Protein AF-0000000082829616 (afdb_homodimer)

Secondary structure (DSSP, 8-state):
--TTPPP---GGGHHHHHHHHHHTTTT-SEEEEE--TTS-HHHHHHHHHHHHH-SS-BTTB--S-SHHHHHHHTT--TTEEEE---GGG--TT--B-HHHHHTHHHHHH---SS-EEEEE--GGGB-HHHHHHHHHHHHSPPTTEEEEEEES-GGGS-HHHHTTSEEEE-----HHHHHHHHHHH-GGGTTS-HHHHHHHTTT-HHHHHHHHTSTTGGGHHHHHHHHHHHHHHT--HHHHHHHHHHHS-HHHHHHHHHHHHHHHHHHHTT---S-TTS--HHHHTT--HHHHHHHHHHHHHHHHHHHTT--HHHHHHHHHHHHH--/--TTPPP---GGGHHHHHHHHHHTTTT-SEEEEE--TTS-HHHHHHHHHHHHH-SS-BTTB--S-SHHHHHHHTT--TTEEEE---GGG--TT--B-HHHHHTHHHHHH---SS-EEEEE--GGGB-HHHHHHHHHHHHSPPTTEEEEEEES-GGGS-HHHHTTSEEEE-----HHHHHHHHHHH-GGGTTS-HHHHHHHTTT-HHHHHHHHTSTTGGGHHHHHHHHHHHHHHT--HHHHHHHHHHHS-HHHHHHHHHHHHHHHHHHHTT---S-TTS--HHHHTT--HHHHHHHHHHHHHHHHHHHTT--HHHHHHHHHHHHH--

InterPro domains:
  IPR027417 P-loop containing nucleoside triphosphate hydrolase [G3DSA:3.40.50.300] (7-171)
  IPR027417 P-loop containing nucleoside triphosphate hydrolase [SSF52540] (10-211)
  IPR050238 DNA Replication and Repair Clamp Loader Complex [PTHR11669] (26-249)

Structure (mmCIF, N/CA/C/O backbone):
data_AF-0000000082829616-model_v1
#
loop_
_entity.id
_entity.type
_entity.pdbx_description
1 polymer 'Uncharacterized protein'
#
loop_
_atom_site.group_PDB
_atom_site.id
_atom_site.type_symbol
_atom_site.label_atom_id
_atom_site.label_alt_id
_atom_site.label_comp_id
_atom_site.label_asym_id
_atom_site.label_entity_id
_atom_site.label_seq_id
_atom_site.pdbx_PDB_ins_code
_atom_site.Cartn_x
_atom_site.Cartn_y
_atom_site.Cartn_z
_atom_site.occupancy
_atom_site.B_iso_or_equiv
_atom_site.auth_seq_id
_atom_site.auth_comp_id
_atom_site.auth_asym_id
_atom_site.auth_atom_id
_atom_site.pdbx_PDB_model_num
ATOM 1 N N . 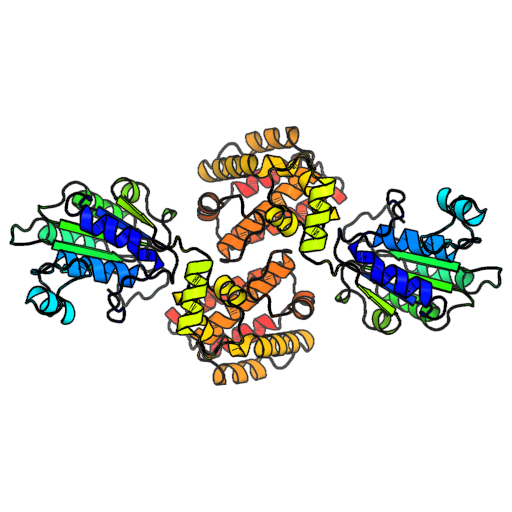MET A 1 1 ? 5.949 31.391 12.953 1 54.78 1 MET A N 1
ATOM 2 C CA . MET A 1 1 ? 5.855 30.5 11.789 1 54.78 1 MET A CA 1
ATOM 3 C C . MET A 1 1 ? 7.238 30.156 11.258 1 54.78 1 MET A C 1
ATOM 5 O O . MET A 1 1 ? 8.18 30.938 11.406 1 54.78 1 MET A O 1
ATOM 9 N N . ASN A 1 2 ? 7.5 28.953 10.867 1 56.75 2 ASN A N 1
ATOM 10 C CA . ASN A 1 2 ? 8.828 28.641 10.344 1 56.75 2 ASN A CA 1
ATOM 11 C C . ASN A 1 2 ? 9.375 29.766 9.484 1 56.75 2 ASN A C 1
ATOM 13 O O . ASN A 1 2 ? 8.789 30.125 8.469 1 56.75 2 ASN A O 1
ATOM 17 N N . GLN A 1 3 ? 10.25 30.484 10.055 1 56 3 GLN A N 1
ATOM 18 C CA . GLN A 1 3 ? 10.852 31.656 9.43 1 56 3 GLN A CA 1
ATOM 19 C C . GLN A 1 3 ? 11.359 31.344 8.031 1 56 3 GLN A C 1
ATOM 21 O O . GLN A 1 3 ? 11.461 32.219 7.184 1 56 3 GLN A O 1
ATOM 26 N N . ASN A 1 4 ? 11.492 30.031 7.816 1 64.12 4 ASN A N 1
ATOM 27 C CA . ASN A 1 4 ? 12.117 29.641 6.555 1 64.12 4 ASN A CA 1
ATOM 28 C C . ASN A 1 4 ? 11.086 29.438 5.453 1 64.12 4 ASN A C 1
ATOM 30 O O . ASN A 1 4 ? 11.438 29.188 4.301 1 64.12 4 ASN A O 1
ATOM 34 N N . VAL A 1 5 ? 9.898 29.781 5.91 1 74.62 5 VAL A N 1
ATOM 35 C CA . VAL A 1 5 ? 8.859 29.562 4.906 1 74.62 5 VAL A CA 1
ATOM 36 C C . VAL A 1 5 ? 8.547 30.859 4.18 1 74.62 5 VAL A C 1
ATOM 38 O O . VAL A 1 5 ? 8.312 31.891 4.816 1 74.62 5 VAL A O 1
ATOM 41 N N . THR A 1 6 ? 8.703 30.781 2.867 1 80.12 6 THR A N 1
ATOM 42 C CA . THR A 1 6 ? 8.438 31.953 2.043 1 80.12 6 THR A CA 1
ATOM 43 C C . THR A 1 6 ? 6.945 32.125 1.782 1 80.12 6 THR A C 1
ATOM 45 O O . THR A 1 6 ? 6.258 31.141 1.469 1 80.12 6 THR A O 1
ATOM 48 N N . SER A 1 7 ? 6.527 33.312 2.012 1 88.19 7 SER A N 1
ATOM 49 C CA . SER A 1 7 ? 5.148 33.688 1.714 1 88.19 7 SER A CA 1
ATOM 50 C C . SER A 1 7 ? 4.844 33.531 0.228 1 88.19 7 SER A C 1
ATOM 52 O O . SER A 1 7 ? 5.5 34.125 -0.615 1 88.19 7 SER A O 1
ATOM 54 N N . LYS A 1 8 ? 3.834 32.656 -0.038 1 93.75 8 LYS A N 1
ATOM 55 C CA . LYS A 1 8 ? 3.555 32.344 -1.439 1 93.75 8 LYS A CA 1
ATOM 56 C C . LYS A 1 8 ? 2.195 31.672 -1.598 1 93.75 8 LYS A C 1
ATOM 58 O O . LYS A 1 8 ? 1.746 30.953 -0.705 1 93.75 8 LYS A O 1
ATOM 63 N N . VAL A 1 9 ? 1.521 32.094 -2.654 1 97.25 9 VAL A N 1
ATOM 64 C CA . VAL A 1 9 ? 0.332 31.375 -3.078 1 97.25 9 VAL A CA 1
ATOM 65 C C . VAL A 1 9 ? 0.67 30.484 -4.273 1 97.25 9 VAL A C 1
ATOM 67 O O . VAL A 1 9 ? 1.022 30.969 -5.344 1 97.25 9 VAL A O 1
ATOM 70 N N . TYR A 1 10 ? 0.575 29.25 -4.062 1 97.12 10 TYR A N 1
ATOM 71 C CA . TYR A 1 10 ? 0.894 28.312 -5.141 1 97.12 10 TYR A CA 1
ATOM 72 C C . TYR A 1 10 ? -0.253 28.234 -6.141 1 97.12 10 TYR A C 1
ATOM 74 O O . TYR A 1 10 ? -1.387 28.594 -5.828 1 97.12 10 TYR A O 1
ATOM 82 N N . PRO A 1 11 ? -0.017 27.703 -7.344 1 95.81 11 PRO A N 1
ATOM 83 C CA . PRO A 1 11 ? -1.021 27.688 -8.414 1 95.81 11 PRO A CA 1
ATOM 84 C C . PRO A 1 11 ? -2.316 27 -7.996 1 95.81 11 PRO A C 1
ATOM 86 O O . PRO A 1 11 ? -3.408 27.484 -8.297 1 95.81 11 PRO A O 1
ATOM 89 N N . TRP A 1 12 ? -2.227 25.922 -7.254 1 97.38 12 TRP A N 1
ATOM 90 C CA . TRP A 1 12 ? -3.404 25.141 -6.887 1 97.38 12 TRP A CA 1
ATOM 91 C C . TRP A 1 12 ? -4.152 25.797 -5.73 1 97.38 12 TRP A C 1
ATOM 93 O O . TRP A 1 12 ? -5.199 25.297 -5.301 1 97.38 12 TRP A O 1
ATOM 103 N N . GLN A 1 13 ? -3.674 26.938 -5.266 1 97.81 13 GLN A N 1
ATOM 104 C CA . GLN A 1 13 ? -4.289 27.625 -4.137 1 97.81 13 GLN A CA 1
ATOM 105 C C . GLN A 1 13 ? -4.949 28.938 -4.582 1 97.81 13 GLN A C 1
ATOM 107 O O . GLN A 1 13 ? -5.516 29.656 -3.766 1 97.81 13 GLN A O 1
ATOM 112 N N . GLN A 1 14 ? -4.945 29.25 -5.875 1 96.69 14 GLN A N 1
ATOM 113 C CA . GLN A 1 14 ? -5.383 30.547 -6.398 1 96.69 14 GLN A CA 1
ATOM 114 C C . GLN A 1 14 ? -6.875 30.766 -6.16 1 96.69 14 GLN A C 1
ATOM 116 O O . GLN A 1 14 ? -7.297 31.859 -5.773 1 96.69 14 GLN A O 1
ATOM 121 N N . THR A 1 15 ? -7.633 29.719 -6.414 1 95.75 15 THR A N 1
ATOM 122 C CA . THR A 1 15 ? -9.078 29.828 -6.215 1 95.75 15 THR A CA 1
ATOM 123 C C . THR A 1 15 ? -9.398 30.109 -4.75 1 95.75 15 THR A C 1
ATOM 125 O O . THR A 1 15 ? -10.258 30.938 -4.441 1 95.75 15 THR A O 1
ATOM 128 N N . MET A 1 16 ? -8.688 29.422 -3.914 1 96.56 16 MET A N 1
ATOM 129 C CA . MET A 1 16 ? -8.883 29.625 -2.48 1 96.56 16 MET A CA 1
ATOM 130 C C . MET A 1 16 ? -8.477 31.031 -2.064 1 96.56 16 MET A C 1
ATOM 132 O O . MET A 1 16 ? -9.172 31.672 -1.274 1 96.56 16 MET A O 1
ATOM 136 N N . TRP A 1 17 ? -7.41 31.5 -2.574 1 97.5 17 TRP A N 1
ATOM 137 C CA . TRP A 1 17 ? -6.934 32.844 -2.295 1 97.5 17 TRP A CA 1
ATOM 138 C C . TRP A 1 17 ? -7.98 33.875 -2.678 1 97.5 17 TRP A C 1
ATOM 140 O O . TRP A 1 17 ? -8.32 34.75 -1.875 1 97.5 17 TRP A O 1
ATOM 150 N N . GLU A 1 18 ? -8.516 33.75 -3.85 1 96.25 18 GLU A N 1
ATOM 151 C CA . GLU A 1 18 ? -9.516 34.688 -4.348 1 96.25 18 GLU A CA 1
ATOM 152 C C . GLU A 1 18 ? -10.773 34.656 -3.49 1 96.25 18 GLU A C 1
ATOM 154 O O . GLU A 1 18 ? -11.328 35.719 -3.158 1 96.25 18 GLU A O 1
ATOM 159 N N . THR A 1 19 ? -11.109 33.5 -3.15 1 94.25 19 THR A N 1
ATOM 160 C CA . THR A 1 19 ? -12.305 33.344 -2.328 1 94.25 19 THR A CA 1
ATOM 161 C C . THR A 1 19 ? -12.117 34 -0.967 1 94.25 19 THR A C 1
ATOM 163 O O . THR A 1 19 ? -12.969 34.781 -0.521 1 94.25 19 THR A O 1
ATOM 166 N N . LEU A 1 20 ? -11.031 33.75 -0.368 1 96.31 20 LEU A N 1
ATOM 167 C CA . LEU A 1 20 ? -10.766 34.281 0.972 1 96.31 20 LEU A CA 1
ATOM 168 C C . LEU A 1 20 ? -10.641 35.781 0.959 1 96.31 20 LEU A C 1
ATOM 170 O O . LEU A 1 20 ? -11.219 36.469 1.804 1 96.31 20 LEU A O 1
ATOM 174 N N . THR A 1 21 ? -9.961 36.344 -0.009 1 96.25 21 THR A N 1
ATOM 175 C CA . THR A 1 21 ? -9.672 37.781 -0.021 1 96.25 21 THR A CA 1
ATOM 176 C C . THR A 1 21 ? -10.891 38.562 -0.456 1 96.25 21 THR A C 1
ATOM 178 O O . THR A 1 21 ? -11.078 39.719 -0.028 1 96.25 21 THR A O 1
ATOM 181 N N . THR A 1 22 ? -11.711 37.938 -1.25 1 95.06 22 THR A N 1
ATOM 182 C CA . THR A 1 22 ? -12.922 38.625 -1.683 1 95.06 22 THR A CA 1
ATOM 183 C C . THR A 1 22 ? -13.961 38.656 -0.563 1 95.06 22 THR A C 1
ATOM 185 O O . THR A 1 22 ? -14.664 39.656 -0.382 1 95.06 22 THR A O 1
ATOM 188 N N . ARG A 1 23 ? -13.977 37.656 0.198 1 95.25 23 ARG A N 1
ATOM 189 C CA . ARG A 1 23 ? -14.992 37.5 1.234 1 95.25 23 ARG A CA 1
ATOM 190 C C . ARG A 1 23 ? -14.562 38.188 2.525 1 95.25 23 ARG A C 1
ATOM 192 O O . ARG A 1 23 ? -15.383 38.469 3.395 1 95.25 23 ARG A O 1
ATOM 199 N N . PHE A 1 24 ? -13.344 38.438 2.658 1 94.62 24 PHE A N 1
ATOM 200 C CA . PHE A 1 24 ? -12.836 39.094 3.859 1 94.62 24 PHE A CA 1
ATOM 201 C C . PHE A 1 24 ? -13.398 40.5 3.982 1 94.62 24 PHE A C 1
ATOM 203 O O . PHE A 1 24 ? -13.469 41.25 2.996 1 94.62 24 PHE A O 1
ATOM 210 N N . PRO A 1 25 ? -13.875 40.844 5.156 1 92.88 25 PRO A N 1
ATOM 211 C CA . PRO A 1 25 ? -13.664 40.25 6.477 1 92.88 25 PRO A CA 1
ATOM 212 C C . PRO A 1 25 ? -14.844 39.375 6.918 1 92.88 25 PRO A C 1
ATOM 214 O O . PRO A 1 25 ? -14.977 39.094 8.109 1 92.88 25 PRO A O 1
ATOM 217 N N . ASN A 1 26 ? -15.742 39.031 5.922 1 92.06 26 ASN A N 1
ATOM 218 C CA . ASN A 1 26 ? -16.922 38.219 6.25 1 92.06 26 ASN A CA 1
ATOM 219 C C . ASN A 1 26 ? -16.641 36.75 6.137 1 92.06 26 ASN A C 1
ATOM 221 O O . ASN A 1 26 ? -17.406 36 5.52 1 92.06 26 ASN A O 1
ATOM 225 N N . ILE A 1 27 ? -15.547 36.219 6.621 1 90.44 27 ILE A N 1
ATOM 226 C CA . ILE A 1 27 ? -15.164 34.812 6.512 1 90.44 27 ILE A CA 1
ATOM 227 C C . ILE A 1 27 ? -15.133 34.188 7.902 1 90.44 27 ILE A C 1
ATOM 229 O O . ILE A 1 27 ? -14.828 33 8.039 1 90.44 27 ILE A O 1
ATOM 233 N N . GLY A 1 28 ? -15.539 34.906 8.867 1 88.44 28 GLY A N 1
ATOM 234 C CA . GLY A 1 28 ? -15.453 34.406 10.234 1 88.44 28 GLY A CA 1
ATOM 235 C C . GLY A 1 28 ? -14.125 34.719 10.891 1 88.44 28 GLY A C 1
ATOM 236 O O . GLY A 1 28 ? -13.172 35.125 10.227 1 88.44 28 GLY A O 1
ATOM 237 N N . HIS A 1 29 ? -14.047 34.469 12.172 1 93.38 29 HIS A N 1
ATOM 238 C CA . HIS A 1 29 ? -12.852 34.844 12.93 1 93.38 29 HIS A CA 1
ATOM 239 C C . HIS A 1 29 ? -11.898 33.656 13.07 1 93.38 29 HIS A C 1
ATOM 241 O O . HIS A 1 29 ? -10.703 33.844 13.305 1 93.38 29 HIS A O 1
ATOM 247 N N . GLY A 1 30 ? -12.422 32.406 13.023 1 95.88 30 GLY A N 1
ATOM 248 C CA . GLY A 1 30 ? -11.617 31.203 13.125 1 95.88 30 GLY A CA 1
ATOM 249 C C . GLY A 1 30 ? -11.484 30.469 11.805 1 95.88 30 GLY A C 1
ATOM 250 O O . GLY A 1 30 ? -12.477 30.016 11.234 1 95.88 30 GLY A O 1
ATOM 251 N N . LEU A 1 31 ? -10.266 30.359 11.352 1 97.44 31 LEU A N 1
ATOM 252 C CA . LEU A 1 31 ? -9.977 29.703 10.086 1 97.44 31 LEU A CA 1
ATOM 253 C C . LEU A 1 31 ? -9.086 28.484 10.305 1 97.44 31 LEU A C 1
ATOM 255 O O . LEU A 1 31 ? -8.102 28.547 11.039 1 97.44 31 LEU A O 1
ATOM 259 N N . LEU A 1 32 ? -9.406 27.406 9.727 1 97.94 32 LEU A N 1
ATOM 260 C CA . LEU A 1 32 ? -8.562 26.219 9.727 1 97.94 32 LEU A CA 1
ATOM 261 C C . LEU A 1 32 ? -8.008 25.953 8.328 1 97.94 32 LEU A C 1
ATOM 263 O O . LEU A 1 32 ? -8.758 25.625 7.406 1 97.94 32 LEU A O 1
ATOM 267 N N . PHE A 1 33 ? -6.75 26.188 8.148 1 98.19 33 PHE A N 1
ATOM 268 C CA . PHE A 1 33 ? -6.027 25.766 6.957 1 98.19 33 PHE A CA 1
ATOM 269 C C . PHE A 1 33 ? -5.395 24.391 7.16 1 98.19 33 PHE A C 1
ATOM 271 O O . PHE A 1 33 ? -4.473 24.25 7.965 1 98.19 33 PHE A O 1
ATOM 278 N N . TYR A 1 34 ? -5.875 23.391 6.406 1 97.06 34 TYR A N 1
ATOM 279 C CA . TYR A 1 34 ? -5.352 22.047 6.641 1 97.06 34 TYR A CA 1
ATOM 280 C C . TYR A 1 34 ? -5.016 21.359 5.324 1 97.06 34 TYR A C 1
ATOM 282 O O . TYR A 1 34 ? -5.469 21.781 4.258 1 97.06 34 TYR A O 1
ATOM 290 N N . GLY A 1 35 ? -4.125 20.375 5.43 1 96.56 35 GLY A N 1
ATOM 291 C CA . GLY A 1 35 ? -3.68 19.594 4.293 1 96.56 35 GLY A CA 1
ATOM 292 C C . GLY A 1 35 ? -2.4 18.812 4.566 1 96.56 35 GLY A C 1
ATOM 293 O O . GLY A 1 35 ? -1.649 19.156 5.48 1 96.56 35 GLY A O 1
ATOM 294 N N . LYS A 1 36 ? -2.158 17.906 3.703 1 94.38 36 LYS A N 1
ATOM 295 C CA . LYS A 1 36 ? -0.98 17.047 3.832 1 94.38 36 LYS A CA 1
ATOM 296 C C . LYS A 1 36 ? 0.304 17.875 3.744 1 94.38 36 LYS A C 1
ATOM 298 O O . LYS A 1 36 ? 0.305 18.984 3.197 1 94.38 36 LYS A O 1
ATOM 303 N N . GLN A 1 37 ? 1.335 17.281 4.324 1 93.31 37 GLN A N 1
ATOM 304 C CA . GLN A 1 37 ? 2.646 17.906 4.191 1 93.31 37 GLN A CA 1
ATOM 305 C C . GLN A 1 37 ? 3.043 18.047 2.727 1 93.31 37 GLN A C 1
ATOM 307 O O . GLN A 1 37 ? 2.852 17.125 1.932 1 93.31 37 GLN A O 1
ATOM 312 N N . GLY A 1 38 ? 3.439 19.25 2.371 1 95.25 38 GLY A N 1
ATOM 313 C CA . GLY A 1 38 ? 3.902 19.484 1.011 1 95.25 38 GLY A CA 1
ATOM 314 C C . GLY A 1 38 ? 2.871 20.156 0.131 1 95.25 38 GLY A C 1
ATOM 315 O O . GLY A 1 38 ? 3.092 20.344 -1.068 1 95.25 38 GLY A O 1
ATOM 316 N N . CYS A 1 39 ? 1.78 20.578 0.714 1 96.75 39 CYS A N 1
ATOM 317 C CA . CYS A 1 39 ? 0.746 21.234 -0.082 1 96.75 39 CYS A CA 1
ATOM 318 C C . CYS A 1 39 ? 0.95 22.734 -0.112 1 96.75 39 CYS A C 1
ATOM 320 O O . CYS A 1 39 ? 0.314 23.438 -0.901 1 96.75 39 CYS A O 1
ATOM 322 N N . GLY A 1 40 ? 1.751 23.312 0.758 1 97 40 GLY A N 1
ATOM 323 C CA . GLY A 1 40 ? 2.021 24.734 0.769 1 97 40 GLY A CA 1
ATOM 324 C C . GLY A 1 40 ? 1.179 25.5 1.773 1 97 40 GLY A C 1
ATOM 325 O O . GLY A 1 40 ? 1.042 26.719 1.68 1 97 40 GLY A O 1
ATOM 326 N N . LYS A 1 41 ? 0.66 24.781 2.746 1 97.25 41 LYS A N 1
ATOM 327 C CA . LYS A 1 41 ? -0.285 25.406 3.664 1 97.25 41 LYS A CA 1
ATOM 328 C C . LYS A 1 41 ? 0.407 26.453 4.531 1 97.25 41 LYS A C 1
ATOM 330 O O . LYS A 1 41 ? -0.181 27.484 4.852 1 97.25 41 LYS A O 1
ATOM 335 N N . HIS A 1 42 ? 1.66 26.25 4.891 1 96.62 42 HIS A N 1
ATOM 336 C CA . HIS A 1 42 ? 2.375 27.219 5.719 1 96.62 42 HIS A CA 1
ATOM 337 C C . HIS A 1 42 ? 2.662 28.5 4.949 1 96.62 42 HIS A C 1
ATOM 339 O O . HIS A 1 42 ? 2.443 29.609 5.461 1 96.62 42 HIS A O 1
ATOM 345 N N . ALA A 1 43 ? 3.113 28.344 3.764 1 96.94 43 ALA A N 1
ATOM 346 C CA . ALA A 1 43 ? 3.369 29.5 2.91 1 96.94 43 ALA A CA 1
ATOM 347 C C . ALA A 1 43 ? 2.088 30.297 2.664 1 96.94 43 ALA A C 1
ATOM 349 O O . ALA A 1 43 ? 2.104 31.531 2.674 1 96.94 43 ALA A O 1
ATOM 350 N N . PHE A 1 44 ? 1.046 29.562 2.441 1 97.88 44 PHE A N 1
ATOM 351 C CA . PHE A 1 44 ? -0.246 30.188 2.193 1 97.88 44 PHE A CA 1
ATOM 352 C C . PHE A 1 44 ? -0.694 31 3.406 1 97.88 44 PHE A C 1
ATOM 354 O O . PHE A 1 44 ? -1.128 32.156 3.268 1 97.88 44 PHE A O 1
ATOM 361 N N . ALA A 1 45 ? -0.623 30.391 4.551 1 97.5 45 ALA A N 1
ATOM 362 C CA . ALA A 1 45 ? -1.027 31.047 5.789 1 97.5 45 ALA A CA 1
ATOM 363 C C . ALA A 1 45 ? -0.216 32.312 6.02 1 97.5 45 ALA A C 1
ATOM 365 O O . ALA A 1 45 ? -0.766 33.344 6.41 1 97.5 45 ALA A O 1
ATOM 366 N N . LYS A 1 46 ? 1.072 32.219 5.797 1 96.62 46 LYS A N 1
ATOM 367 C CA . LYS A 1 46 ? 1.943 33.375 5.949 1 96.62 46 LYS A CA 1
ATOM 368 C C . LYS A 1 46 ? 1.551 34.5 4.984 1 96.62 46 LYS A C 1
ATOM 370 O O . LYS A 1 46 ? 1.541 35.688 5.352 1 96.62 46 LYS A O 1
ATOM 375 N N . HIS A 1 47 ? 1.214 34.094 3.791 1 97.44 47 HIS A N 1
ATOM 376 C CA . HIS A 1 47 ? 0.792 35.062 2.773 1 97.44 47 HIS A CA 1
ATOM 377 C C . HIS A 1 47 ? -0.512 35.75 3.17 1 97.44 47 HIS A C 1
ATOM 379 O O . HIS A 1 47 ? -0.639 36.969 3.047 1 97.44 47 HIS A O 1
ATOM 385 N N . PHE A 1 48 ? -1.399 35.031 3.643 1 97.62 48 PHE A N 1
ATOM 386 C CA . PHE A 1 48 ? -2.713 35.531 4.016 1 97.62 48 PHE A CA 1
ATOM 387 C C . PHE A 1 48 ? -2.611 36.469 5.23 1 97.62 48 PHE A C 1
ATOM 389 O O . PHE A 1 48 ? -3.199 37.531 5.246 1 97.62 48 PHE A O 1
ATOM 396 N N . LEU A 1 49 ? -1.862 35.969 6.207 1 96.81 49 LEU A N 1
ATOM 397 C CA . LEU A 1 49 ? -1.709 36.781 7.414 1 96.81 49 LEU A CA 1
ATOM 398 C C . LEU A 1 49 ? -1.049 38.125 7.098 1 96.81 49 LEU A C 1
ATOM 400 O O . LEU A 1 49 ? -1.464 39.156 7.613 1 96.81 49 LEU A O 1
ATOM 404 N N . ALA A 1 50 ? -0.039 38.094 6.23 1 96.81 50 ALA A N 1
ATOM 405 C CA . ALA A 1 50 ? 0.618 39.344 5.824 1 96.81 50 ALA A CA 1
ATOM 406 C C . ALA A 1 50 ? -0.363 40.281 5.133 1 96.81 50 ALA A C 1
ATOM 408 O O . ALA A 1 50 ? -0.329 41.5 5.348 1 96.81 50 ALA A O 1
ATOM 409 N N . TRP A 1 51 ? -1.181 39.688 4.348 1 97.44 51 TRP A N 1
ATOM 410 C CA . TRP A 1 51 ? -2.176 40.469 3.617 1 97.44 51 TRP A CA 1
ATOM 411 C C . TRP A 1 51 ? -3.189 41.094 4.57 1 97.44 51 TRP A C 1
ATOM 413 O O . TRP A 1 51 ? -3.512 42.281 4.461 1 97.44 51 TRP A O 1
ATOM 423 N N . VAL A 1 52 ? -3.666 40.344 5.531 1 97 52 VAL A N 1
ATOM 424 C CA . VAL A 1 52 ? -4.664 40.812 6.488 1 97 52 VAL A CA 1
ATOM 425 C C . VAL A 1 52 ? -4.117 42 7.277 1 97 52 VAL A C 1
ATOM 427 O O . VAL A 1 52 ? -4.836 42.969 7.539 1 97 52 VAL A O 1
ATOM 430 N N . LEU A 1 53 ? -2.834 41.938 7.605 1 96.62 53 LEU A N 1
ATOM 431 C CA . LEU A 1 53 ? -2.23 42.969 8.469 1 96.62 53 LEU A CA 1
ATOM 432 C C . LEU A 1 53 ? -1.737 44.156 7.648 1 96.62 53 LEU A C 1
ATOM 434 O O . LEU A 1 53 ? -1.472 45.219 8.203 1 96.62 53 LEU A O 1
ATOM 438 N N . CYS A 1 54 ? -1.627 44 6.398 1 97 54 CYS A N 1
ATOM 439 C CA . CYS A 1 54 ? -1.057 45.031 5.527 1 97 54 CYS A CA 1
ATOM 440 C C . CYS A 1 54 ? -1.934 46.281 5.496 1 97 54 CYS A C 1
ATOM 442 O O . CYS A 1 54 ? -3.16 46.156 5.453 1 97 54 CYS A O 1
ATOM 444 N N . LEU A 1 55 ? -1.321 47.438 5.414 1 95.94 55 LEU A N 1
ATOM 445 C CA . LEU A 1 55 ? -2.039 48.688 5.367 1 95.94 55 LEU A CA 1
ATOM 446 C C . LEU A 1 55 ? -2.426 49.062 3.936 1 95.94 55 LEU A C 1
ATOM 448 O O . LEU A 1 55 ? -3.301 49.906 3.715 1 95.94 55 LEU A O 1
ATOM 452 N N . ASN A 1 56 ? -1.74 48.562 2.998 1 95.69 56 ASN A N 1
ATOM 453 C CA . ASN A 1 56 ? -1.98 48.781 1.576 1 95.69 56 ASN A CA 1
ATOM 454 C C . ASN A 1 56 ? -2.197 47.469 0.832 1 95.69 56 ASN A C 1
ATOM 456 O O . ASN A 1 56 ? -1.416 47.094 -0.054 1 95.69 56 ASN A O 1
ATOM 460 N N . LYS A 1 57 ? -3.342 46.844 1.116 1 94.94 57 LYS A N 1
ATOM 461 C CA . LYS A 1 57 ? -3.639 45.5 0.564 1 94.94 57 LYS A CA 1
ATOM 462 C C . LYS A 1 57 ? -3.738 45.562 -0.958 1 94.94 57 LYS A C 1
ATOM 464 O O . LYS A 1 57 ? -4.398 46.438 -1.513 1 94.94 57 LYS A O 1
ATOM 469 N N . GLN A 1 58 ? -3.039 44.656 -1.535 1 94.44 58 GLN A N 1
ATOM 470 C CA . GLN A 1 58 ? -3.154 44.469 -2.977 1 94.44 58 GLN A CA 1
ATOM 471 C C . GLN A 1 58 ? -3.879 43.188 -3.301 1 94.44 58 GLN A C 1
ATOM 473 O O . GLN A 1 58 ? -3.939 42.281 -2.469 1 94.44 58 GLN A O 1
ATOM 478 N N . PRO A 1 59 ? -4.371 43.094 -4.457 1 92.94 59 PRO A N 1
ATOM 479 C CA . PRO A 1 59 ? -5.117 41.875 -4.816 1 92.94 59 PRO A CA 1
ATOM 480 C C . PRO A 1 59 ? -4.262 40.625 -4.738 1 92.94 59 PRO A C 1
ATOM 482 O O . PRO A 1 59 ? -4.758 39.531 -4.363 1 92.94 59 PRO A O 1
ATOM 485 N N . GLN A 1 60 ? -3.004 40.781 -4.957 1 93.38 60 GLN A N 1
ATOM 486 C CA . GLN A 1 60 ? -2.158 39.594 -5.047 1 93.38 60 GLN A CA 1
ATOM 487 C C . GLN A 1 60 ? -1.422 39.344 -3.732 1 93.38 60 GLN A C 1
ATOM 489 O O . GLN A 1 60 ? -0.75 38.312 -3.576 1 93.38 60 GLN A O 1
ATOM 494 N N . GLY A 1 61 ? -1.485 40.281 -2.863 1 96.12 61 GLY A N 1
ATOM 495 C CA . GLY A 1 61 ? -0.775 40.094 -1.61 1 96.12 61 GLY A CA 1
ATOM 496 C C . GLY A 1 61 ? -0.509 41.375 -0.868 1 96.12 61 GLY A C 1
ATOM 497 O O . GLY A 1 61 ? -1.031 42.438 -1.238 1 96.12 61 GLY A O 1
ATOM 498 N N . ALA A 1 62 ? 0.219 41.281 0.222 1 96.62 62 ALA A N 1
ATOM 499 C CA . ALA A 1 62 ? 0.644 42.438 0.991 1 96.62 62 ALA A CA 1
ATOM 500 C C . ALA A 1 62 ? 1.611 43.312 0.187 1 96.62 62 ALA A C 1
ATOM 502 O O . ALA A 1 62 ? 2.299 42.812 -0.708 1 96.62 62 ALA A O 1
ATOM 503 N N . CYS A 1 63 ? 1.692 44.562 0.485 1 96.38 63 CYS A N 1
ATOM 504 C CA . CYS A 1 63 ? 2.49 45.5 -0.305 1 96.38 63 CYS A CA 1
ATOM 505 C C . CYS A 1 63 ? 3.98 45.281 -0.073 1 96.38 63 CYS A C 1
ATOM 507 O O . CYS A 1 63 ? 4.805 45.594 -0.93 1 96.38 63 CYS A O 1
ATOM 509 N N . GLY A 1 64 ? 4.402 44.812 1.059 1 94.19 64 GLY A N 1
ATOM 510 C CA . GLY A 1 64 ? 5.785 44.5 1.369 1 94.19 64 GLY A CA 1
ATOM 511 C C . GLY A 1 64 ? 6.59 45.719 1.823 1 94.19 64 GLY A C 1
ATOM 512 O O . GLY A 1 64 ? 7.738 45.562 2.248 1 94.19 64 GLY A O 1
ATOM 513 N N . GLU A 1 65 ? 5.918 46.906 1.873 1 94.69 65 GLU A N 1
ATOM 514 C CA . GLU A 1 65 ? 6.715 48.094 2.125 1 94.69 65 GLU A CA 1
ATOM 515 C C . GLU A 1 65 ? 6.129 48.906 3.273 1 94.69 65 GLU A C 1
ATOM 517 O O . GLU A 1 65 ? 6.805 49.781 3.828 1 94.69 65 GLU A O 1
ATOM 522 N N . CYS A 1 66 ? 4.922 48.719 3.623 1 96 66 CYS A N 1
ATOM 523 C CA . CYS A 1 66 ? 4.324 49.5 4.699 1 96 66 CYS A CA 1
ATOM 524 C C . CYS A 1 66 ? 4.93 49.125 6.047 1 96 66 CYS A C 1
ATOM 526 O O . CYS A 1 66 ? 5.691 48.156 6.145 1 96 66 CYS A O 1
ATOM 528 N N . SER A 1 67 ? 4.637 49.906 7.023 1 95.19 67 SER A N 1
ATOM 529 C CA . SER A 1 67 ? 5.195 49.688 8.352 1 95.19 67 SER A CA 1
ATOM 530 C C . SER A 1 67 ? 4.812 48.312 8.891 1 95.19 67 SER A C 1
ATOM 532 O O . SER A 1 67 ? 5.645 47.594 9.477 1 95.19 67 SER A O 1
ATOM 534 N N . SER A 1 68 ? 3.623 47.906 8.617 1 95.56 68 SER A N 1
ATOM 535 C CA . SER A 1 68 ? 3.139 46.594 9.055 1 95.56 68 SER A CA 1
ATOM 536 C C . SER A 1 68 ? 3.932 45.469 8.406 1 95.56 68 SER A C 1
ATOM 538 O O . SER A 1 68 ? 4.359 44.531 9.086 1 95.56 68 SER A O 1
ATOM 540 N N . CYS A 1 69 ? 4.078 45.562 7.148 1 96.06 69 CYS A N 1
ATOM 541 C CA . CYS A 1 69 ? 4.844 44.562 6.418 1 96.06 69 CYS A CA 1
ATOM 542 C C . CYS A 1 69 ? 6.277 44.5 6.926 1 96.06 69 CYS A C 1
ATOM 544 O O . CYS A 1 69 ? 6.848 43.406 7.035 1 96.06 69 CYS A O 1
ATOM 546 N N . GLN A 1 70 ? 6.82 45.562 7.23 1 95.06 70 GLN A N 1
ATOM 547 C CA . GLN A 1 70 ? 8.188 45.594 7.734 1 95.06 70 GLN A CA 1
ATOM 548 C C . GLN A 1 70 ? 8.289 44.969 9.117 1 95.06 70 GLN A C 1
ATOM 550 O O . GLN A 1 70 ? 9.258 44.25 9.406 1 95.06 70 GLN A O 1
ATOM 555 N N . TRP A 1 71 ? 7.34 45.219 9.93 1 94.38 71 TRP A N 1
ATOM 556 C CA . TRP A 1 71 ? 7.305 44.625 11.25 1 94.38 71 TRP A CA 1
ATOM 557 C C . TRP A 1 71 ? 7.23 43.094 11.148 1 94.38 71 TRP A C 1
ATOM 559 O O . TRP A 1 71 ? 7.863 42.375 11.922 1 94.38 71 TRP A O 1
ATOM 569 N N . LEU A 1 72 ? 6.488 42.625 10.219 1 94 72 LEU A N 1
ATOM 570 C CA . LEU A 1 72 ? 6.348 41.188 10.016 1 94 72 LEU A CA 1
ATOM 571 C C . LEU A 1 72 ? 7.672 40.562 9.57 1 94 72 LEU A C 1
ATOM 573 O O . LEU A 1 72 ? 8.047 39.5 10.047 1 94 72 LEU A O 1
ATOM 577 N N . LYS A 1 73 ? 8.312 41.156 8.672 1 91.06 73 LYS A N 1
ATOM 578 C CA . LYS A 1 73 ? 9.602 40.688 8.172 1 91.06 73 LYS A CA 1
ATOM 579 C C . LYS A 1 73 ? 10.625 40.594 9.297 1 91.06 73 LYS A C 1
ATOM 581 O O . LYS A 1 73 ? 11.484 39.688 9.281 1 91.06 73 LYS A O 1
ATOM 586 N N . SER A 1 74 ? 10.484 41.438 10.281 1 91.44 74 SER A N 1
ATOM 587 C CA . SER A 1 74 ? 11.422 41.469 11.391 1 91.44 74 SER A CA 1
ATOM 588 C C . SER A 1 74 ? 10.922 40.625 12.562 1 91.44 74 SER A C 1
ATOM 590 O O . SER A 1 74 ? 11.555 40.594 13.617 1 91.44 74 SER A O 1
ATOM 592 N N . ASP A 1 75 ? 9.742 40.062 12.414 1 90.75 75 ASP A N 1
ATOM 593 C CA . ASP A 1 75 ? 9.125 39.219 13.422 1 90.75 75 ASP A CA 1
ATOM 594 C C . ASP A 1 75 ? 8.852 39.969 14.711 1 90.75 75 ASP A C 1
ATOM 596 O O . ASP A 1 75 ? 9.086 39.469 15.805 1 90.75 75 ASP A O 1
ATOM 600 N N . THR A 1 76 ? 8.375 41.25 14.594 1 92.06 76 THR A N 1
ATOM 601 C CA . THR A 1 76 ? 8.117 42.094 15.75 1 92.06 76 THR A CA 1
ATOM 602 C C . THR A 1 76 ? 6.727 42.719 15.664 1 92.06 76 THR A C 1
ATOM 604 O O . THR A 1 76 ? 6.445 43.719 16.328 1 92.06 76 THR A O 1
ATOM 607 N N . HIS A 1 77 ? 5.945 42.219 14.852 1 94.19 77 HIS A N 1
ATOM 608 C CA . HIS A 1 77 ? 4.645 42.844 14.641 1 94.19 77 HIS A CA 1
ATOM 609 C C . HIS A 1 77 ? 3.801 42.781 15.914 1 94.19 77 HIS A C 1
ATOM 611 O O . HIS A 1 77 ? 3.527 41.719 16.453 1 94.19 77 HIS A O 1
ATOM 617 N N . PRO A 1 78 ? 3.297 43.844 16.375 1 94.06 78 PRO A N 1
ATOM 618 C CA . PRO A 1 78 ? 2.574 43.906 17.641 1 94.06 78 PRO A CA 1
ATOM 619 C C . PRO A 1 78 ? 1.198 43.25 17.562 1 94.06 78 PRO A C 1
ATOM 621 O O . PRO A 1 78 ? 0.646 42.844 18.594 1 94.06 78 PRO A O 1
ATOM 624 N N . ASN A 1 79 ? 0.648 43.219 16.297 1 95.69 79 ASN A N 1
ATOM 625 C CA . ASN A 1 79 ? -0.69 42.656 16.125 1 95.69 79 ASN A CA 1
ATOM 626 C C . ASN A 1 79 ? -0.641 41.219 15.648 1 95.69 79 ASN A C 1
ATOM 628 O O . ASN A 1 79 ? -1.62 40.719 15.102 1 95.69 79 ASN A O 1
ATOM 632 N N . TYR A 1 80 ? 0.495 40.594 15.797 1 95.81 80 TYR A N 1
ATOM 633 C CA . TYR A 1 80 ? 0.653 39.188 15.359 1 95.81 80 TYR A CA 1
ATOM 634 C C . TYR A 1 80 ? 1.269 38.344 16.453 1 95.81 80 TYR A C 1
ATOM 636 O O . TYR A 1 80 ? 2.26 38.75 17.078 1 95.81 80 TYR A O 1
ATOM 644 N N . VAL A 1 81 ? 0.627 37.156 16.688 1 95.06 81 VAL A N 1
ATOM 645 C CA . VAL A 1 81 ? 1.177 36.188 17.625 1 95.06 81 VAL A CA 1
ATOM 646 C C . VAL A 1 81 ? 1.221 34.812 16.969 1 95.06 81 VAL A C 1
ATOM 648 O O . VAL A 1 81 ? 0.266 34.406 16.297 1 95.06 81 VAL A O 1
ATOM 651 N N . HIS A 1 82 ? 2.314 34.156 17.094 1 94.69 82 HIS A N 1
ATOM 652 C CA . HIS A 1 82 ? 2.506 32.812 16.625 1 94.69 82 HIS A CA 1
ATOM 653 C C . HIS A 1 82 ? 2.666 31.828 17.781 1 94.69 82 HIS A C 1
ATOM 655 O O . HIS A 1 82 ? 3.551 32 18.625 1 94.69 82 HIS A O 1
ATOM 661 N N . ILE A 1 83 ? 1.798 30.859 17.797 1 93.88 83 ILE A N 1
ATOM 662 C CA . ILE A 1 83 ? 1.848 29.844 18.859 1 93.88 83 ILE A CA 1
ATOM 663 C C . ILE A 1 83 ? 2.227 28.5 18.25 1 93.88 83 ILE A C 1
ATOM 665 O O . ILE A 1 83 ? 1.6 28.047 17.297 1 93.88 83 ILE A O 1
ATOM 669 N N . THR A 1 84 ? 3.223 27.891 18.75 1 92.69 84 THR A N 1
ATOM 670 C CA . THR A 1 84 ? 3.67 26.578 18.328 1 92.69 84 THR A CA 1
ATOM 671 C C . THR A 1 84 ? 4.23 25.797 19.516 1 92.69 84 THR A C 1
ATOM 673 O O . THR A 1 84 ? 4.199 26.266 20.641 1 92.69 84 THR A O 1
ATOM 676 N N . THR A 1 85 ? 4.598 24.484 19.25 1 88.94 85 THR A N 1
ATOM 677 C CA . THR A 1 85 ? 5.188 23.641 20.297 1 88.94 85 THR A CA 1
ATOM 678 C C . THR A 1 85 ? 6.547 24.188 20.719 1 88.94 85 THR A C 1
ATOM 680 O O . THR A 1 85 ? 7.156 24.984 20 1 88.94 85 THR A O 1
ATOM 683 N N . ASP A 1 86 ? 6.883 23.938 21.938 1 76.88 86 ASP A N 1
ATOM 684 C CA . ASP A 1 86 ? 8.156 24.438 22.438 1 76.88 86 ASP A CA 1
ATOM 685 C C . ASP A 1 86 ? 9.328 23.766 21.734 1 76.88 86 ASP A C 1
ATOM 687 O O . ASP A 1 86 ? 9.258 22.578 21.375 1 76.88 86 ASP A O 1
ATOM 691 N N . GLU A 1 87 ? 10.109 24.594 21.094 1 62.12 87 GLU A N 1
ATOM 692 C CA . GLU A 1 87 ? 11.297 24.156 20.375 1 62.12 87 GLU A CA 1
ATOM 693 C C . GLU A 1 87 ? 12.031 23.062 21.156 1 62.12 87 GLU A C 1
ATOM 695 O O . GLU A 1 87 ? 12.602 22.141 20.547 1 62.12 87 GLU A O 1
ATOM 700 N N . GLU A 1 88 ? 12.109 23.328 22.469 1 51 88 GLU A N 1
ATOM 701 C CA . GLU A 1 88 ? 12.898 22.406 23.297 1 51 88 GLU A CA 1
ATOM 702 C C . GLU A 1 88 ? 12.305 21 23.266 1 51 88 GLU A C 1
ATOM 704 O O . GLU A 1 88 ? 13.016 20.016 23.469 1 51 88 GLU A O 1
ATOM 709 N N . ASN A 1 89 ? 11.055 20.984 22.922 1 50.06 89 ASN A N 1
ATOM 710 C CA . ASN A 1 89 ? 10.391 19.672 22.953 1 50.06 89 ASN A CA 1
ATOM 711 C C . ASN A 1 89 ? 10.078 19.172 21.547 1 50.06 89 ASN A C 1
ATOM 713 O O . ASN A 1 89 ? 8.922 19.203 21.125 1 50.06 89 ASN A O 1
ATOM 717 N N . LYS A 1 90 ? 11.094 19.281 20.734 1 51.16 90 LYS A N 1
ATOM 718 C CA . LYS A 1 90 ? 11.039 18.859 19.344 1 51.16 90 LYS A CA 1
ATOM 719 C C . LYS A 1 90 ? 10.578 17.406 19.219 1 51.16 90 LYS A C 1
ATOM 721 O O . LYS A 1 90 ? 10.805 16.766 18.188 1 51.16 90 LYS A O 1
ATOM 726 N N . LYS A 1 91 ? 9.984 16.938 20.328 1 56.47 91 LYS A N 1
ATOM 727 C CA . LYS A 1 91 ? 9.562 15.539 20.328 1 56.47 91 LYS A CA 1
ATOM 728 C C . LYS A 1 91 ? 8.344 15.328 19.438 1 56.47 91 LYS A C 1
ATOM 730 O O . LYS A 1 91 ? 7.531 16.234 19.266 1 56.47 91 LYS A O 1
ATOM 735 N N . GLN A 1 92 ? 8.305 14.43 18.594 1 56.84 92 GLN A N 1
ATOM 736 C CA . GLN A 1 92 ? 7.207 14 17.734 1 56.84 92 GLN A CA 1
ATOM 737 C C . GLN A 1 92 ? 5.859 14.203 18.422 1 56.84 92 GLN A C 1
ATOM 739 O O . GLN A 1 92 ? 4.855 14.477 17.75 1 56.84 92 GLN A O 1
ATOM 744 N N . ASN A 1 93 ? 5.816 14.266 19.703 1 64.81 93 ASN A N 1
ATOM 745 C CA . ASN A 1 93 ? 4.551 14.367 20.406 1 64.81 93 ASN A CA 1
ATOM 746 C C . ASN A 1 93 ? 4.5 15.609 21.297 1 64.81 93 ASN A C 1
ATOM 748 O O . ASN A 1 93 ? 3.807 15.625 22.312 1 64.81 93 ASN A O 1
ATOM 752 N N . ALA A 1 94 ? 5.16 16.562 20.75 1 74.25 94 ALA A N 1
ATOM 753 C CA . ALA A 1 94 ? 5.152 17.797 21.516 1 74.25 94 ALA A CA 1
ATOM 754 C C . ALA A 1 94 ? 3.777 18.453 21.5 1 74.25 94 ALA A C 1
ATOM 756 O O . ALA A 1 94 ? 3.088 18.422 20.469 1 74.25 94 ALA A O 1
ATOM 757 N N . LYS A 1 95 ? 3.43 18.953 22.641 1 84.88 95 LYS A N 1
ATOM 758 C CA . LYS A 1 95 ? 2.109 19.547 22.797 1 84.88 95 LYS A CA 1
ATOM 759 C C . LYS A 1 95 ? 2.217 21.047 23.047 1 84.88 95 LYS A C 1
ATOM 761 O O . LYS A 1 95 ? 3.232 21.531 23.547 1 84.88 95 LYS A O 1
ATOM 766 N N . ILE A 1 96 ? 1.272 21.781 22.609 1 90.12 96 ILE A N 1
ATOM 767 C CA . ILE A 1 96 ? 1.16 23.203 22.891 1 90.12 96 ILE A CA 1
ATOM 768 C C . ILE A 1 96 ? 0.666 23.422 24.312 1 90.12 96 ILE A C 1
ATOM 770 O O . ILE A 1 96 ? -0.406 22.938 24.688 1 90.12 96 ILE A O 1
ATOM 774 N N . LYS A 1 97 ? 1.382 24.125 25.047 1 88.88 97 LYS A N 1
ATOM 775 C CA . LYS A 1 97 ? 1.076 24.344 26.453 1 88.88 97 LYS A CA 1
ATOM 776 C C . LYS A 1 97 ? -0.128 25.266 26.625 1 88.88 97 LYS A C 1
ATOM 778 O O . LYS A 1 97 ? -0.28 26.234 25.859 1 88.88 97 LYS A O 1
ATOM 783 N N . ILE A 1 98 ? -0.833 25 27.656 1 91.31 98 ILE A N 1
ATOM 784 C CA . ILE A 1 98 ? -2.074 25.734 27.906 1 91.31 98 ILE A CA 1
ATOM 785 C C . ILE A 1 98 ? -1.762 27.188 28.219 1 91.31 98 ILE A C 1
ATOM 787 O O . ILE A 1 98 ? -2.545 28.078 27.891 1 91.31 98 ILE A O 1
ATOM 791 N N . GLU A 1 99 ? -0.661 27.453 28.844 1 91.44 99 GLU A N 1
ATOM 792 C CA . GLU A 1 99 ? -0.278 28.812 29.234 1 91.44 99 GLU A CA 1
ATOM 793 C C . GLU A 1 99 ? -0.173 29.719 28.016 1 91.44 99 GLU A C 1
ATOM 795 O O . GLU A 1 99 ? -0.534 30.891 28.078 1 91.44 99 GLU A O 1
ATOM 800 N N . LYS A 1 100 ? 0.301 29.109 26.938 1 91.44 100 LYS A N 1
ATOM 801 C CA . LYS A 1 100 ? 0.428 29.891 25.703 1 91.44 100 LYS A CA 1
ATOM 802 C C . LYS A 1 100 ? -0.94 30.328 25.188 1 91.44 100 LYS A C 1
ATOM 804 O O . LYS A 1 100 ? -1.082 31.422 24.656 1 91.44 100 LYS A O 1
ATOM 809 N N . ILE A 1 101 ? -1.897 29.516 25.422 1 92.5 101 ILE A N 1
ATOM 810 C CA . ILE A 1 101 ? -3.25 29.797 24.953 1 92.5 101 ILE A CA 1
ATOM 811 C C . ILE A 1 101 ? -3.916 30.812 25.875 1 92.5 101 ILE A C 1
ATOM 813 O O . ILE A 1 101 ? -4.602 31.719 25.406 1 92.5 101 ILE A O 1
ATOM 817 N N . ARG A 1 102 ? -3.695 30.703 27.047 1 90 102 ARG A N 1
ATOM 818 C CA . ARG A 1 102 ? -4.281 31.625 28.031 1 90 102 ARG A CA 1
ATOM 819 C C . ARG A 1 102 ? -3.73 33.031 27.844 1 90 102 ARG A C 1
ATOM 821 O O . ARG A 1 102 ? -4.453 34.031 28.031 1 90 102 ARG A O 1
ATOM 828 N N . ASP A 1 103 ? -2.494 33.031 27.484 1 89.12 103 ASP A N 1
ATOM 829 C CA . ASP A 1 103 ? -1.835 34.344 27.297 1 89.12 103 ASP A CA 1
ATOM 830 C C . ASP A 1 103 ? -2.373 35.062 26.047 1 89.12 103 ASP A C 1
ATOM 832 O O . ASP A 1 103 ? -2.111 36.25 25.859 1 89.12 103 ASP A O 1
ATOM 836 N N . LEU A 1 104 ? -3.146 34.375 25.328 1 89.88 104 LEU A N 1
ATOM 837 C CA . LEU A 1 104 ? -3.709 34.938 24.094 1 89.88 104 LEU A CA 1
ATOM 838 C C . LEU A 1 104 ? -4.902 35.844 24.406 1 89.88 104 LEU A C 1
ATOM 840 O O . LEU A 1 104 ? -5.23 36.75 23.625 1 89.88 104 LEU A O 1
ATOM 844 N N . LEU A 1 105 ? -5.594 35.625 25.469 1 86.88 105 LEU A N 1
ATOM 845 C CA . LEU A 1 105 ? -6.859 36.281 25.766 1 86.88 105 LEU A CA 1
ATOM 846 C C . LEU A 1 105 ? -6.676 37.781 25.844 1 86.88 105 LEU A C 1
ATOM 848 O O . LEU A 1 105 ? -7.41 38.531 25.188 1 86.88 105 LEU A O 1
ATOM 852 N N . PRO A 1 106 ? -5.656 38.219 26.578 1 88 106 PRO A N 1
ATOM 853 C CA . PRO A 1 106 ? -5.457 39.656 26.609 1 88 106 PRO A CA 1
ATOM 854 C C . PRO A 1 106 ? -5.152 40.25 25.234 1 88 106 PRO A C 1
ATOM 856 O O . PRO A 1 106 ? -5.562 41.375 24.938 1 88 106 PRO A O 1
ATOM 859 N N . PHE A 1 107 ? -4.488 39.531 24.484 1 91.88 107 PHE A N 1
ATOM 860 C CA . PHE A 1 107 ? -4.109 39.969 23.141 1 91.88 107 PHE A CA 1
ATOM 861 C C . PHE A 1 107 ? -5.336 40.125 22.25 1 91.88 107 PHE A C 1
ATOM 863 O O . PHE A 1 107 ? -5.488 41.156 21.578 1 91.88 107 PHE A O 1
ATOM 870 N N . VAL A 1 108 ? -6.25 39.219 22.281 1 91 108 VAL A N 1
ATOM 871 C CA . VAL A 1 108 ? -7.383 39.219 21.359 1 91 108 VAL A CA 1
ATOM 872 C C . VAL A 1 108 ? -8.453 40.188 21.859 1 91 108 VAL A C 1
ATOM 874 O O . VAL A 1 108 ? -9.32 40.594 21.078 1 91 108 VAL A O 1
ATOM 877 N N . GLN A 1 109 ? -8.383 40.531 23.078 1 88.38 109 GLN A N 1
ATOM 878 C CA . GLN A 1 109 ? -9.406 41.438 23.641 1 88.38 109 GLN A CA 1
ATOM 879 C C . GLN A 1 109 ? -8.953 42.875 23.594 1 88.38 109 GLN A C 1
ATOM 881 O O . GLN A 1 109 ? -9.742 43.781 23.891 1 88.38 109 GLN A O 1
ATOM 886 N N . GLN A 1 110 ? -7.77 43.031 23.266 1 86.5 110 GLN A N 1
ATOM 887 C CA . GLN A 1 110 ? -7.25 44.406 23.188 1 86.5 110 GLN A CA 1
ATOM 888 C C . GLN A 1 110 ? -8.031 45.219 22.172 1 86.5 110 GLN A C 1
ATOM 890 O O . GLN A 1 110 ? -8.453 44.688 21.141 1 86.5 110 GLN A O 1
ATOM 895 N N . THR A 1 111 ? -8.25 46.531 22.594 1 82.12 111 THR A N 1
ATOM 896 C CA . THR A 1 111 ? -8.945 47.469 21.703 1 82.12 111 THR A CA 1
ATOM 897 C C . THR A 1 111 ? -7.945 48.344 20.969 1 82.12 111 THR A C 1
ATOM 899 O O . THR A 1 111 ? -7.09 49 21.578 1 82.12 111 THR A O 1
ATOM 902 N N . GLY A 1 112 ? -7.414 47.969 19.953 1 77.19 112 GLY A N 1
ATOM 903 C CA . GLY A 1 112 ? -6.477 48.781 19.156 1 77.19 112 GLY A CA 1
ATOM 904 C C . GLY A 1 112 ? -6.875 48.875 17.703 1 77.19 112 GLY A C 1
ATOM 905 O O . GLY A 1 112 ? -7.977 48.469 17.312 1 77.19 112 GLY A O 1
ATOM 906 N N . GLU A 1 113 ? -5.949 49.594 17.062 1 85.56 113 GLU A N 1
ATOM 907 C CA . GLU A 1 113 ? -6.215 49.844 15.641 1 85.56 113 GLU A CA 1
ATOM 908 C C . GLU A 1 113 ? -5.762 48.656 14.797 1 85.56 113 GLU A C 1
ATOM 910 O O . GLU A 1 113 ? -4.75 48.031 15.102 1 85.56 113 GLU A O 1
ATOM 915 N N . GLY A 1 114 ? -6.629 48.281 13.898 1 90.06 114 GLY A N 1
ATOM 916 C CA . GLY A 1 114 ? -6.242 47.281 12.891 1 90.06 114 GLY A CA 1
ATOM 917 C C . GLY A 1 114 ? -6.637 45.875 13.258 1 90.06 114 GLY A C 1
ATOM 918 O O . GLY A 1 114 ? -7.223 45.625 14.312 1 90.06 114 GLY A O 1
ATOM 919 N N . TRP A 1 115 ? -6.301 45.031 12.383 1 94.56 115 TRP A N 1
ATOM 920 C CA . TRP A 1 115 ? -6.578 43.625 12.578 1 94.56 115 TRP A CA 1
ATOM 921 C C . TRP A 1 115 ? -5.504 42.969 13.438 1 94.56 115 TRP A C 1
ATOM 923 O O . TRP A 1 115 ? -4.344 43.375 13.414 1 94.56 115 TRP A O 1
ATOM 933 N N . ARG A 1 116 ? -5.91 42 14.219 1 95.31 116 ARG A N 1
ATOM 934 C CA . ARG A 1 116 ? -4.996 41.125 14.953 1 95.31 116 ARG A CA 1
ATOM 935 C C . ARG A 1 116 ? -5.094 39.688 14.445 1 95.31 116 ARG A C 1
ATOM 937 O O . ARG A 1 116 ? -6.191 39.188 14.195 1 95.31 116 ARG A O 1
ATOM 944 N N . VAL A 1 117 ? -3.938 39.094 14.281 1 96.19 117 VAL A N 1
ATOM 945 C CA . VAL A 1 117 ? -3.914 37.75 13.734 1 96.19 117 VAL A CA 1
ATOM 946 C C . VAL A 1 117 ? -3.137 36.844 14.672 1 96.19 117 VAL A C 1
ATOM 948 O O . VAL A 1 117 ? -2.059 37.188 15.148 1 96.19 117 VAL A O 1
ATOM 951 N N . VAL A 1 118 ? -3.703 35.688 14.977 1 96.25 118 VAL A N 1
ATOM 952 C CA . VAL A 1 118 ? -3.043 34.625 15.734 1 96.25 118 VAL A CA 1
ATOM 953 C C . VAL A 1 118 ? -2.916 33.375 14.875 1 96.25 118 VAL A C 1
ATOM 955 O O . VAL A 1 118 ? -3.887 32.938 14.25 1 96.25 118 VAL A O 1
ATOM 958 N N . VAL A 1 119 ? -1.729 32.844 14.82 1 96.81 119 VAL A N 1
ATOM 959 C CA . VAL A 1 119 ? -1.516 31.578 14.125 1 96.81 119 VAL A CA 1
ATOM 960 C C . VAL A 1 119 ? -1.111 30.5 15.125 1 96.81 119 VAL A C 1
ATOM 962 O O . VAL A 1 119 ? -0.192 30.688 15.922 1 96.81 119 VAL A O 1
ATOM 965 N N . ILE A 1 120 ? -1.816 29.391 15.055 1 96 120 ILE A N 1
ATOM 966 C CA . ILE A 1 120 ? -1.524 28.266 15.93 1 96 120 ILE A CA 1
ATOM 967 C C . ILE A 1 120 ? -1.181 27.031 15.086 1 96 120 ILE A C 1
ATOM 969 O O . ILE A 1 120 ? -2.002 26.578 14.289 1 96 120 ILE A O 1
ATOM 973 N N . GLU A 1 121 ? -0.023 26.484 15.312 1 94.56 121 GLU A N 1
ATOM 974 C CA . GLU A 1 121 ? 0.403 25.328 14.531 1 94.56 121 GLU A CA 1
ATOM 975 C C . GLU A 1 121 ? 1.441 24.516 15.289 1 94.56 121 GLU A C 1
ATOM 977 O O . GLU A 1 121 ? 2.217 25.047 16.078 1 94.56 121 GLU A O 1
ATOM 982 N N . PRO A 1 122 ? 1.471 23.188 15.102 1 94.5 122 PRO A N 1
ATOM 983 C CA . PRO A 1 122 ? 0.39 22.406 14.492 1 94.5 122 PRO A CA 1
ATOM 984 C C . PRO A 1 122 ? -0.833 22.297 15.398 1 94.5 122 PRO A C 1
ATOM 986 O O . PRO A 1 122 ? -0.695 22.047 16.609 1 94.5 122 PRO A O 1
ATOM 989 N N . ALA A 1 123 ? -1.968 22.422 14.781 1 94.88 123 ALA A N 1
ATOM 990 C CA . ALA A 1 123 ? -3.197 22.438 15.57 1 94.88 123 ALA A CA 1
ATOM 991 C C . ALA A 1 123 ? -3.42 21.094 16.266 1 94.88 123 ALA A C 1
ATOM 993 O O . ALA A 1 123 ? -4.055 21.031 17.328 1 94.88 123 ALA A O 1
ATOM 994 N N . GLU A 1 124 ? -2.855 20.078 15.688 1 91.5 124 GLU A N 1
ATOM 995 C CA . GLU A 1 124 ? -2.977 18.734 16.266 1 91.5 124 GLU A CA 1
ATOM 996 C C . GLU A 1 124 ? -2.242 18.641 17.594 1 91.5 124 GLU A C 1
ATOM 998 O O . GLU A 1 124 ? -2.471 17.719 18.359 1 91.5 124 GLU A O 1
ATOM 1003 N N . ALA A 1 125 ? -1.397 19.531 17.844 1 91.69 125 ALA A N 1
ATOM 1004 C CA . ALA A 1 125 ? -0.59 19.516 19.062 1 91.69 125 ALA A CA 1
ATOM 1005 C C . ALA A 1 125 ? -1.35 20.141 20.234 1 91.69 125 ALA A C 1
ATOM 1007 O O . ALA A 1 125 ? -0.858 20.141 21.359 1 91.69 125 ALA A O 1
ATOM 1008 N N . LEU A 1 126 ? -2.529 20.625 20 1 91.5 126 LEU A N 1
ATOM 1009 C CA . LEU A 1 126 ? -3.377 21.094 21.078 1 91.5 126 LEU A CA 1
ATOM 1010 C C . LEU A 1 126 ? -3.92 19.938 21.906 1 91.5 126 LEU A C 1
ATOM 1012 O O . LEU A 1 126 ? -4.621 19.062 21.375 1 91.5 126 LEU A O 1
ATOM 1016 N N . ASN A 1 127 ? -3.586 19.891 23.125 1 88.19 127 ASN A N 1
ATOM 1017 C CA . ASN A 1 127 ? -4.188 18.891 23.984 1 88.19 127 ASN A CA 1
ATOM 1018 C C . ASN A 1 127 ? -5.578 19.312 24.453 1 88.19 127 ASN A C 1
ATOM 1020 O O . ASN A 1 127 ? -6.055 20.391 24.094 1 88.19 127 ASN A O 1
ATOM 1024 N N . LEU A 1 128 ? -6.129 18.5 25.266 1 88.25 128 LEU A N 1
ATOM 1025 C CA . LEU A 1 128 ? -7.504 18.734 25.703 1 88.25 128 LEU A CA 1
ATOM 1026 C C . LEU A 1 128 ? -7.605 20.047 26.469 1 88.25 128 LEU A C 1
ATOM 1028 O O . LEU A 1 128 ? -8.523 20.828 26.25 1 88.25 128 LEU A O 1
ATOM 1032 N N . ALA A 1 129 ? -6.719 20.281 27.328 1 91 129 ALA A N 1
ATOM 1033 C CA . ALA A 1 129 ? -6.727 21.484 28.156 1 91 129 ALA A CA 1
ATOM 1034 C C . ALA A 1 129 ? -6.562 22.734 27.297 1 91 129 ALA A C 1
ATOM 1036 O O . ALA A 1 129 ? -7.312 23.703 27.438 1 91 129 ALA A O 1
ATOM 1037 N N . SER A 1 130 ? -5.594 22.688 26.422 1 91.94 130 SER A N 1
ATOM 1038 C CA . SER A 1 130 ? -5.336 23.828 25.547 1 91.94 130 SER A CA 1
ATOM 1039 C C . SER A 1 130 ? -6.508 24.062 24.594 1 91.94 130 SER A C 1
ATOM 1041 O O . SER A 1 130 ? -6.859 25.203 24.312 1 91.94 130 SER A O 1
ATOM 1043 N N . SER A 1 131 ? -7.102 22.984 24.141 1 93 131 SER A N 1
ATOM 1044 C CA . SER A 1 131 ? -8.266 23.078 23.281 1 93 131 SER A CA 1
ATOM 1045 C C . SER A 1 131 ? -9.438 23.766 23.984 1 93 131 SER A C 1
ATOM 1047 O O . SER A 1 131 ? -10.078 24.641 23.422 1 93 131 SER A O 1
ATOM 1049 N N . ASN A 1 132 ? -9.625 23.391 25.156 1 91.12 132 ASN A N 1
ATOM 1050 C CA . ASN A 1 132 ? -10.711 23.984 25.938 1 91.12 132 ASN A CA 1
ATOM 1051 C C . ASN A 1 132 ? -10.469 25.469 26.203 1 91.12 132 ASN A C 1
ATOM 1053 O O . ASN A 1 132 ? -11.406 26.266 26.188 1 91.12 132 ASN A O 1
ATOM 1057 N N . ALA A 1 133 ? -9.281 25.75 26.484 1 91.69 133 ALA A N 1
ATOM 1058 C CA . ALA A 1 133 ? -8.93 27.156 26.719 1 91.69 133 ALA A CA 1
ATOM 1059 C C . ALA A 1 133 ? -9.156 28 25.469 1 91.69 133 ALA A C 1
ATOM 1061 O O . ALA A 1 133 ? -9.484 29.188 25.562 1 91.69 133 ALA A O 1
ATOM 1062 N N . LEU A 1 134 ? -8.977 27.406 24.359 1 93.5 134 LEU A N 1
ATOM 1063 C CA . LEU A 1 134 ? -9.102 28.109 23.078 1 93.5 134 LEU A CA 1
ATOM 1064 C C . LEU A 1 134 ? -10.562 28.375 22.75 1 93.5 134 LEU A C 1
ATOM 1066 O O . LEU A 1 134 ? -10.875 29.328 22.016 1 93.5 134 LEU A O 1
ATOM 1070 N N . LEU A 1 135 ? -11.453 27.547 23.297 1 91.81 135 LEU A N 1
ATOM 1071 C CA . LEU A 1 135 ? -12.875 27.672 22.984 1 91.81 135 LEU A CA 1
ATOM 1072 C C . LEU A 1 135 ? -13.406 29.047 23.375 1 91.81 135 LEU A C 1
ATOM 1074 O O . LEU A 1 135 ? -14.203 29.641 22.641 1 91.81 135 LEU A O 1
ATOM 1078 N N . LYS A 1 136 ? -12.961 29.516 24.422 1 86.12 136 LYS A N 1
ATOM 1079 C CA . LYS A 1 136 ? -13.406 30.828 24.859 1 86.12 136 LYS A CA 1
ATOM 1080 C C . LYS A 1 136 ? -13.07 31.906 23.828 1 86.12 136 LYS A C 1
ATOM 1082 O O . LYS A 1 136 ? -13.898 32.75 23.531 1 86.12 136 LYS A O 1
ATOM 1087 N N . THR A 1 137 ? -11.906 31.828 23.406 1 87.56 137 THR A N 1
ATOM 1088 C CA . THR A 1 137 ? -11.438 32.781 22.406 1 87.56 137 THR A CA 1
ATOM 1089 C C . THR A 1 137 ? -12.188 32.594 21.094 1 87.56 137 THR A C 1
ATOM 1091 O O . THR A 1 137 ? -12.508 33.594 20.406 1 87.56 137 THR A O 1
ATOM 1094 N N . LEU A 1 138 ? -12.508 31.391 20.734 1 90.62 138 LEU A N 1
ATOM 1095 C CA . LEU A 1 138 ? -13.195 31.094 19.484 1 90.62 138 LEU A CA 1
ATOM 1096 C C . LEU A 1 138 ? -14.648 31.531 19.531 1 90.62 138 LEU A C 1
ATOM 1098 O O . LEU A 1 138 ? -15.227 31.938 18.516 1 90.62 138 LEU A O 1
ATOM 1102 N N . GLU A 1 139 ? -15.203 31.547 20.641 1 87.5 139 GLU A N 1
ATOM 1103 C CA . GLU A 1 139 ? -16.609 31.922 20.797 1 87.5 139 GLU A CA 1
ATOM 1104 C C . GLU A 1 139 ? -16.766 33.438 20.922 1 87.5 139 GLU A C 1
ATOM 1106 O O . GLU A 1 139 ? -17.734 34 20.438 1 87.5 139 GLU A O 1
ATOM 1111 N N . GLU A 1 140 ? -15.859 34.031 21.562 1 84.38 140 GLU A N 1
ATOM 1112 C CA . GLU A 1 140 ? -15.914 35.469 21.781 1 84.38 140 GLU A CA 1
ATOM 1113 C C . GLU A 1 140 ? -14.594 36.125 21.406 1 84.38 140 GLU A C 1
ATOM 1115 O O . GLU A 1 140 ? -13.898 36.688 22.281 1 84.38 140 GLU A O 1
ATOM 1120 N N . PRO A 1 141 ? -14.531 36.156 20.109 1 80.19 141 PRO A N 1
ATOM 1121 C CA . PRO A 1 141 ? -13.281 36.844 19.75 1 80.19 141 PRO A CA 1
ATOM 1122 C C . PRO A 1 141 ? -13.383 38.344 19.859 1 80.19 141 PRO A C 1
ATOM 1124 O O . PRO A 1 141 ? -14.492 38.906 19.875 1 80.19 141 PRO A O 1
ATOM 1127 N N . GLY A 1 142 ? -12.375 39.094 20.281 1 84.25 142 GLY A N 1
ATOM 1128 C CA . GLY A 1 142 ? -12.383 40.531 20.203 1 84.25 142 GLY A CA 1
ATOM 1129 C C . GLY A 1 142 ? -12.68 41.062 18.812 1 84.25 142 GLY A C 1
ATOM 1130 O O . GLY A 1 142 ? -12.906 40.281 17.891 1 84.25 142 GLY A O 1
ATOM 1131 N N . GLU A 1 143 ? -12.852 42.312 18.672 1 88.56 143 GLU A N 1
ATOM 1132 C CA . GLU A 1 143 ? -13.094 42.938 17.391 1 88.56 143 GLU A CA 1
ATOM 1133 C C . GLU A 1 143 ? -11.867 42.875 16.484 1 88.56 143 GLU A C 1
ATOM 1135 O O . GLU A 1 143 ? -10.734 43 16.953 1 88.56 143 GLU A O 1
ATOM 1140 N N . ARG A 1 144 ? -12.055 42.5 15.203 1 93.56 144 ARG A N 1
ATOM 1141 C CA . ARG A 1 144 ? -11.023 42.5 14.18 1 93.56 144 ARG A CA 1
ATOM 1142 C C . ARG A 1 144 ? -9.914 41.5 14.531 1 93.56 144 ARG A C 1
ATOM 1144 O O . ARG A 1 144 ? -8.734 41.844 14.516 1 93.56 144 ARG A O 1
ATOM 1151 N N . VAL A 1 145 ? -10.281 40.312 14.953 1 94.69 145 VAL A N 1
ATOM 1152 C CA . VAL A 1 145 ? -9.336 39.219 15.258 1 94.69 145 VAL A CA 1
ATOM 1153 C C . VAL A 1 145 ? -9.555 38.062 14.297 1 94.69 145 VAL A C 1
ATOM 1155 O O . VAL A 1 145 ? -10.688 37.688 14 1 94.69 145 VAL A O 1
ATOM 1158 N N . VAL A 1 146 ? -8.484 37.562 13.789 1 96.06 146 VAL A N 1
ATOM 1159 C CA . VAL A 1 146 ? -8.516 36.375 12.984 1 96.06 146 VAL A CA 1
ATOM 1160 C C . VAL A 1 146 ? -7.625 35.281 13.625 1 96.06 146 VAL A C 1
ATOM 1162 O O . VAL A 1 146 ? -6.441 35.531 13.883 1 96.06 146 VAL A O 1
ATOM 1165 N N . LEU A 1 147 ? -8.203 34.156 13.922 1 96.62 147 LEU A N 1
ATOM 1166 C CA . LEU A 1 147 ? -7.465 33 14.414 1 96.62 147 LEU A CA 1
ATOM 1167 C C . LEU A 1 147 ? -7.25 31.984 13.297 1 96.62 147 LEU A C 1
ATOM 1169 O O . LEU A 1 147 ? -8.211 31.5 12.703 1 96.62 147 LEU A O 1
ATOM 1173 N N . ILE A 1 148 ? -5.988 31.688 13.031 1 97.62 148 ILE A N 1
ATOM 1174 C CA . ILE A 1 148 ? -5.66 30.734 11.977 1 97.62 148 ILE A CA 1
ATOM 1175 C C . ILE A 1 148 ? -5.012 29.484 12.586 1 97.62 148 ILE A C 1
ATOM 1177 O O . ILE A 1 148 ? -3.959 29.578 13.219 1 97.62 148 ILE A O 1
ATOM 1181 N N . LEU A 1 149 ? -5.609 28.391 12.406 1 97.88 149 LEU A N 1
ATOM 1182 C CA . LEU A 1 149 ? -5.031 27.125 12.805 1 97.88 149 LEU A CA 1
ATOM 1183 C C . LEU A 1 149 ? -4.527 26.344 11.594 1 97.88 149 LEU A C 1
ATOM 1185 O O . LEU A 1 149 ? -5.191 26.312 10.555 1 97.88 149 LEU A O 1
ATOM 1189 N N . LEU A 1 150 ? -3.379 25.812 11.703 1 97.31 150 LEU A N 1
ATOM 1190 C CA . LEU A 1 150 ? -2.811 24.953 10.664 1 97.31 150 LEU A CA 1
ATOM 1191 C C . LEU A 1 150 ? -2.752 23.5 11.117 1 97.31 150 LEU A C 1
ATOM 1193 O O . LEU A 1 150 ? -2.338 23.219 12.25 1 97.31 150 LEU A O 1
ATOM 1197 N N . ALA A 1 151 ? -3.164 22.578 10.234 1 96.25 151 ALA A N 1
ATOM 1198 C CA . ALA A 1 151 ? -3.141 21.156 10.578 1 96.25 151 ALA A CA 1
ATOM 1199 C C . ALA A 1 151 ? -2.824 20.312 9.359 1 96.25 151 ALA A C 1
ATOM 1201 O O . ALA A 1 151 ? -3.154 20.672 8.227 1 96.25 151 ALA A O 1
ATOM 1202 N N . ASP A 1 152 ? -2.184 19.156 9.602 1 93.25 152 ASP A N 1
ATOM 1203 C CA . ASP A 1 152 ? -1.981 18.156 8.547 1 93.25 152 ASP A CA 1
ATOM 1204 C C . ASP A 1 152 ? -3.219 17.281 8.367 1 93.25 152 ASP A C 1
ATOM 1206 O O . ASP A 1 152 ? -3.549 16.891 7.25 1 93.25 152 ASP A O 1
ATOM 1210 N N . HIS A 1 153 ? -3.814 17.062 9.523 1 89.56 153 HIS A N 1
ATOM 1211 C CA . HIS A 1 153 ? -4.93 16.125 9.523 1 89.56 153 HIS A CA 1
ATOM 1212 C C . HIS A 1 153 ? -6.152 16.719 10.203 1 89.56 153 HIS A C 1
ATOM 1214 O O . HIS A 1 153 ? -6.195 16.828 11.43 1 89.56 153 HIS A O 1
ATOM 1220 N N . TYR A 1 154 ? -7.18 16.875 9.43 1 89.56 154 TYR A N 1
ATOM 1221 C CA . TYR A 1 154 ? -8.414 17.516 9.859 1 89.56 154 TYR A CA 1
ATOM 1222 C C . TYR A 1 154 ? -9.062 16.75 11 1 89.56 154 TYR A C 1
ATOM 1224 O O . TYR A 1 154 ? -9.453 17.328 12.016 1 89.56 154 TYR A O 1
ATOM 1232 N N . LEU A 1 155 ? -9.008 15.438 10.922 1 86.25 155 LEU A N 1
ATOM 1233 C CA . LEU A 1 155 ? -9.789 14.602 11.82 1 86.25 155 LEU A CA 1
ATOM 1234 C C . LEU A 1 155 ? -9.039 14.367 13.133 1 86.25 155 LEU A C 1
ATOM 1236 O O . LEU A 1 155 ? -9.609 13.867 14.102 1 86.25 155 LEU A O 1
ATOM 1240 N N . LYS A 1 156 ? -7.844 14.789 13.188 1 86.81 156 LYS A N 1
ATOM 1241 C CA . LYS A 1 156 ? -7.078 14.633 14.422 1 86.81 156 LYS A CA 1
ATOM 1242 C C . LYS A 1 156 ? -7.371 15.781 15.391 1 86.81 156 LYS A C 1
ATOM 1244 O O . LYS A 1 156 ? -7.012 15.703 16.562 1 86.81 156 LYS A O 1
ATOM 1249 N N . LEU A 1 157 ? -8.031 16.75 14.93 1 91.56 157 LEU A N 1
ATOM 1250 C CA . LEU A 1 157 ? -8.453 17.844 15.789 1 91.56 157 LEU A CA 1
ATOM 1251 C C . LEU A 1 157 ? -9.719 17.484 16.547 1 91.56 157 LEU A C 1
ATOM 1253 O O . LEU A 1 157 ? -10.609 16.828 16 1 91.56 157 LEU A O 1
ATOM 1257 N N . PRO A 1 158 ? -9.812 17.953 17.734 1 89.5 158 PRO A N 1
ATOM 1258 C CA . PRO A 1 158 ? -11.062 17.719 18.469 1 89.5 158 PRO A CA 1
ATOM 1259 C C . PRO A 1 158 ? -12.273 18.312 17.766 1 89.5 158 PRO A C 1
ATOM 1261 O O . PRO A 1 158 ? -12.188 19.406 17.172 1 89.5 158 PRO A O 1
ATOM 1264 N N . ALA A 1 159 ? -13.375 17.609 17.859 1 88.88 159 ALA A N 1
ATOM 1265 C CA . ALA A 1 159 ? -14.609 18.047 17.219 1 88.88 159 ALA A CA 1
ATOM 1266 C C . ALA A 1 159 ? -15.047 19.422 17.734 1 88.88 159 ALA A C 1
ATOM 1268 O O . ALA A 1 159 ? -15.594 20.219 16.969 1 88.88 159 ALA A O 1
ATOM 1269 N N . THR A 1 160 ? -14.828 19.688 18.953 1 91.19 160 THR A N 1
ATOM 1270 C CA . THR A 1 160 ? -15.25 20.922 19.594 1 91.19 160 THR A CA 1
ATOM 1271 C C . THR A 1 160 ? -14.523 22.125 18.969 1 91.19 160 THR A C 1
ATOM 1273 O O . THR A 1 160 ? -15.055 23.234 18.953 1 91.19 160 THR A O 1
ATOM 1276 N N . ILE A 1 161 ? -13.359 21.875 18.438 1 93.62 161 ILE A N 1
ATOM 1277 C CA . ILE A 1 161 ? -12.586 22.922 17.781 1 93.62 161 ILE A CA 1
ATOM 1278 C C . ILE A 1 161 ? -13 23.031 16.328 1 93.62 161 ILE A C 1
ATOM 1280 O O . ILE A 1 161 ? -13.297 24.125 15.836 1 93.62 161 ILE A O 1
ATOM 1284 N N . ARG A 1 162 ? -13.109 21.922 15.719 1 93.44 162 ARG A N 1
ATOM 1285 C CA . ARG A 1 162 ? -13.43 21.875 14.297 1 93.44 162 ARG A CA 1
ATOM 1286 C C . ARG A 1 162 ? -14.781 22.531 14.031 1 93.44 162 ARG A C 1
ATOM 1288 O O . ARG A 1 162 ? -14.945 23.234 13.031 1 93.44 162 ARG A O 1
ATOM 1295 N N . SER A 1 163 ? -15.719 22.328 14.914 1 92.06 163 SER A N 1
ATOM 1296 C CA . SER A 1 163 ? -17.078 22.797 14.703 1 92.06 163 SER A CA 1
ATOM 1297 C C . SER A 1 163 ? -17.156 24.328 14.773 1 92.06 163 SER A C 1
ATOM 1299 O O . SER A 1 163 ? -18.141 24.922 14.328 1 92.06 163 SER A O 1
ATOM 1301 N N . ARG A 1 164 ? -16.188 24.969 15.234 1 91.94 164 ARG A N 1
ATOM 1302 C CA . ARG A 1 164 ? -16.234 26.422 15.453 1 91.94 164 ARG A CA 1
ATOM 1303 C C . ARG A 1 164 ? -15.336 27.156 14.461 1 91.94 164 ARG A C 1
ATOM 1305 O O . ARG A 1 164 ? -15.172 28.375 14.555 1 91.94 164 ARG A O 1
ATOM 1312 N N . LEU A 1 165 ? -14.781 26.391 13.586 1 95.94 165 LEU A N 1
ATOM 1313 C CA . LEU A 1 165 ? -13.859 26.969 12.617 1 95.94 165 LEU A CA 1
ATOM 1314 C C . LEU A 1 165 ? -14.43 26.859 11.203 1 95.94 165 LEU A C 1
ATOM 1316 O O . LEU A 1 165 ? -15.227 25.969 10.914 1 95.94 165 LEU A O 1
ATOM 1320 N N . GLN A 1 166 ? -14.047 27.844 10.391 1 95.44 166 GLN A N 1
ATOM 1321 C CA . GLN A 1 166 ? -14.227 27.672 8.953 1 95.44 166 GLN A CA 1
ATOM 1322 C C . GLN A 1 166 ? -13.102 26.828 8.352 1 95.44 166 GLN A C 1
ATOM 1324 O O . GLN A 1 166 ? -11.922 27.062 8.633 1 95.44 166 GLN A O 1
ATOM 1329 N N . HIS A 1 167 ? -13.461 25.891 7.508 1 95.75 167 HIS A N 1
ATOM 1330 C CA . HIS A 1 167 ? -12.492 24.906 7.051 1 95.75 167 HIS A CA 1
ATOM 1331 C C . HIS A 1 167 ? -12.039 25.188 5.625 1 95.75 167 HIS A C 1
ATOM 1333 O O . HIS A 1 167 ? -12.867 25.375 4.73 1 95.75 167 HIS A O 1
ATOM 1339 N N . PHE A 1 168 ? -10.75 25.172 5.422 1 96.81 168 PHE A N 1
ATOM 1340 C CA . PHE A 1 168 ? -10.172 25.359 4.098 1 96.81 168 PHE A CA 1
ATOM 1341 C C . PHE A 1 168 ? -9.109 24.297 3.818 1 96.81 168 PHE A C 1
ATOM 1343 O O . PHE A 1 168 ? -8.023 24.328 4.402 1 96.81 168 PHE A O 1
ATOM 1350 N N . ALA A 1 169 ? -9.414 23.391 2.898 1 96.5 169 ALA A N 1
ATOM 1351 C CA . ALA A 1 169 ? -8.477 22.344 2.496 1 96.5 169 ALA A CA 1
ATOM 1352 C C . ALA A 1 169 ? -7.484 22.875 1.463 1 96.5 169 ALA A C 1
ATOM 1354 O O . ALA A 1 169 ? -7.883 23.422 0.432 1 96.5 169 ALA A O 1
ATOM 1355 N N . LEU A 1 170 ? -6.254 22.641 1.753 1 97.31 170 LEU A N 1
ATOM 1356 C CA . LEU A 1 170 ? -5.254 23.188 0.845 1 97.31 170 LEU A CA 1
ATOM 1357 C C . LEU A 1 170 ? -4.516 22.078 0.107 1 97.31 170 LEU A C 1
ATOM 1359 O O . LEU A 1 170 ? -3.562 22.344 -0.631 1 97.31 170 LEU A O 1
ATOM 1363 N N . ASP A 1 171 ? -4.938 20.766 0.229 1 96.19 171 ASP A N 1
ATOM 1364 C CA . ASP A 1 171 ? -4.242 19.641 -0.384 1 96.19 171 ASP A CA 1
ATOM 1365 C C . ASP A 1 171 ? -5.074 19.031 -1.507 1 96.19 171 ASP A C 1
ATOM 1367 O O . ASP A 1 171 ? -4.863 17.875 -1.879 1 96.19 171 ASP A O 1
ATOM 1371 N N . ARG A 1 172 ? -6.078 19.75 -1.954 1 94.5 172 ARG A N 1
ATOM 1372 C CA . ARG A 1 172 ? -6.84 19.297 -3.117 1 94.5 172 ARG A CA 1
ATOM 1373 C C . ARG A 1 172 ? -6.145 19.703 -4.414 1 94.5 172 ARG A C 1
ATOM 1375 O O . ARG A 1 172 ? -6.555 20.672 -5.066 1 94.5 172 ARG A O 1
ATOM 1382 N N . ILE A 1 173 ? -5.176 18.984 -4.781 1 97 173 ILE A N 1
ATOM 1383 C CA . ILE A 1 173 ? -4.328 19.281 -5.93 1 97 173 ILE A CA 1
ATOM 1384 C C . ILE A 1 173 ? -4.539 18.234 -7.02 1 97 173 ILE A C 1
ATOM 1386 O O . ILE A 1 173 ? -4.406 17.031 -6.766 1 97 173 ILE A O 1
ATOM 1390 N N . SER A 1 174 ? -4.871 18.672 -8.211 1 95.38 174 SER A N 1
ATOM 1391 C CA . SER A 1 174 ? -5.066 17.734 -9.305 1 95.38 174 SER A CA 1
ATOM 1392 C C . SER A 1 174 ? -3.734 17.156 -9.789 1 95.38 174 SER A C 1
ATOM 1394 O O . SER A 1 174 ? -2.682 17.766 -9.578 1 95.38 174 SER A O 1
ATOM 1396 N N . TYR A 1 175 ? -3.814 16.016 -10.445 1 93.5 175 TYR A N 1
ATOM 1397 C CA . TYR A 1 175 ? -2.621 15.398 -11.008 1 93.5 175 TYR A CA 1
ATOM 1398 C C . TYR A 1 175 ? -1.943 16.328 -12.008 1 93.5 175 TYR A C 1
ATOM 1400 O O . TYR A 1 175 ? -0.715 16.438 -12.023 1 93.5 175 TYR A O 1
ATOM 1408 N N . THR A 1 176 ? -2.709 16.984 -12.75 1 95 176 THR A N 1
ATOM 1409 C CA . THR A 1 176 ? -2.193 17.875 -13.773 1 95 176 THR A CA 1
ATOM 1410 C C . THR A 1 176 ? -1.473 19.062 -13.141 1 95 176 THR A C 1
ATOM 1412 O O . THR A 1 176 ? -0.397 19.453 -13.594 1 95 176 THR A O 1
ATOM 1415 N N . GLU A 1 177 ? -2.021 19.609 -12.102 1 96.19 177 GLU A N 1
ATOM 1416 C CA . GLU A 1 177 ? -1.382 20.719 -11.391 1 96.19 177 GLU A CA 1
ATOM 1417 C C . GLU A 1 177 ? -0.053 20.281 -10.781 1 96.19 177 GLU A C 1
ATOM 1419 O O . GLU A 1 177 ? 0.953 20.984 -10.906 1 96.19 177 GLU A O 1
ATOM 1424 N N . ALA A 1 178 ? -0.083 19.172 -10.188 1 96.75 178 ALA A N 1
ATOM 1425 C CA . ALA A 1 178 ? 1.109 18.656 -9.516 1 96.75 178 ALA A CA 1
ATOM 1426 C C . ALA A 1 178 ? 2.223 18.375 -10.516 1 96.75 178 ALA A C 1
ATOM 1428 O O . ALA A 1 178 ? 3.373 18.766 -10.312 1 96.75 178 ALA A O 1
ATOM 1429 N N . THR A 1 179 ? 1.885 17.75 -11.625 1 94.81 179 THR A N 1
ATOM 1430 C CA . THR A 1 179 ? 2.881 17.375 -12.625 1 94.81 179 THR A CA 1
ATOM 1431 C C . THR A 1 179 ? 3.443 18.625 -13.305 1 94.81 179 THR A C 1
ATOM 1433 O O . THR A 1 179 ? 4.637 18.688 -13.609 1 94.81 179 THR A O 1
ATOM 1436 N N . SER A 1 180 ? 2.57 19.547 -13.594 1 94.44 180 SER A N 1
ATOM 1437 C CA . SER A 1 180 ? 3.029 20.812 -14.172 1 94.44 180 SER A CA 1
ATOM 1438 C C . SER A 1 180 ? 4.047 21.484 -13.266 1 94.44 180 SER A C 1
ATOM 1440 O O . SER A 1 180 ? 5.07 21.984 -13.734 1 94.44 180 SER A O 1
ATOM 1442 N N . TYR A 1 181 ? 3.805 21.5 -12.023 1 95.5 181 TYR A N 1
ATOM 1443 C CA . TYR A 1 181 ? 4.723 22.109 -11.062 1 95.5 181 TYR A CA 1
ATOM 1444 C C . TYR A 1 181 ? 6.051 21.359 -11.039 1 95.5 181 TYR A C 1
ATOM 1446 O O . TYR A 1 181 ? 7.117 21.984 -11.016 1 95.5 181 TYR A O 1
ATOM 1454 N N . LEU A 1 182 ? 5.98 20.078 -11.016 1 95.12 182 LEU A N 1
ATOM 1455 C CA . LEU A 1 182 ? 7.195 19.266 -11.016 1 95.12 182 LEU A CA 1
ATOM 1456 C C . LEU A 1 182 ? 8.031 19.531 -12.258 1 95.12 182 LEU A C 1
ATOM 1458 O O . LEU A 1 182 ? 9.25 19.688 -12.172 1 95.12 182 LEU A O 1
ATOM 1462 N N . ASN A 1 183 ? 7.375 19.562 -13.367 1 92.12 183 ASN A N 1
ATOM 1463 C CA . ASN A 1 183 ? 8.07 19.812 -14.625 1 92.12 183 ASN A CA 1
ATOM 1464 C C . ASN A 1 183 ? 8.781 21.156 -14.625 1 92.12 183 ASN A C 1
ATOM 1466 O O . ASN A 1 183 ? 9.867 21.297 -15.188 1 92.12 183 ASN A O 1
ATOM 1470 N N . GLU A 1 184 ? 8.227 22.078 -14.055 1 91.38 184 GLU A N 1
ATOM 1471 C CA . GLU A 1 184 ? 8.789 23.422 -13.992 1 91.38 184 GLU A CA 1
ATOM 1472 C C . GLU A 1 184 ? 9.977 23.469 -13.031 1 91.38 184 GLU A C 1
ATOM 1474 O O . GLU A 1 184 ? 10.914 24.25 -13.242 1 91.38 184 GLU A O 1
ATOM 1479 N N . HIS A 1 185 ? 9.977 22.672 -12.047 1 91.94 185 HIS A N 1
ATOM 1480 C CA . HIS A 1 185 ? 10.945 22.859 -10.969 1 91.94 185 HIS A CA 1
ATOM 1481 C C . HIS A 1 185 ? 12 21.766 -10.984 1 91.94 185 HIS A C 1
ATOM 1483 O O . HIS A 1 185 ? 13.016 21.859 -10.289 1 91.94 185 HIS A O 1
ATOM 1489 N N . LEU A 1 186 ? 11.68 20.703 -11.672 1 88.56 186 LEU A N 1
ATOM 1490 C CA . LEU A 1 186 ? 12.648 19.609 -11.75 1 88.56 186 LEU A CA 1
ATOM 1491 C C . LEU A 1 186 ? 13.156 19.453 -13.18 1 88.56 186 LEU A C 1
ATOM 1493 O O . LEU A 1 186 ? 13.398 18.328 -13.633 1 88.56 186 LEU A O 1
ATOM 1497 N N . ALA A 1 187 ? 13.359 20.406 -13.953 1 70.38 187 ALA A N 1
ATOM 1498 C CA . ALA A 1 187 ? 13.797 20.375 -15.344 1 70.38 187 ALA A CA 1
ATOM 1499 C C . ALA A 1 187 ? 14.922 19.359 -15.547 1 70.38 187 ALA A C 1
ATOM 1501 O O . ALA A 1 187 ? 14.922 18.625 -16.531 1 70.38 187 ALA A O 1
ATOM 1502 N N . GLU A 1 188 ? 15.961 19.328 -14.789 1 62.88 188 GLU A N 1
ATOM 1503 C CA . GLU A 1 188 ? 17.156 18.547 -15.023 1 62.88 188 GLU A CA 1
ATOM 1504 C C . GLU A 1 188 ? 16.953 17.078 -14.617 1 62.88 188 GLU A C 1
ATOM 1506 O O . GLU A 1 188 ? 17.688 16.203 -15.047 1 62.88 188 GLU A O 1
ATOM 1511 N N . THR A 1 189 ? 16.016 16.891 -13.727 1 60.81 189 THR A N 1
ATOM 1512 C CA . THR A 1 189 ? 15.82 15.547 -13.203 1 60.81 189 THR A CA 1
ATOM 1513 C C . THR A 1 189 ? 14.812 14.781 -14.055 1 60.81 189 THR A C 1
ATOM 1515 O O . THR A 1 189 ? 14.102 13.906 -13.555 1 60.81 189 THR A O 1
ATOM 1518 N N . ALA A 1 190 ? 14.82 15.312 -15.383 1 57.28 190 ALA A N 1
ATOM 1519 C CA . ALA A 1 190 ? 13.898 14.961 -16.453 1 57.28 190 ALA A CA 1
ATOM 1520 C C . ALA A 1 190 ? 13.688 13.453 -16.531 1 57.28 190 ALA A C 1
ATOM 1522 O O . ALA A 1 190 ? 12.695 12.984 -17.109 1 57.28 190 ALA A O 1
ATOM 1523 N N . SER A 1 191 ? 14.453 12.719 -15.766 1 76 191 SER A N 1
ATOM 1524 C CA . SER A 1 191 ? 14.359 11.297 -16.078 1 76 191 SER A CA 1
ATOM 1525 C C . SER A 1 191 ? 13.469 10.57 -15.078 1 76 191 SER A C 1
ATOM 1527 O O . SER A 1 191 ? 13.062 9.43 -15.312 1 76 191 SER A O 1
ATOM 1529 N N . VAL A 1 192 ? 12.992 11.328 -14.023 1 87.38 192 VAL A N 1
ATOM 1530 C CA . VAL A 1 192 ? 12.18 10.602 -13.047 1 87.38 192 VAL A CA 1
ATOM 1531 C C . VAL A 1 192 ? 10.695 10.805 -13.367 1 87.38 192 VAL A C 1
ATOM 1533 O O . VAL A 1 192 ? 10.227 11.938 -13.484 1 87.38 192 VAL A O 1
ATOM 1536 N N . PRO A 1 193 ? 10.016 9.727 -13.547 1 90.25 193 PRO A N 1
ATOM 1537 C CA . PRO A 1 193 ? 8.586 9.867 -13.844 1 90.25 193 PRO A CA 1
ATOM 1538 C C . PRO A 1 193 ? 7.816 10.578 -12.727 1 90.25 193 PRO A C 1
ATOM 1540 O O . PRO A 1 193 ? 8.016 10.273 -11.547 1 90.25 193 PRO A O 1
ATOM 1543 N N . PRO A 1 194 ? 6.977 11.539 -13.078 1 92.88 194 PRO A N 1
ATOM 1544 C CA . PRO A 1 194 ? 6.191 12.258 -12.07 1 92.88 194 PRO A CA 1
ATOM 1545 C C . PRO A 1 194 ? 5.355 11.32 -11.203 1 92.88 194 PRO A C 1
ATOM 1547 O O . PRO A 1 194 ? 5.129 11.602 -10.023 1 92.88 194 PRO A O 1
ATOM 1550 N N . GLU A 1 195 ? 4.961 10.25 -11.773 1 92.69 195 GLU A N 1
ATOM 1551 C CA . GLU A 1 195 ? 4.141 9.297 -11.047 1 92.69 195 GLU A CA 1
ATOM 1552 C C . GLU A 1 195 ? 4.891 8.727 -9.844 1 92.69 195 GLU A C 1
ATOM 1554 O O . GLU A 1 195 ? 4.305 8.523 -8.773 1 92.69 195 GLU A O 1
ATOM 1559 N N . LEU A 1 196 ? 6.16 8.477 -10.062 1 95.75 196 LEU A N 1
ATOM 1560 C CA . LEU A 1 196 ? 6.988 7.961 -8.977 1 95.75 196 LEU A CA 1
ATOM 1561 C C . LEU A 1 196 ? 7.113 8.984 -7.855 1 95.75 196 LEU A C 1
ATOM 1563 O O . LEU A 1 196 ? 6.859 8.672 -6.691 1 95.75 196 LEU A O 1
ATOM 1567 N N . LEU A 1 197 ? 7.398 10.203 -8.172 1 96.25 197 LEU A N 1
ATOM 1568 C CA . LEU A 1 197 ? 7.621 11.25 -7.184 1 96.25 197 LEU A CA 1
ATOM 1569 C C . LEU A 1 197 ? 6.328 11.586 -6.445 1 96.25 197 LEU A C 1
ATOM 1571 O O . LEU A 1 197 ? 6.34 11.781 -5.23 1 96.25 197 LEU A O 1
ATOM 1575 N N . LEU A 1 198 ? 5.242 11.656 -7.152 1 95.81 198 LEU A N 1
ATOM 1576 C CA . LEU A 1 198 ? 3.959 11.961 -6.535 1 95.81 198 LEU A CA 1
ATOM 1577 C C . LEU A 1 198 ? 3.494 10.805 -5.648 1 95.81 198 LEU A C 1
ATOM 1579 O O . LEU A 1 198 ? 2.908 11.031 -4.59 1 95.81 198 LEU A O 1
ATOM 1583 N N . GLY A 1 199 ? 3.795 9.633 -6.059 1 94.94 199 GLY A N 1
ATOM 1584 C CA . GLY A 1 199 ? 3.516 8.5 -5.199 1 94.94 199 GLY A CA 1
ATOM 1585 C C . GLY A 1 199 ? 4.27 8.547 -3.881 1 94.94 199 GLY A C 1
ATOM 1586 O O . GLY A 1 199 ? 3.689 8.297 -2.822 1 94.94 199 GLY A O 1
ATOM 1587 N N . LEU A 1 200 ? 5.48 8.93 -3.982 1 96.81 200 LEU A N 1
ATOM 1588 C CA . LEU A 1 200 ? 6.355 8.969 -2.814 1 96.81 200 LEU A CA 1
ATOM 1589 C C . LEU A 1 200 ? 5.977 10.133 -1.899 1 96.81 200 LEU A C 1
ATOM 1591 O O . LEU A 1 200 ? 6.328 10.133 -0.717 1 96.81 200 LEU A O 1
ATOM 1595 N N . SER A 1 201 ? 5.246 11.055 -2.414 1 96.69 201 SER A N 1
ATOM 1596 C CA . SER A 1 201 ? 4.98 12.281 -1.674 1 96.69 201 SER A CA 1
ATOM 1597 C C . SER A 1 201 ? 3.494 12.422 -1.356 1 96.69 201 SER A C 1
ATOM 1599 O O . SER A 1 201 ? 3.018 13.523 -1.072 1 96.69 201 SER A O 1
ATOM 1601 N N . ASN A 1 202 ? 2.738 11.336 -1.551 1 93.62 202 ASN A N 1
ATOM 1602 C CA . ASN A 1 202 ? 1.293 11.367 -1.348 1 93.62 202 ASN A CA 1
ATOM 1603 C C . ASN A 1 202 ? 0.628 12.445 -2.191 1 93.62 202 ASN A C 1
ATOM 1605 O O . ASN A 1 202 ? -0.226 13.188 -1.7 1 93.62 202 ASN A O 1
ATOM 1609 N N . ASP A 1 203 ? 1.17 12.727 -3.389 1 94.38 203 ASP A N 1
ATOM 1610 C CA . ASP A 1 203 ? 0.62 13.578 -4.441 1 94.38 203 ASP A CA 1
ATOM 1611 C C . ASP A 1 203 ? 0.811 15.055 -4.113 1 94.38 203 ASP A C 1
ATOM 1613 O O . ASP A 1 203 ? 0.092 15.906 -4.637 1 94.38 203 ASP A O 1
ATOM 1617 N N . MET A 1 204 ? 1.698 15.32 -3.156 1 97.06 204 MET A N 1
ATOM 1618 C CA . MET A 1 204 ? 1.989 16.703 -2.803 1 97.06 204 MET A CA 1
ATOM 1619 C C . MET A 1 204 ? 3.221 17.203 -3.547 1 97.06 204 MET A C 1
ATOM 1621 O O . MET A 1 204 ? 4.328 16.719 -3.33 1 97.06 204 MET A O 1
ATOM 1625 N N . PRO A 1 205 ? 3.096 18.188 -4.355 1 96.38 205 PRO A N 1
ATOM 1626 C CA . PRO A 1 205 ? 4.16 18.594 -5.281 1 96.38 205 PRO A CA 1
ATOM 1627 C C . PRO A 1 205 ? 5.398 19.109 -4.559 1 96.38 205 PRO A C 1
ATOM 1629 O O . PRO A 1 205 ? 6.527 18.828 -4.969 1 96.38 205 PRO A O 1
ATOM 1632 N N . LEU A 1 206 ? 5.219 19.938 -3.508 1 96.62 206 LEU A N 1
ATOM 1633 C CA . LEU A 1 206 ? 6.383 20.484 -2.828 1 96.62 206 LEU A CA 1
ATOM 1634 C C . LEU A 1 206 ? 7.203 19.391 -2.164 1 96.62 206 LEU A C 1
ATOM 1636 O O . LEU A 1 206 ? 8.438 19.422 -2.184 1 96.62 206 LEU A O 1
ATOM 1640 N N . GLN A 1 207 ? 6.508 18.469 -1.603 1 96.25 207 GLN A N 1
ATOM 1641 C CA . GLN A 1 207 ? 7.199 17.328 -1.026 1 96.25 207 GLN A CA 1
ATOM 1642 C C . GLN A 1 207 ? 7.895 16.5 -2.107 1 96.25 207 GLN A C 1
ATOM 1644 O O . GLN A 1 207 ? 8.977 15.961 -1.883 1 96.25 207 GLN A O 1
ATOM 1649 N N . ALA A 1 208 ? 7.273 16.375 -3.244 1 96.62 208 ALA A N 1
ATOM 1650 C CA . ALA A 1 208 ? 7.852 15.633 -4.363 1 96.62 208 ALA A CA 1
ATOM 1651 C C . ALA A 1 208 ? 9.172 16.25 -4.805 1 96.62 208 ALA A C 1
ATOM 1653 O O . ALA A 1 208 ? 10.148 15.539 -5.055 1 96.62 208 ALA A O 1
ATOM 1654 N N . VAL A 1 209 ? 9.188 17.531 -4.855 1 94.94 209 VAL A N 1
ATOM 1655 C CA . VAL A 1 209 ? 10.406 18.234 -5.23 1 94.94 209 VAL A CA 1
ATOM 1656 C C . VAL A 1 209 ? 11.484 18 -4.176 1 94.94 209 VAL A C 1
ATOM 1658 O O . VAL A 1 209 ? 12.648 17.766 -4.508 1 94.94 209 VAL A O 1
ATOM 1661 N N . GLU A 1 210 ? 11.055 18.062 -2.922 1 94.88 210 GLU A N 1
ATOM 1662 C CA . GLU A 1 210 ? 11.992 17.828 -1.827 1 94.88 210 GLU A CA 1
ATOM 1663 C C . GLU A 1 210 ? 12.586 16.422 -1.906 1 94.88 210 GLU A C 1
ATOM 1665 O O . GLU A 1 210 ? 13.789 16.234 -1.722 1 94.88 210 GLU A O 1
ATOM 1670 N N . ILE A 1 211 ? 11.789 15.453 -2.201 1 95.94 211 ILE A N 1
ATOM 1671 C CA . ILE A 1 211 ? 12.227 14.07 -2.297 1 95.94 211 ILE A CA 1
ATOM 1672 C C . ILE A 1 211 ? 13.188 13.914 -3.469 1 95.94 211 ILE A C 1
ATOM 1674 O O . ILE A 1 211 ? 14.266 13.336 -3.318 1 95.94 211 ILE A O 1
ATOM 1678 N N . ALA A 1 212 ? 12.844 14.461 -4.586 1 94.88 212 ALA A N 1
ATOM 1679 C CA . ALA A 1 212 ? 13.641 14.336 -5.801 1 94.88 212 ALA A CA 1
ATOM 1680 C C . ALA A 1 212 ? 15.039 14.922 -5.605 1 94.88 212 ALA A C 1
ATOM 1682 O O . ALA A 1 212 ? 16 14.461 -6.223 1 94.88 212 ALA A O 1
ATOM 1683 N N . THR A 1 213 ? 15.133 15.883 -4.738 1 93.06 213 THR A N 1
ATOM 1684 C CA . THR A 1 213 ? 16.391 16.594 -4.566 1 93.06 213 THR A CA 1
ATOM 1685 C C . THR A 1 213 ? 17.141 16.078 -3.334 1 93.06 213 THR A C 1
ATOM 1687 O O . THR A 1 213 ? 18.219 16.578 -3.002 1 93.06 213 THR A O 1
ATOM 1690 N N . SER A 1 214 ? 16.578 15.18 -2.654 1 94.81 214 SER A N 1
ATOM 1691 C CA . SER A 1 214 ? 17.219 14.633 -1.461 1 94.81 214 SER A CA 1
ATOM 1692 C C . SER A 1 214 ? 18.344 13.68 -1.826 1 94.81 214 SER A C 1
ATOM 1694 O O . SER A 1 214 ? 18.344 13.086 -2.904 1 94.81 214 SER A O 1
ATOM 1696 N N . ASP A 1 215 ? 19.266 13.492 -0.961 1 95.62 215 ASP A N 1
ATOM 1697 C CA . ASP A 1 215 ? 20.422 12.633 -1.203 1 95.62 215 ASP A CA 1
ATOM 1698 C C . ASP A 1 215 ? 20.016 11.156 -1.192 1 95.62 215 ASP A C 1
ATOM 1700 O O . ASP A 1 215 ? 20.594 10.344 -1.916 1 95.62 215 ASP A O 1
ATOM 1704 N N . TRP A 1 216 ? 19.062 10.906 -0.386 1 96.81 216 TRP A N 1
ATOM 1705 C CA . TRP A 1 216 ? 18.719 9.508 -0.189 1 96.81 216 TRP A CA 1
ATOM 1706 C C . TRP A 1 216 ? 17.953 8.953 -1.393 1 96.81 216 TRP A C 1
ATOM 1708 O O . TRP A 1 216 ? 17.953 7.746 -1.627 1 96.81 216 TRP A O 1
ATOM 1718 N N . PHE A 1 217 ? 17.312 9.789 -2.176 1 97.06 217 PHE A N 1
ATOM 1719 C CA . PHE A 1 217 ? 16.438 9.344 -3.252 1 97.06 217 PHE A CA 1
ATOM 1720 C C . PHE A 1 217 ? 17.219 8.578 -4.312 1 97.06 217 PHE A C 1
ATOM 1722 O O . PHE A 1 217 ? 16.797 7.496 -4.738 1 97.06 217 PHE A O 1
ATOM 1729 N N . ALA A 1 218 ? 18.312 9.062 -4.668 1 95 218 ALA A N 1
ATOM 1730 C CA . ALA A 1 218 ? 19.109 8.469 -5.734 1 95 218 ALA A CA 1
ATOM 1731 C C . ALA A 1 218 ? 19.812 7.199 -5.254 1 95 218 ALA A C 1
ATOM 1733 O O . ALA A 1 218 ? 20.312 6.414 -6.062 1 95 218 ALA A O 1
ATOM 1734 N N . LYS A 1 219 ? 19.781 6.949 -3.971 1 97.69 219 LYS A N 1
ATOM 1735 C CA . LYS A 1 219 ? 20.562 5.855 -3.406 1 97.69 219 LYS A CA 1
ATOM 1736 C C . LYS A 1 219 ? 19.672 4.66 -3.068 1 97.69 219 LYS A C 1
ATOM 1738 O O . LYS A 1 219 ? 20.141 3.658 -2.533 1 97.69 219 LYS A O 1
ATOM 1743 N N . ARG A 1 220 ? 18.406 4.711 -3.414 1 98.12 220 ARG A N 1
ATOM 1744 C CA . ARG A 1 220 ? 17.438 3.697 -3.023 1 98.12 220 ARG A CA 1
ATOM 1745 C C . ARG A 1 220 ? 17.812 2.332 -3.586 1 98.12 220 ARG A C 1
ATOM 1747 O O . ARG A 1 220 ? 17.859 1.341 -2.854 1 98.12 220 ARG A O 1
ATOM 1754 N N . GLN A 1 221 ? 18.188 2.293 -4.832 1 97.75 221 GLN A N 1
ATOM 1755 C CA . GLN A 1 221 ? 18.531 1.033 -5.484 1 97.75 221 GLN A CA 1
ATOM 1756 C C . GLN A 1 221 ? 19.781 0.414 -4.867 1 97.75 221 GLN A C 1
ATOM 1758 O O . GLN A 1 221 ? 19.812 -0.789 -4.598 1 97.75 221 GLN A O 1
ATOM 1763 N N . SER A 1 222 ? 20.797 1.232 -4.68 1 97.88 222 SER A N 1
ATOM 1764 C CA . SER A 1 222 ? 22.047 0.763 -4.09 1 97.88 222 SER A CA 1
ATOM 1765 C C . SER A 1 222 ? 21.812 0.217 -2.684 1 97.88 222 SER A C 1
ATOM 1767 O O . SER A 1 222 ? 22.391 -0.814 -2.316 1 97.88 222 SER A O 1
ATOM 1769 N N . PHE A 1 223 ? 21.047 0.884 -1.916 1 98.31 223 PHE A N 1
ATOM 1770 C CA . PHE A 1 223 ? 20.781 0.422 -0.56 1 98.31 223 PHE A CA 1
ATOM 1771 C C . PHE A 1 223 ? 20.031 -0.901 -0.578 1 98.31 223 PHE A C 1
ATOM 1773 O O . PHE A 1 223 ? 20.328 -1.808 0.199 1 98.31 223 PHE A O 1
ATOM 1780 N N . LEU A 1 224 ? 19 -0.99 -1.411 1 98 224 LEU A N 1
ATOM 1781 C CA . LEU A 1 224 ? 18.219 -2.219 -1.522 1 98 224 LEU A CA 1
ATOM 1782 C C . LEU A 1 224 ? 19.125 -3.402 -1.865 1 98 224 LEU A C 1
ATOM 1784 O O . LEU A 1 224 ? 18.938 -4.5 -1.334 1 98 224 LEU A O 1
ATOM 1788 N N . GLU A 1 225 ? 20.062 -3.191 -2.715 1 96.94 225 GLU A N 1
ATOM 1789 C CA . GLU A 1 225 ? 21.016 -4.23 -3.078 1 96.94 225 GLU A CA 1
ATOM 1790 C C . GLU A 1 225 ? 21.859 -4.645 -1.878 1 96.94 225 GLU A C 1
ATOM 1792 O O . GLU A 1 225 ? 22.047 -5.836 -1.626 1 96.94 225 GLU A O 1
ATOM 1797 N N . ASP A 1 226 ? 22.359 -3.625 -1.157 1 96.88 226 ASP A N 1
ATOM 1798 C CA . ASP A 1 226 ? 23.156 -3.918 0.032 1 96.88 226 ASP A CA 1
ATOM 1799 C C . ASP A 1 226 ? 22.312 -4.637 1.089 1 96.88 226 ASP A C 1
ATOM 1801 O O . ASP A 1 226 ? 22.797 -5.566 1.739 1 96.88 226 ASP A O 1
ATOM 1805 N N . TRP A 1 227 ? 21.078 -4.168 1.292 1 96.88 227 TRP A N 1
ATOM 1806 C CA . TRP A 1 227 ? 20.156 -4.809 2.223 1 96.88 227 TRP A CA 1
ATOM 1807 C C . TRP A 1 227 ? 19.953 -6.277 1.867 1 96.88 227 TRP A C 1
ATOM 1809 O O . TRP A 1 227 ? 20.016 -7.148 2.74 1 96.88 227 TRP A O 1
ATOM 1819 N N . THR A 1 228 ? 19.797 -6.574 0.619 1 95.38 228 THR A N 1
ATOM 1820 C CA . THR A 1 228 ? 19.609 -7.938 0.143 1 95.38 228 THR A CA 1
ATOM 1821 C C . THR A 1 228 ? 20.844 -8.781 0.427 1 95.38 228 THR A C 1
ATOM 1823 O O . THR A 1 228 ? 20.734 -9.938 0.854 1 95.38 228 THR A O 1
ATOM 1826 N N . LYS A 1 229 ? 22.016 -8.188 0.234 1 94.19 229 LYS A N 1
ATOM 1827 C CA . LYS A 1 229 ? 23.266 -8.891 0.511 1 94.19 229 LYS A CA 1
ATOM 1828 C C . LYS A 1 229 ? 23.406 -9.211 1.996 1 94.19 229 LYS A C 1
ATOM 1830 O O . LYS A 1 229 ? 23.812 -10.32 2.363 1 94.19 229 LYS A O 1
ATOM 1835 N N . VAL A 1 230 ? 23.094 -8.258 2.838 1 94.25 230 VAL A N 1
ATOM 1836 C CA . VAL A 1 230 ? 23.203 -8.422 4.285 1 94.25 230 VAL A CA 1
ATOM 1837 C C . VAL A 1 230 ? 22.328 -9.594 4.738 1 94.25 230 VAL A C 1
ATOM 1839 O O . VAL A 1 230 ? 22.75 -10.414 5.551 1 94.25 230 VAL A O 1
ATOM 1842 N N . VAL A 1 231 ? 21.141 -9.695 4.156 1 93.38 231 VAL A N 1
ATOM 1843 C CA . VAL A 1 231 ? 20.172 -10.703 4.594 1 93.38 231 VAL A CA 1
ATOM 1844 C C . VAL A 1 231 ? 20.547 -12.062 4.004 1 93.38 231 VAL A C 1
ATOM 1846 O O . VAL A 1 231 ? 20.422 -13.094 4.672 1 93.38 231 VAL A O 1
ATOM 1849 N N . ASN A 1 232 ? 20.969 -12.055 2.814 1 88.94 232 ASN A N 1
ATOM 1850 C CA . ASN A 1 232 ? 21.312 -13.305 2.145 1 88.94 232 ASN A CA 1
ATOM 1851 C C . ASN A 1 232 ? 22.562 -13.938 2.746 1 88.94 232 ASN A C 1
ATOM 1853 O O . ASN A 1 232 ? 22.609 -15.148 2.953 1 88.94 232 ASN A O 1
ATOM 1857 N N . GLN A 1 233 ? 23.5 -13.133 2.992 1 87.12 233 GLN A N 1
ATOM 1858 C CA . GLN A 1 233 ? 24.781 -13.633 3.457 1 87.12 233 GLN A CA 1
ATOM 1859 C C . GLN A 1 233 ? 24.812 -13.75 4.977 1 87.12 233 GLN A C 1
ATOM 1861 O O . GLN A 1 233 ? 25.656 -14.461 5.535 1 87.12 233 GLN A O 1
ATOM 1866 N N . LYS A 1 234 ? 23.906 -13.055 5.613 1 85.56 234 LYS A N 1
ATOM 1867 C CA . LYS A 1 234 ? 23.797 -13.023 7.07 1 85.56 234 LYS A CA 1
ATOM 1868 C C . LYS A 1 234 ? 25.141 -12.727 7.715 1 85.56 234 LYS A C 1
ATOM 1870 O O . LYS A 1 234 ? 25.547 -13.398 8.672 1 85.56 234 LYS A O 1
ATOM 1875 N N . ASN A 1 235 ? 25.875 -11.836 7.023 1 80.81 235 ASN A N 1
ATOM 1876 C CA . ASN A 1 235 ? 27.188 -11.508 7.562 1 80.81 235 ASN A CA 1
ATOM 1877 C C . ASN A 1 235 ? 27.547 -10.047 7.332 1 80.81 235 ASN A C 1
ATOM 1879 O O . ASN A 1 235 ? 26.922 -9.375 6.504 1 80.81 235 ASN A O 1
ATOM 1883 N N . MET A 1 236 ? 28.375 -9.445 8.148 1 87.56 236 MET A N 1
ATOM 1884 C CA . MET A 1 236 ? 29.047 -8.156 8.07 1 87.56 236 MET A CA 1
ATOM 1885 C C . MET A 1 236 ? 28.047 -7.008 8.133 1 87.56 236 MET A C 1
ATOM 1887 O O . MET A 1 236 ? 28.109 -6.078 7.324 1 87.56 236 MET A O 1
ATOM 1891 N N . PRO A 1 237 ? 27.141 -7.121 9.039 1 90.19 237 PRO A N 1
ATOM 1892 C CA . PRO A 1 237 ? 26.203 -6.008 9.156 1 90.19 237 PRO A CA 1
ATOM 1893 C C . PRO A 1 237 ? 26.891 -4.684 9.477 1 90.19 237 PRO A C 1
ATOM 1895 O O . PRO A 1 237 ? 26.484 -3.633 8.984 1 90.19 237 PRO A O 1
ATOM 1898 N N . LEU A 1 238 ? 27.969 -4.68 10.203 1 92.06 238 LEU A N 1
ATOM 1899 C CA . LEU A 1 238 ? 28.641 -3.455 10.625 1 92.06 238 LEU A CA 1
ATOM 1900 C C . LEU A 1 238 ? 29.422 -2.836 9.477 1 92.06 238 LEU A C 1
ATOM 1902 O O . LEU A 1 238 ? 29.641 -1.623 9.453 1 92.06 238 LEU A O 1
ATOM 1906 N N . PHE A 1 239 ? 29.828 -3.713 8.547 1 94.5 239 PHE A N 1
ATOM 1907 C CA . PHE A 1 239 ? 30.469 -3.199 7.34 1 94.5 239 PHE A CA 1
ATOM 1908 C C . PHE A 1 239 ? 29.516 -2.311 6.555 1 94.5 239 PHE A C 1
ATOM 1910 O O . PHE A 1 239 ? 29.859 -1.19 6.18 1 94.5 239 PHE A O 1
ATOM 1917 N N . TYR A 1 240 ? 28.359 -2.771 6.352 1 96.06 240 TYR A N 1
ATOM 1918 C CA . TYR A 1 240 ? 27.359 -2.012 5.598 1 96.06 240 TYR A CA 1
ATOM 1919 C C . TYR A 1 240 ? 26.859 -0.813 6.402 1 96.06 240 TYR A C 1
ATOM 1921 O O . TYR A 1 240 ? 26.578 0.244 5.836 1 96.06 240 TYR A O 1
ATOM 1929 N N . SER A 1 241 ? 26.781 -1.005 7.719 1 96.69 241 SER A N 1
ATOM 1930 C CA . SER A 1 241 ? 26.438 0.123 8.578 1 96.69 241 SER A CA 1
ATOM 1931 C C . SER A 1 241 ? 27.422 1.272 8.398 1 96.69 241 SER A C 1
ATOM 1933 O O . SER A 1 241 ? 27.016 2.42 8.203 1 96.69 241 SER A O 1
ATOM 1935 N N . ALA A 1 242 ? 28.688 0.999 8.406 1 96.56 242 ALA A N 1
ATOM 1936 C CA . ALA A 1 242 ? 29.734 2.008 8.25 1 96.56 242 ALA A CA 1
ATOM 1937 C C . ALA A 1 242 ? 29.656 2.678 6.883 1 96.56 242 ALA A C 1
ATOM 1939 O O . ALA A 1 242 ? 29.828 3.895 6.77 1 96.56 242 ALA A O 1
ATOM 1940 N N . LYS A 1 243 ? 29.422 1.903 5.891 1 97.31 243 LYS A N 1
ATOM 1941 C CA . LYS A 1 243 ? 29.281 2.426 4.535 1 97.31 243 LYS A CA 1
ATOM 1942 C C . LYS A 1 243 ? 28.188 3.473 4.449 1 97.31 243 LYS A C 1
ATOM 1944 O O . LYS A 1 243 ? 28.406 4.586 3.975 1 97.31 243 LYS A O 1
ATOM 1949 N N . TRP A 1 244 ? 27.094 3.18 5.02 1 97.56 244 TRP A N 1
ATOM 1950 C CA . TRP A 1 244 ? 25.938 4.031 4.809 1 97.56 244 TRP A CA 1
ATOM 1951 C C . TRP A 1 244 ? 25.938 5.219 5.762 1 97.56 244 TRP A C 1
ATOM 1953 O O . TRP A 1 244 ? 25.359 6.266 5.465 1 97.56 244 TRP A O 1
ATOM 1963 N N . GLN A 1 245 ? 26.656 5.102 6.891 1 97 245 GLN A N 1
ATOM 1964 C CA . GLN A 1 245 ? 26.859 6.258 7.762 1 97 245 GLN A CA 1
ATOM 1965 C C . GLN A 1 245 ? 27.734 7.312 7.078 1 97 245 GLN A C 1
ATOM 1967 O O . GLN A 1 245 ? 27.641 8.5 7.395 1 97 245 GLN A O 1
ATOM 1972 N N . LYS A 1 246 ? 28.516 6.82 6.133 1 97 246 LYS A N 1
ATOM 1973 C CA . LYS A 1 246 ? 29.344 7.738 5.359 1 97 246 LYS A CA 1
ATOM 1974 C C . LYS A 1 246 ? 28.562 8.312 4.176 1 97 246 LYS A C 1
ATOM 1976 O O . LYS A 1 246 ? 28.781 9.461 3.783 1 97 246 LYS A O 1
ATOM 1981 N N . GLU A 1 247 ? 27.641 7.551 3.643 1 97.25 247 GLU A N 1
ATOM 1982 C CA . GLU A 1 247 ? 26.938 7.914 2.418 1 97.25 247 GLU A CA 1
ATOM 1983 C C . GLU A 1 247 ? 25.812 8.914 2.703 1 97.25 247 GLU A C 1
ATOM 1985 O O . GLU A 1 247 ? 25.516 9.766 1.869 1 97.25 247 GLU A O 1
ATOM 1990 N N . LEU A 1 248 ? 25.141 8.781 3.879 1 97.75 248 LEU A N 1
ATOM 1991 C CA . LEU A 1 248 ? 23.984 9.602 4.199 1 97.75 248 LEU A CA 1
ATOM 1992 C C . LEU A 1 248 ? 24.047 10.094 5.641 1 97.75 248 LEU A C 1
ATOM 1994 O O . LEU A 1 248 ? 24.547 9.391 6.52 1 97.75 248 LEU A O 1
ATOM 1998 N N . ASN A 1 249 ? 23.531 11.234 5.84 1 96.06 249 ASN A N 1
ATOM 1999 C CA . ASN A 1 249 ? 23.328 11.641 7.223 1 96.06 249 ASN A CA 1
ATOM 2000 C C . ASN A 1 249 ? 22.203 10.844 7.879 1 96.06 249 ASN A C 1
ATOM 2002 O O . ASN A 1 249 ? 21.453 10.148 7.191 1 96.06 249 ASN A O 1
ATOM 2006 N N . PHE A 1 250 ? 22.062 10.891 9.117 1 95.12 250 PHE A N 1
ATOM 2007 C CA . PHE A 1 250 ? 21.156 10.055 9.906 1 95.12 250 PHE A CA 1
ATOM 2008 C C . PHE A 1 250 ? 19.703 10.242 9.453 1 95.12 250 PHE A C 1
ATOM 2010 O O . PHE A 1 250 ? 18.984 9.273 9.234 1 95.12 250 PHE A O 1
ATOM 2017 N N . SER A 1 251 ? 19.281 11.484 9.328 1 94.56 251 SER A N 1
ATOM 2018 C CA . SER A 1 251 ? 17.891 11.781 8.953 1 94.56 251 SER A CA 1
ATOM 2019 C C . SER A 1 251 ? 17.547 11.188 7.59 1 94.56 251 SER A C 1
ATOM 2021 O O . SER A 1 251 ? 16.5 10.562 7.426 1 94.56 251 SER A O 1
ATOM 2023 N N . ASP A 1 252 ? 18.469 11.336 6.664 1 96.81 252 ASP A N 1
ATOM 2024 C CA . ASP A 1 252 ? 18.25 10.805 5.316 1 96.81 252 ASP A CA 1
ATOM 2025 C C . ASP A 1 252 ? 18.25 9.281 5.32 1 96.81 252 ASP A C 1
ATOM 2027 O O . ASP A 1 252 ? 17.453 8.656 4.605 1 96.81 252 ASP A O 1
ATOM 2031 N N . PHE A 1 253 ? 19.125 8.742 6.113 1 97.81 253 PHE A N 1
ATOM 2032 C CA . PHE A 1 253 ? 19.172 7.289 6.195 1 97.81 253 PHE A CA 1
ATOM 2033 C C . PHE A 1 253 ? 17.859 6.746 6.762 1 97.81 253 PHE A C 1
ATOM 2035 O O . PHE A 1 253 ? 17.312 5.777 6.234 1 97.81 253 PHE A O 1
ATOM 2042 N N . MET A 1 254 ? 17.359 7.367 7.801 1 96.75 254 MET A N 1
ATOM 2043 C CA . MET A 1 254 ? 16.125 6.938 8.43 1 96.75 254 MET A CA 1
ATOM 2044 C C . MET A 1 254 ? 14.953 7.051 7.453 1 96.75 254 MET A C 1
ATOM 2046 O O . MET A 1 254 ? 14.094 6.164 7.402 1 96.75 254 MET A O 1
ATOM 2050 N N . MET A 1 255 ? 14.945 8.078 6.691 1 96.38 255 MET A N 1
ATOM 2051 C CA . MET A 1 255 ? 13.898 8.273 5.691 1 96.38 255 MET A CA 1
ATOM 2052 C C . MET A 1 255 ? 13.961 7.199 4.617 1 96.38 255 MET A C 1
ATOM 2054 O O . MET A 1 255 ? 12.945 6.609 4.262 1 96.38 255 MET A O 1
ATOM 2058 N N . LEU A 1 256 ? 15.141 6.996 4.148 1 98.12 256 LEU A N 1
ATOM 2059 C CA . LEU A 1 256 ? 15.367 5.965 3.141 1 98.12 256 LEU A CA 1
ATOM 2060 C C . LEU A 1 256 ? 14.859 4.613 3.619 1 98.12 256 LEU A C 1
ATOM 2062 O O . LEU A 1 256 ? 14.094 3.943 2.914 1 98.12 256 LEU A O 1
ATOM 2066 N N . LEU A 1 257 ? 15.258 4.258 4.797 1 98.12 257 LEU A N 1
ATOM 2067 C CA . LEU A 1 257 ? 14.891 2.963 5.355 1 98.12 257 LEU A CA 1
ATOM 2068 C C . LEU A 1 257 ? 13.383 2.865 5.559 1 98.12 257 LEU A C 1
ATOM 2070 O O . LEU A 1 257 ? 12.789 1.817 5.309 1 98.12 257 LEU A O 1
ATOM 2074 N N . GLU A 1 258 ? 12.773 3.916 5.98 1 97.19 258 GLU A N 1
ATOM 2075 C CA . GLU A 1 258 ? 11.336 3.922 6.234 1 97.19 258 GLU A CA 1
ATOM 2076 C C . GLU A 1 258 ? 10.539 3.699 4.949 1 97.19 258 GLU A C 1
ATOM 2078 O O . GLU A 1 258 ? 9.594 2.908 4.926 1 97.19 258 GLU A O 1
ATOM 2083 N N . TYR A 1 259 ? 10.891 4.348 3.893 1 97.88 259 TYR A N 1
ATOM 2084 C CA . TYR A 1 259 ? 10.211 4.211 2.609 1 97.88 259 TYR A CA 1
ATOM 2085 C C . TYR A 1 259 ? 10.352 2.797 2.061 1 97.88 259 TYR A C 1
ATOM 2087 O O . TYR A 1 259 ? 9.383 2.211 1.571 1 97.88 259 TYR A O 1
ATOM 2095 N N . LEU A 1 260 ? 11.547 2.289 2.166 1 98.38 260 LEU A N 1
ATOM 2096 C CA . LEU A 1 260 ? 11.789 0.967 1.6 1 98.38 260 LEU A CA 1
ATOM 2097 C C . LEU A 1 260 ? 11.148 -0.117 2.457 1 98.38 260 LEU A C 1
ATOM 2099 O O . LEU A 1 260 ? 10.594 -1.085 1.931 1 98.38 260 LEU A O 1
ATOM 2103 N N . LEU A 1 261 ? 11.242 0.054 3.785 1 97.81 261 LEU A N 1
ATOM 2104 C CA . LEU A 1 261 ? 10.617 -0.907 4.691 1 97.81 261 LEU A CA 1
ATOM 2105 C C . LEU A 1 261 ? 9.102 -0.913 4.52 1 97.81 261 LEU A C 1
ATOM 2107 O O . LEU A 1 261 ? 8.477 -1.976 4.531 1 97.81 261 LEU A O 1
ATOM 2111 N N . GLY A 1 262 ? 8.484 0.272 4.391 1 97.38 262 GLY A N 1
ATOM 2112 C CA . GLY A 1 262 ? 7.059 0.353 4.109 1 97.38 262 GLY A CA 1
ATOM 2113 C C . GLY A 1 262 ? 6.648 -0.424 2.873 1 97.38 262 GLY A C 1
ATOM 2114 O O . GLY A 1 262 ? 5.66 -1.162 2.895 1 97.38 262 GLY A O 1
ATOM 2115 N N . ASP A 1 263 ? 7.395 -0.278 1.815 1 97.88 263 ASP A N 1
ATOM 2116 C CA . ASP A 1 263 ? 7.102 -0.985 0.572 1 97.88 263 ASP A CA 1
ATOM 2117 C C . ASP A 1 263 ? 7.301 -2.49 0.737 1 97.88 263 ASP A C 1
ATOM 2119 O O . ASP A 1 263 ? 6.555 -3.285 0.16 1 97.88 263 ASP A O 1
ATOM 2123 N N . L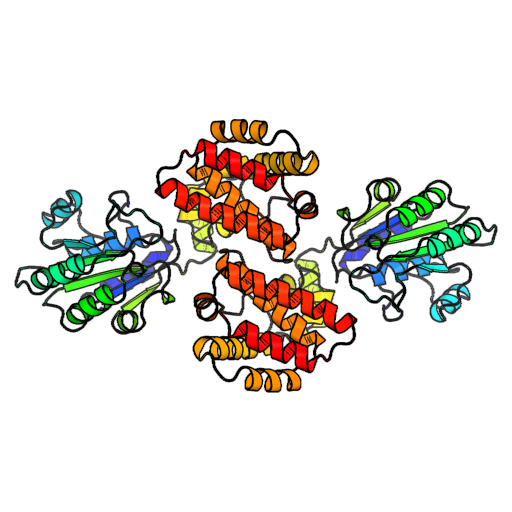EU A 1 264 ? 8.344 -2.812 1.465 1 97.25 264 LEU A N 1
ATOM 2124 C CA . LEU A 1 264 ? 8.57 -4.23 1.705 1 97.25 264 LEU A CA 1
ATOM 2125 C C . LEU A 1 264 ? 7.383 -4.863 2.422 1 97.25 264 LEU A C 1
ATOM 2127 O O . LEU A 1 264 ? 6.969 -5.973 2.084 1 97.25 264 LEU A O 1
ATOM 2131 N N . ILE A 1 265 ? 6.859 -4.195 3.393 1 96.62 265 ILE A N 1
ATOM 2132 C CA . ILE A 1 265 ? 5.66 -4.645 4.09 1 96.62 265 ILE A CA 1
ATOM 2133 C C . ILE A 1 265 ? 4.5 -4.754 3.104 1 96.62 265 ILE A C 1
ATOM 2135 O O . ILE A 1 265 ? 3.764 -5.742 3.109 1 96.62 265 ILE A O 1
ATOM 2139 N N . CYS A 1 266 ? 4.363 -3.791 2.248 1 96.19 266 CYS A N 1
ATOM 2140 C CA . CYS A 1 266 ? 3.289 -3.783 1.262 1 96.19 266 CYS A CA 1
ATOM 2141 C C . CYS A 1 266 ? 3.393 -4.984 0.332 1 96.19 266 CYS A C 1
ATOM 2143 O O . CYS A 1 266 ? 2.379 -5.586 -0.027 1 96.19 266 CYS A O 1
ATOM 2145 N N . VAL A 1 267 ? 4.602 -5.289 -0.051 1 94.62 267 VAL A N 1
ATOM 2146 C CA . VAL A 1 267 ? 4.801 -6.453 -0.906 1 94.62 267 VAL A CA 1
ATOM 2147 C C . VAL A 1 267 ? 4.25 -7.703 -0.219 1 94.62 267 VAL A C 1
ATOM 2149 O O . VAL A 1 267 ? 3.51 -8.477 -0.829 1 94.62 267 VAL A O 1
ATOM 2152 N N . LYS A 1 268 ? 4.578 -7.82 1.044 1 92.94 268 LYS A N 1
ATOM 2153 C CA . LYS A 1 268 ? 4.148 -9 1.797 1 92.94 268 LYS A CA 1
ATOM 2154 C C . LYS A 1 268 ? 2.631 -9.008 1.976 1 92.94 268 LYS A C 1
ATOM 2156 O O . LYS A 1 268 ? 2.016 -10.078 2.023 1 92.94 268 LYS A O 1
ATOM 2161 N N . LEU A 1 269 ? 2.064 -7.859 2.002 1 93.31 269 LEU A N 1
ATOM 2162 C CA . LEU A 1 269 ? 0.623 -7.73 2.176 1 93.31 269 LEU A CA 1
ATOM 2163 C C . LEU A 1 269 ? -0.094 -7.797 0.832 1 93.31 269 LEU A C 1
ATOM 2165 O O . LEU A 1 269 ? -1.325 -7.734 0.776 1 93.31 269 LEU A O 1
ATOM 2169 N N . ASN A 1 270 ? 0.7 -7.895 -0.242 1 91.38 270 ASN A N 1
ATOM 2170 C CA . ASN A 1 270 ? 0.154 -7.832 -1.594 1 91.38 270 ASN A CA 1
ATOM 2171 C C . ASN A 1 270 ? -0.562 -6.512 -1.851 1 91.38 270 ASN A C 1
ATOM 2173 O O . ASN A 1 270 ? -1.671 -6.492 -2.389 1 91.38 270 ASN A O 1
ATOM 2177 N N . GLN A 1 271 ? 0.038 -5.449 -1.32 1 94.12 271 GLN A N 1
ATOM 2178 C CA . GLN A 1 271 ? -0.448 -4.086 -1.496 1 94.12 271 GLN A CA 1
ATOM 2179 C C . GLN A 1 271 ? 0.431 -3.309 -2.473 1 94.12 271 GLN A C 1
ATOM 2181 O O . GLN A 1 271 ? 1.552 -3.725 -2.771 1 94.12 271 GLN A O 1
ATOM 2186 N N . PRO A 1 272 ? -0.096 -2.256 -3.027 1 92.94 272 PRO A N 1
ATOM 2187 C CA . PRO A 1 272 ? 0.724 -1.443 -3.93 1 92.94 272 PRO A CA 1
ATOM 2188 C C . PRO A 1 272 ? 1.913 -0.795 -3.223 1 92.94 272 PRO A C 1
ATOM 2190 O O . PRO A 1 272 ? 1.817 -0.439 -2.047 1 92.94 272 PRO A O 1
ATOM 2193 N N . GLN A 1 273 ? 2.93 -0.638 -3.971 1 94.38 273 GLN A N 1
ATOM 2194 C CA . GLN A 1 273 ? 4.148 -0.01 -3.467 1 94.38 273 GLN A CA 1
ATOM 2195 C C . GLN A 1 273 ? 4.27 1.427 -3.965 1 94.38 273 GLN A C 1
ATOM 2197 O O . GLN A 1 273 ? 3.697 1.784 -4.996 1 94.38 273 GLN A O 1
ATOM 2202 N N . LYS A 1 274 ? 5.051 2.225 -3.211 1 96.25 274 LYS A N 1
ATOM 2203 C CA . LYS A 1 274 ? 5.348 3.588 -3.646 1 96.25 274 LYS A CA 1
ATOM 2204 C C . LYS A 1 274 ? 6.52 3.609 -4.625 1 96.25 274 LYS A C 1
ATOM 2206 O O . LYS A 1 274 ? 6.469 4.301 -5.645 1 96.25 274 LYS A O 1
ATOM 2211 N N . ASN A 1 275 ? 7.578 2.906 -4.277 1 96.94 275 ASN A N 1
ATOM 2212 C CA . ASN A 1 275 ? 8.758 2.844 -5.137 1 96.94 275 ASN A CA 1
ATOM 2213 C C . ASN A 1 275 ? 8.539 1.894 -6.312 1 96.94 275 ASN A C 1
ATOM 2215 O O . ASN A 1 275 ? 9.156 0.825 -6.371 1 96.94 275 ASN A O 1
ATOM 2219 N N . ILE A 1 276 ? 7.828 2.34 -7.305 1 93.81 276 ILE A N 1
ATOM 2220 C CA . ILE A 1 276 ? 7.367 1.509 -8.414 1 93.81 276 ILE A CA 1
ATOM 2221 C C . ILE A 1 276 ? 8.547 1.169 -9.328 1 93.81 276 ILE A C 1
ATOM 2223 O O . ILE A 1 276 ? 8.43 0.303 -10.195 1 93.81 276 ILE A O 1
ATOM 2227 N N . ASP A 1 277 ? 9.641 1.869 -9.18 1 95.06 277 ASP A N 1
ATOM 2228 C CA . ASP A 1 277 ? 10.82 1.66 -10.016 1 95.06 277 ASP A CA 1
ATOM 2229 C C . ASP A 1 277 ? 11.742 0.61 -9.414 1 95.06 277 ASP A C 1
ATOM 2231 O O . ASP A 1 277 ? 12.758 0.243 -10.016 1 95.06 277 ASP A O 1
ATOM 2235 N N . LEU A 1 278 ? 11.43 0.101 -8.242 1 96.56 278 LEU A N 1
ATOM 2236 C CA . LEU A 1 278 ? 12.297 -0.84 -7.543 1 96.56 278 LEU A CA 1
ATOM 2237 C C . LEU A 1 278 ? 11.641 -2.215 -7.453 1 96.56 278 LEU A C 1
ATOM 2239 O O . LEU A 1 278 ? 10.414 -2.328 -7.461 1 96.56 278 LEU A O 1
ATOM 2243 N N . GLN A 1 279 ? 12.453 -3.244 -7.355 1 94.06 279 GLN A N 1
ATOM 2244 C CA . GLN A 1 279 ? 12 -4.625 -7.203 1 94.06 279 GLN A CA 1
ATOM 2245 C C . GLN A 1 279 ? 12.359 -5.168 -5.824 1 94.06 279 GLN A C 1
ATOM 2247 O O . GLN A 1 279 ? 13.531 -5.25 -5.469 1 94.06 279 GLN A O 1
ATOM 2252 N N . PHE A 1 280 ? 11.352 -5.559 -5.07 1 95.38 280 PHE A N 1
ATOM 2253 C CA . PHE A 1 280 ? 11.547 -5.961 -3.682 1 95.38 280 PHE A CA 1
ATOM 2254 C C . PHE A 1 280 ? 11.477 -7.477 -3.539 1 95.38 280 PHE A C 1
ATOM 2256 O O . PHE A 1 280 ? 11.727 -8.016 -2.461 1 95.38 280 PHE A O 1
ATOM 2263 N N . ASP A 1 281 ? 11.188 -8.219 -4.586 1 89.06 281 ASP A N 1
ATOM 2264 C CA . ASP A 1 281 ? 10.805 -9.625 -4.531 1 89.06 281 ASP A CA 1
ATOM 2265 C C . ASP A 1 281 ? 11.898 -10.469 -3.887 1 89.06 281 ASP A C 1
ATOM 2267 O O . ASP A 1 281 ? 11.617 -11.328 -3.045 1 89.06 281 ASP A O 1
ATOM 2271 N N . GLN A 1 282 ? 13.117 -10.242 -4.297 1 89.25 282 GLN A N 1
ATOM 2272 C CA . GLN A 1 282 ? 14.227 -11.023 -3.756 1 89.25 282 GLN A CA 1
ATOM 2273 C C . GLN A 1 282 ? 14.375 -10.805 -2.254 1 89.25 282 GLN A C 1
ATOM 2275 O O . GLN A 1 282 ? 14.539 -11.758 -1.492 1 89.25 282 GLN A O 1
ATOM 2280 N N . LEU A 1 283 ? 14.32 -9.594 -1.844 1 94.56 283 LEU A N 1
ATOM 2281 C CA . LEU A 1 283 ? 14.461 -9.25 -0.432 1 94.56 283 LEU A CA 1
ATOM 2282 C C . LEU A 1 283 ? 13.266 -9.766 0.37 1 94.56 283 LEU A C 1
ATOM 2284 O O . LEU A 1 283 ? 13.438 -10.273 1.481 1 94.56 283 LEU A O 1
ATOM 2288 N N . ALA A 1 284 ? 12.117 -9.68 -0.173 1 93.56 284 ALA A N 1
ATOM 2289 C CA . ALA A 1 284 ? 10.875 -10.039 0.498 1 93.56 284 ALA A CA 1
ATOM 2290 C C . ALA A 1 284 ? 10.859 -11.523 0.857 1 93.56 284 ALA A C 1
ATOM 2292 O O . ALA A 1 284 ? 10.242 -11.922 1.849 1 93.56 284 ALA A O 1
ATOM 2293 N N . GLN A 1 285 ? 11.539 -12.297 0.044 1 88.12 285 GLN A N 1
ATOM 2294 C CA . GLN A 1 285 ? 11.547 -13.742 0.263 1 88.12 285 GLN A CA 1
ATOM 2295 C C . GLN A 1 285 ? 12.211 -14.094 1.592 1 88.12 285 GLN A C 1
ATOM 2297 O O . GLN A 1 285 ? 11.93 -15.148 2.17 1 88.12 285 GLN A O 1
ATOM 2302 N N . ASN A 1 286 ? 12.984 -13.195 2.109 1 91.12 286 ASN A N 1
ATOM 2303 C CA . ASN A 1 286 ? 13.766 -13.469 3.309 1 91.12 286 ASN A CA 1
ATOM 2304 C C . ASN A 1 286 ? 13.016 -13.07 4.574 1 91.12 286 ASN A C 1
ATOM 2306 O O . ASN A 1 286 ? 13.461 -13.352 5.684 1 91.12 286 ASN A O 1
ATOM 2310 N N . TYR A 1 287 ? 11.867 -12.414 4.41 1 93.94 287 TYR A N 1
ATOM 2311 C CA . TYR A 1 287 ? 11.164 -11.883 5.57 1 93.94 287 TYR A CA 1
ATOM 2312 C C . TYR A 1 287 ? 9.734 -12.422 5.633 1 93.94 287 TYR A C 1
ATOM 2314 O O . TYR A 1 287 ? 9.156 -12.781 4.605 1 93.94 287 TYR A O 1
ATOM 2322 N N . ASN A 1 288 ? 9.242 -12.523 6.82 1 92.38 288 ASN A N 1
ATOM 2323 C CA . ASN A 1 288 ? 7.805 -12.656 7.039 1 92.38 288 ASN A CA 1
ATOM 2324 C C . ASN A 1 288 ? 7.203 -11.383 7.629 1 92.38 288 ASN A C 1
ATOM 2326 O O . ASN A 1 288 ? 7.934 -10.445 7.969 1 92.38 288 ASN A O 1
ATOM 2330 N N . LEU A 1 289 ? 5.988 -11.336 7.707 1 91.5 289 LEU A N 1
ATOM 2331 C CA . LEU A 1 289 ? 5.316 -10.109 8.141 1 91.5 289 LEU A CA 1
ATOM 2332 C C . LEU A 1 289 ? 5.656 -9.789 9.586 1 91.5 289 LEU A C 1
ATOM 2334 O O . LEU A 1 289 ? 5.859 -8.625 9.938 1 91.5 289 LEU A O 1
ATOM 2338 N N . GLU A 1 290 ? 5.727 -10.75 10.406 1 90.56 290 GLU A N 1
ATOM 2339 C CA . GLU A 1 290 ? 6.027 -10.539 11.82 1 90.56 290 GLU A CA 1
ATOM 2340 C C . GLU A 1 290 ? 7.375 -9.852 12 1 90.56 290 GLU A C 1
ATOM 2342 O O . GLU A 1 290 ? 7.488 -8.891 12.766 1 90.56 290 GLU A O 1
ATOM 2347 N N . SER A 1 291 ? 8.32 -10.336 11.266 1 94.25 291 SER A N 1
ATOM 2348 C CA . SER A 1 291 ? 9.648 -9.742 11.375 1 94.25 291 SER A CA 1
ATOM 2349 C C . SER A 1 291 ? 9.672 -8.328 10.82 1 94.25 291 SER A C 1
ATOM 2351 O O . SER A 1 291 ? 10.359 -7.453 11.352 1 94.25 291 SER A O 1
ATOM 2353 N N . LEU A 1 292 ? 8.961 -8.094 9.797 1 96.12 292 LEU A N 1
ATOM 2354 C CA . LEU A 1 292 ? 8.906 -6.77 9.195 1 96.12 292 LEU A CA 1
ATOM 2355 C C . LEU A 1 292 ? 8.219 -5.773 10.117 1 96.12 292 LEU A C 1
ATOM 2357 O O . LEU A 1 292 ? 8.648 -4.625 10.242 1 96.12 292 LEU A O 1
ATOM 2361 N N . PHE A 1 293 ? 7.164 -6.242 10.734 1 93.12 293 PHE A N 1
ATOM 2362 C CA . PHE A 1 293 ? 6.473 -5.395 11.695 1 93.12 293 PHE A CA 1
ATOM 2363 C C . PHE A 1 293 ? 7.391 -5.023 12.852 1 93.12 293 PHE A C 1
ATOM 2365 O O . PHE A 1 293 ? 7.418 -3.871 13.289 1 93.12 293 PHE A O 1
ATOM 2372 N N . SER A 1 294 ? 8.117 -5.988 13.297 1 93.44 294 SER A N 1
ATOM 2373 C CA . SER A 1 294 ? 9.078 -5.742 14.367 1 93.44 294 SER A CA 1
ATOM 2374 C C . SER A 1 294 ? 10.148 -4.746 13.938 1 93.44 294 SER A C 1
ATOM 2376 O O . SER A 1 294 ? 10.547 -3.881 14.719 1 93.44 294 SER A O 1
ATOM 2378 N N . LEU A 1 295 ? 10.617 -4.922 12.766 1 95.31 295 LEU A N 1
ATOM 2379 C CA . LEU A 1 295 ? 11.617 -4.004 12.219 1 95.31 295 LEU A CA 1
ATOM 2380 C C . LEU A 1 295 ? 11.062 -2.588 12.141 1 95.31 295 LEU A C 1
ATOM 2382 O O . LEU A 1 295 ? 11.766 -1.621 12.438 1 95.31 295 LEU A O 1
ATOM 2386 N N . TYR A 1 296 ? 9.859 -2.469 11.734 1 95.44 296 TYR A N 1
ATOM 2387 C CA . TYR A 1 296 ? 9.234 -1.156 11.648 1 95.44 296 TYR A CA 1
ATOM 2388 C C . TYR A 1 296 ? 9.109 -0.514 13.023 1 95.44 296 TYR A C 1
ATOM 2390 O O . TYR A 1 296 ? 9.344 0.687 13.18 1 95.44 296 TYR A O 1
ATOM 2398 N N . GLU A 1 297 ? 8.711 -1.286 13.977 1 92.44 297 GLU A N 1
ATOM 2399 C CA . GLU A 1 297 ? 8.648 -0.791 15.344 1 92.44 297 GLU A CA 1
ATOM 2400 C C . GLU A 1 297 ? 10.008 -0.308 15.828 1 92.44 297 GLU A C 1
ATOM 2402 O O . GLU A 1 297 ? 10.109 0.72 16.5 1 92.44 297 GLU A O 1
ATOM 2407 N N . GLU A 1 298 ? 11 -1.068 15.508 1 93.38 298 GLU A N 1
ATOM 2408 C CA . GLU A 1 298 ? 12.367 -0.683 15.867 1 93.38 298 GLU A CA 1
ATOM 2409 C C . GLU A 1 298 ? 12.75 0.646 15.227 1 93.38 298 GLU A C 1
ATOM 2411 O O . GLU A 1 298 ? 13.398 1.481 15.852 1 93.38 298 GLU A O 1
ATOM 2416 N N . LEU A 1 299 ? 12.383 0.77 14.047 1 95 299 LEU A N 1
ATOM 2417 C CA . LEU A 1 299 ? 12.664 2.006 13.328 1 95 299 LEU A CA 1
ATOM 2418 C C . LEU A 1 299 ? 11.992 3.195 14 1 95 299 LEU A C 1
ATOM 2420 O O . LEU A 1 299 ? 12.609 4.25 14.172 1 95 299 LEU A O 1
ATOM 2424 N N . GLN A 1 300 ? 10.789 3.016 14.383 1 91.81 300 GLN A N 1
ATOM 2425 C CA . GLN A 1 300 ? 10.062 4.086 15.062 1 91.81 300 GLN A CA 1
ATOM 2426 C C . GLN A 1 300 ? 10.695 4.402 16.422 1 91.81 300 GLN A C 1
ATOM 2428 O O . GLN A 1 300 ? 10.82 5.57 16.797 1 91.81 300 GLN A O 1
ATOM 2433 N N . GLN A 1 301 ? 11.086 3.398 17.109 1 91.19 301 GLN A N 1
ATOM 2434 C CA . GLN A 1 301 ? 11.758 3.586 18.391 1 91.19 301 GLN A CA 1
ATOM 2435 C C . GLN A 1 301 ? 13.086 4.324 18.219 1 91.19 301 GLN A C 1
ATOM 2437 O O . GLN A 1 301 ? 13.453 5.148 19.062 1 91.19 301 GLN A O 1
ATOM 2442 N N . SER A 1 302 ? 13.758 3.996 17.188 1 92.69 302 SER A N 1
ATOM 2443 C CA . SER A 1 302 ? 15.047 4.625 16.906 1 92.69 302 SER A CA 1
ATOM 2444 C C . SER A 1 302 ? 14.891 6.129 16.703 1 92.69 302 SER A C 1
ATOM 2446 O O . SER A 1 302 ? 15.758 6.91 17.094 1 92.69 302 SER A O 1
ATOM 2448 N N . LYS A 1 303 ? 13.797 6.535 16.125 1 88.56 303 LYS A N 1
ATOM 2449 C CA . LYS A 1 303 ? 13.523 7.957 15.93 1 88.56 303 LYS A CA 1
ATOM 2450 C C . LYS A 1 303 ? 13.352 8.672 17.266 1 88.56 303 LYS A C 1
ATOM 2452 O O . LYS A 1 303 ? 13.797 9.805 17.438 1 88.56 303 LYS A O 1
ATOM 2457 N N . ARG A 1 304 ? 12.82 7.977 18.188 1 86.25 304 ARG A N 1
ATOM 2458 C CA . ARG A 1 304 ? 12.609 8.539 19.516 1 86.25 304 ARG A CA 1
ATOM 2459 C C . ARG A 1 304 ? 13.922 8.617 20.281 1 86.25 304 ARG A C 1
ATOM 2461 O O . ARG A 1 304 ? 14.148 9.555 21.047 1 86.25 304 ARG A O 1
ATOM 2468 N N . LEU A 1 305 ? 14.766 7.625 20.109 1 86.44 305 LEU A N 1
ATOM 2469 C CA . LEU A 1 305 ? 16.047 7.566 20.812 1 86.44 305 LEU A CA 1
ATOM 2470 C C . LEU A 1 305 ? 16.938 8.734 20.391 1 86.44 305 LEU A C 1
ATOM 2472 O O . LEU A 1 305 ? 17.688 9.266 21.219 1 86.44 305 LEU A O 1
ATOM 2476 N N . VAL A 1 306 ? 16.875 9.133 19.234 1 85.38 306 VAL A N 1
ATOM 2477 C CA . VAL A 1 306 ? 17.656 10.258 18.766 1 85.38 306 VAL A CA 1
ATOM 2478 C C . VAL A 1 306 ? 17.25 11.531 19.5 1 85.38 306 VAL A C 1
ATOM 2480 O O . VAL A 1 306 ? 18.094 12.352 19.859 1 85.38 306 VAL A O 1
ATOM 2483 N N . GLU A 1 307 ? 15.961 11.555 19.703 1 78.5 307 GLU A N 1
ATOM 2484 C CA . GLU A 1 307 ? 15.453 12.695 20.469 1 78.5 307 GLU A CA 1
ATOM 2485 C C . GLU A 1 307 ? 15.992 12.695 21.891 1 78.5 307 GLU A C 1
ATOM 2487 O O . GLU A 1 307 ? 16.062 13.75 22.531 1 78.5 307 GLU A O 1
ATOM 2492 N N . GLN A 1 308 ? 16.422 11.555 22.344 1 81.44 308 GLN A N 1
ATOM 2493 C CA . GLN A 1 308 ? 16.969 11.414 23.688 1 81.44 308 GLN A CA 1
ATOM 2494 C C . GLN A 1 308 ? 18.484 11.516 23.688 1 81.44 308 GLN A C 1
ATOM 2496 O O . GLN A 1 308 ? 19.156 11.094 24.625 1 81.44 308 GLN A O 1
ATOM 2501 N N . ASN A 1 309 ? 19.047 11.844 22.578 1 82.06 309 ASN A N 1
ATOM 2502 C CA . ASN A 1 309 ? 20.469 12.156 22.406 1 82.06 309 ASN A CA 1
ATOM 2503 C C . ASN A 1 309 ? 21.328 10.891 22.391 1 82.06 309 ASN A C 1
ATOM 2505 O O . ASN A 1 309 ? 22.469 10.906 22.859 1 82.06 309 ASN A O 1
ATOM 2509 N N . VAL A 1 310 ? 20.719 9.859 22.062 1 84.88 310 VAL A N 1
ATOM 2510 C CA . VAL A 1 310 ? 21.516 8.664 21.812 1 84.88 310 VAL A CA 1
ATOM 2511 C C . VAL A 1 310 ? 22.344 8.836 20.547 1 84.88 310 VAL A C 1
ATOM 2513 O O . VAL A 1 310 ? 21.891 9.453 19.578 1 84.88 310 VAL A O 1
ATOM 2516 N N . GLN A 1 311 ? 23.516 8.211 20.578 1 91.31 311 GLN A N 1
ATOM 2517 C CA . GLN A 1 311 ? 24.438 8.328 19.438 1 91.31 311 GLN A CA 1
ATOM 2518 C C . GLN A 1 311 ? 23.844 7.684 18.188 1 91.31 311 GLN A C 1
ATOM 2520 O O . GLN A 1 311 ? 23.531 6.492 18.188 1 91.31 311 GLN A O 1
ATOM 2525 N N . THR A 1 312 ? 23.812 8.477 17.141 1 93.62 312 THR A N 1
ATOM 2526 C CA . THR A 1 312 ? 23.156 8.047 15.914 1 93.62 312 THR A CA 1
ATOM 2527 C C . THR A 1 312 ? 23.906 6.871 15.289 1 93.62 312 THR A C 1
ATOM 2529 O O . THR A 1 312 ? 23.281 5.988 14.695 1 93.62 312 THR A O 1
ATOM 2532 N N . GLN A 1 313 ? 25.203 6.801 15.461 1 94.31 313 GLN A N 1
ATOM 2533 C CA . GLN A 1 313 ? 25.984 5.711 14.898 1 94.31 313 GLN A CA 1
ATOM 2534 C C . GLN A 1 313 ? 25.578 4.367 15.492 1 94.31 313 GLN A C 1
ATOM 2536 O O . GLN A 1 313 ? 25.469 3.369 14.781 1 94.31 313 GLN A O 1
ATOM 2541 N N . LEU A 1 314 ? 25.375 4.363 16.734 1 93.88 314 LEU A N 1
ATOM 2542 C CA . LEU A 1 314 ? 24.984 3.15 17.438 1 93.88 314 LEU A CA 1
ATOM 2543 C C . LEU A 1 314 ? 23.594 2.688 16.969 1 93.88 314 LEU A C 1
ATOM 2545 O O . LEU A 1 314 ? 23.359 1.485 16.844 1 93.88 314 LEU A O 1
ATOM 2549 N N . ILE A 1 315 ? 22.781 3.631 16.797 1 95.44 315 ILE A N 1
ATOM 2550 C CA . ILE A 1 315 ? 21.422 3.328 16.359 1 95.44 315 ILE A CA 1
ATOM 2551 C C . ILE A 1 315 ? 21.469 2.65 14.984 1 95.44 315 ILE A C 1
ATOM 2553 O O . ILE A 1 315 ? 20.812 1.629 14.773 1 95.44 315 ILE A O 1
ATOM 2557 N N . ILE A 1 316 ? 22.281 3.186 14.094 1 96.75 316 ILE A N 1
ATOM 2558 C CA . ILE A 1 316 ? 22.375 2.633 12.75 1 96.75 316 ILE A CA 1
ATOM 2559 C C . ILE A 1 316 ? 22.984 1.235 12.812 1 96.75 316 ILE A C 1
ATOM 2561 O O . ILE A 1 316 ? 22.531 0.321 12.117 1 96.75 316 ILE A O 1
ATOM 2565 N N . ASP A 1 317 ? 24 1.079 13.641 1 95.62 317 ASP A N 1
ATOM 2566 C CA . ASP A 1 317 ? 24.609 -0.239 13.828 1 95.62 317 ASP A CA 1
ATOM 2567 C C . ASP A 1 317 ? 23.562 -1.263 14.266 1 95.62 317 ASP A C 1
ATOM 2569 O O . ASP A 1 317 ? 23.5 -2.363 13.711 1 95.62 317 ASP A O 1
ATOM 2573 N N . GLN A 1 318 ? 22.766 -0.917 15.188 1 94.31 318 GLN A N 1
ATOM 2574 C CA . GLN A 1 318 ? 21.75 -1.809 15.711 1 94.31 318 GLN A CA 1
ATOM 2575 C C . GLN A 1 318 ? 20.703 -2.148 14.641 1 94.31 318 GLN A C 1
ATOM 2577 O O . GLN A 1 318 ? 20.25 -3.289 14.555 1 94.31 318 GLN A O 1
ATOM 2582 N N . LEU A 1 319 ? 20.328 -1.189 13.883 1 96.25 319 LEU A N 1
ATOM 2583 C CA . LEU A 1 319 ? 19.344 -1.408 12.828 1 96.25 319 LEU A CA 1
ATOM 2584 C C . LEU A 1 319 ? 19.859 -2.42 11.805 1 96.25 319 LEU A C 1
ATOM 2586 O O . LEU A 1 319 ? 19.109 -3.297 11.367 1 96.25 319 LEU A O 1
ATOM 2590 N N . PHE A 1 320 ? 21.125 -2.348 11.492 1 96.56 320 PHE A N 1
ATOM 2591 C CA . PHE A 1 320 ? 21.688 -3.277 10.523 1 96.56 320 PHE A CA 1
ATOM 2592 C C . PHE A 1 320 ? 21.719 -4.695 11.086 1 96.56 320 PHE A C 1
ATOM 2594 O O . PHE A 1 320 ? 21.531 -5.664 10.344 1 96.56 320 PHE A O 1
ATOM 2601 N N . ILE A 1 321 ? 21.969 -4.781 12.336 1 94.62 321 ILE A N 1
ATOM 2602 C CA . ILE A 1 321 ? 21.922 -6.09 12.977 1 94.62 321 ILE A CA 1
ATOM 2603 C C . ILE A 1 321 ? 20.516 -6.66 12.891 1 94.62 321 ILE A C 1
ATOM 2605 O O . ILE A 1 321 ? 20.328 -7.84 12.578 1 94.62 321 ILE A O 1
ATOM 2609 N N . LYS A 1 322 ? 19.531 -5.816 13.078 1 94.5 322 LYS A N 1
ATOM 2610 C CA . LYS A 1 322 ? 18.125 -6.246 13.031 1 94.5 322 LYS A CA 1
ATOM 2611 C C . LYS A 1 322 ? 17.703 -6.602 11.609 1 94.5 322 LYS A C 1
ATOM 2613 O O . LYS A 1 322 ? 16.906 -7.516 11.406 1 94.5 322 LYS A O 1
ATOM 2618 N N . LEU A 1 323 ? 18.25 -5.844 10.648 1 95.38 323 LEU A N 1
ATOM 2619 C CA . LEU A 1 323 ? 17.938 -6.121 9.25 1 95.38 323 LEU A CA 1
ATOM 2620 C C . LEU A 1 323 ? 18.391 -7.527 8.859 1 95.38 323 LEU A C 1
ATOM 2622 O O . LEU A 1 323 ? 17.75 -8.188 8.047 1 95.38 323 LEU A O 1
ATOM 2626 N N . MET A 1 324 ? 19.5 -7.883 9.422 1 91.5 324 MET A N 1
ATOM 2627 C CA . MET A 1 324 ? 20.094 -9.18 9.102 1 91.5 324 MET A CA 1
ATOM 2628 C C . MET A 1 324 ? 19.297 -10.312 9.727 1 91.5 324 MET A C 1
ATOM 2630 O O . MET A 1 324 ? 19.266 -11.43 9.195 1 91.5 324 MET A O 1
ATOM 2634 N N . ASN A 1 325 ? 18.688 -9.938 10.953 1 77.69 325 ASN A N 1
ATOM 2635 C CA . ASN A 1 325 ? 18.031 -10.984 11.719 1 77.69 325 ASN A CA 1
ATOM 2636 C C . ASN A 1 325 ? 16.594 -11.219 11.227 1 77.69 325 ASN A C 1
ATOM 2638 O O . ASN A 1 325 ? 15.719 -10.391 11.453 1 77.69 325 ASN A O 1
ATOM 2642 N N . VAL A 1 326 ? 16.438 -12.047 10.242 1 72.88 326 VAL A N 1
ATOM 2643 C CA . VAL A 1 326 ? 15.156 -12.391 9.625 1 72.88 326 VAL A CA 1
ATOM 2644 C C . VAL A 1 326 ? 14.484 -13.5 10.422 1 72.88 326 VAL A C 1
ATOM 2646 O O . VAL A 1 326 ? 15.156 -14.305 11.078 1 72.88 326 VAL A O 1
ATOM 2649 N N . MET B 1 1 ? -5.504 -31.406 -13.344 1 54.12 1 MET B N 1
ATOM 2650 C CA . MET B 1 1 ? -5.672 -29.953 -13.414 1 54.12 1 MET B CA 1
ATOM 2651 C C . MET B 1 1 ? -7.078 -29.547 -12.992 1 54.12 1 MET B C 1
ATOM 2653 O O . MET B 1 1 ? -8.023 -30.328 -13.141 1 54.12 1 MET B O 1
ATOM 2657 N N . ASN B 1 2 ? -7.258 -28.5 -12.25 1 56.56 2 ASN B N 1
ATOM 2658 C CA . ASN B 1 2 ? -8.609 -28.125 -11.852 1 56.56 2 ASN B CA 1
ATOM 2659 C C . ASN B 1 2 ? -9.609 -28.359 -12.977 1 56.56 2 ASN B C 1
ATOM 2661 O O . ASN B 1 2 ? -9.492 -27.75 -14.047 1 56.56 2 ASN B O 1
ATOM 2665 N N . GLN B 1 3 ? -10.336 -29.391 -12.852 1 55.41 3 GLN B N 1
ATOM 2666 C CA . GLN B 1 3 ? -11.297 -29.812 -13.859 1 55.41 3 GLN B CA 1
ATOM 2667 C C . GLN B 1 3 ? -12.219 -28.672 -14.266 1 55.41 3 GLN B C 1
ATOM 2669 O O . GLN B 1 3 ? -12.766 -28.672 -15.375 1 55.41 3 GLN B O 1
ATOM 2674 N N . ASN B 1 4 ? -12.211 -27.656 -13.391 1 63.53 4 ASN B N 1
ATOM 2675 C CA . ASN B 1 4 ? -13.18 -26.594 -13.633 1 63.53 4 ASN B CA 1
ATOM 2676 C C . ASN B 1 4 ? -12.594 -25.484 -14.5 1 63.53 4 ASN B C 1
ATOM 2678 O O . ASN B 1 4 ? -13.297 -24.547 -14.875 1 63.53 4 ASN B O 1
ATOM 2682 N N . VAL B 1 5 ? -11.383 -25.844 -14.891 1 74.12 5 VAL B N 1
ATOM 2683 C CA . VAL B 1 5 ? -10.75 -24.797 -15.688 1 74.12 5 VAL B CA 1
ATOM 2684 C C . VAL B 1 5 ? -10.938 -25.078 -17.172 1 74.12 5 VAL B C 1
ATOM 2686 O O . VAL B 1 5 ? -10.656 -26.188 -17.641 1 74.12 5 VAL B O 1
ATOM 2689 N N . THR B 1 6 ? -11.547 -24.094 -17.828 1 79.62 6 THR B N 1
ATOM 2690 C CA . THR B 1 6 ? -11.789 -24.234 -19.25 1 79.62 6 THR B CA 1
ATOM 2691 C C . THR B 1 6 ? -10.531 -23.906 -20.047 1 79.62 6 THR B C 1
ATOM 2693 O O . THR B 1 6 ? -9.852 -22.922 -19.766 1 79.62 6 THR B O 1
ATOM 2696 N N . SER B 1 7 ? -10.266 -24.812 -20.938 1 88.25 7 SER B N 1
ATOM 2697 C CA . SER B 1 7 ? -9.164 -24.625 -21.875 1 88.25 7 SER B CA 1
ATOM 2698 C C . SER B 1 7 ? -9.391 -23.391 -22.75 1 88.25 7 SER B C 1
ATOM 2700 O O . SER B 1 7 ? -10.391 -23.281 -23.453 1 88.25 7 SER B O 1
ATOM 2702 N N . LYS B 1 8 ? -8.414 -22.438 -22.625 1 93.81 8 LYS B N 1
ATOM 2703 C CA . LYS B 1 8 ? -8.609 -21.172 -23.312 1 93.81 8 LYS B CA 1
ATOM 2704 C C . LYS B 1 8 ? -7.305 -20.391 -23.406 1 93.81 8 LYS B C 1
ATOM 2706 O O . LYS B 1 8 ? -6.453 -20.484 -22.516 1 93.81 8 LYS B O 1
ATOM 2711 N N . VAL B 1 9 ? -7.137 -19.781 -24.578 1 97.25 9 VAL B N 1
ATOM 2712 C CA . VAL B 1 9 ? -6.074 -18.797 -24.719 1 97.25 9 VAL B CA 1
ATOM 2713 C C . VAL B 1 9 ? -6.664 -17.391 -24.641 1 97.25 9 VAL B C 1
ATOM 2715 O O . VAL B 1 9 ? -7.453 -17 -25.5 1 97.25 9 VAL B O 1
ATOM 2718 N N . TYR B 1 10 ? -6.305 -16.703 -23.656 1 97.12 10 TYR B N 1
ATOM 2719 C CA . TYR B 1 10 ? -6.832 -15.359 -23.5 1 97.12 10 TYR B CA 1
ATOM 2720 C C . TYR B 1 10 ? -6.121 -14.383 -24.422 1 97.12 10 TYR B C 1
ATOM 2722 O O . TYR B 1 10 ? -5.023 -14.664 -24.922 1 97.12 10 TYR B O 1
ATOM 2730 N N . PRO B 1 11 ? -6.68 -13.195 -24.656 1 95.88 11 PRO B N 1
ATOM 2731 C CA . PRO B 1 11 ? -6.133 -12.25 -25.625 1 95.88 11 PRO B CA 1
ATOM 2732 C C . PRO B 1 11 ? -4.68 -11.875 -25.344 1 95.88 11 PRO B C 1
ATOM 2734 O O . PRO B 1 11 ? -3.867 -11.797 -26.266 1 95.88 11 PRO B O 1
ATOM 2737 N N . TRP B 1 12 ? -4.32 -11.711 -24.094 1 97.38 12 TRP B N 1
ATOM 2738 C CA . TRP B 1 12 ? -2.979 -11.258 -23.734 1 97.38 12 TRP B CA 1
ATOM 2739 C C . TRP B 1 12 ? -1.983 -12.414 -23.797 1 97.38 12 TRP B C 1
ATOM 2741 O O . TRP B 1 12 ? -0.787 -12.227 -23.578 1 97.38 12 TRP B O 1
ATOM 2751 N N . GLN B 1 13 ? -2.441 -13.594 -24.188 1 97.81 13 GLN B N 1
ATOM 2752 C CA . GLN B 1 13 ? -1.588 -14.773 -24.25 1 97.81 13 GLN B CA 1
ATOM 2753 C C . GLN B 1 13 ? -1.356 -15.211 -25.703 1 97.81 13 GLN B C 1
ATOM 2755 O O . GLN B 1 13 ? -0.661 -16.203 -25.953 1 97.81 13 GLN B O 1
ATOM 2760 N N . GLN B 1 14 ? -1.878 -14.492 -26.688 1 96.69 14 GLN B N 1
ATOM 2761 C CA . GLN B 1 14 ? -1.88 -14.898 -28.078 1 96.69 14 GLN B CA 1
ATOM 2762 C C . GLN B 1 14 ? -0.459 -14.977 -28.641 1 96.69 14 GLN B C 1
ATOM 2764 O O . GLN B 1 14 ? -0.114 -15.914 -29.344 1 96.69 14 GLN B O 1
ATOM 2769 N N . THR B 1 15 ? 0.32 -13.961 -28.297 1 95.75 15 THR B N 1
ATOM 2770 C CA . THR B 1 15 ? 1.694 -13.953 -28.797 1 95.75 15 THR B CA 1
ATOM 2771 C C . THR B 1 15 ? 2.471 -15.148 -28.25 1 95.75 15 THR B C 1
ATOM 2773 O O . THR B 1 15 ? 3.23 -15.789 -28.984 1 95.75 15 THR B O 1
ATOM 2776 N N . MET B 1 16 ? 2.242 -15.422 -27 1 96.62 16 MET B N 1
ATOM 2777 C CA . MET B 1 16 ? 2.904 -16.562 -26.375 1 96.62 16 MET B CA 1
ATOM 2778 C C . MET B 1 16 ? 2.445 -17.875 -27.016 1 96.62 16 MET B C 1
ATOM 2780 O O . MET B 1 16 ? 3.258 -18.766 -27.281 1 96.62 16 MET B O 1
ATOM 2784 N N . TRP B 1 17 ? 1.205 -17.984 -27.266 1 97.5 17 TRP B N 1
ATOM 2785 C CA . TRP B 1 17 ? 0.641 -19.172 -27.906 1 97.5 17 TRP B CA 1
ATOM 2786 C C . TRP B 1 17 ? 1.294 -19.406 -29.266 1 97.5 17 TRP B C 1
ATOM 2788 O O . TRP B 1 17 ? 1.754 -20.516 -29.562 1 97.5 17 TRP B O 1
ATOM 2798 N N . GLU B 1 18 ? 1.377 -18.375 -30.047 1 96.25 18 GLU B N 1
ATOM 2799 C CA . GLU B 1 18 ? 1.96 -18.484 -31.391 1 96.25 18 GLU B CA 1
ATOM 2800 C C . GLU B 1 18 ? 3.432 -18.875 -31.328 1 96.25 18 GLU B C 1
ATOM 2802 O O . GLU B 1 18 ? 3.885 -19.734 -32.094 1 96.25 18 GLU B O 1
ATOM 2807 N N . THR B 1 19 ? 4.062 -18.297 -30.391 1 94.31 19 THR B N 1
ATOM 2808 C CA . THR B 1 19 ? 5.48 -18.594 -30.234 1 94.31 19 THR B CA 1
ATOM 2809 C C . THR B 1 19 ? 5.68 -20.062 -29.844 1 94.31 19 THR B C 1
ATOM 2811 O O . THR B 1 19 ? 6.492 -20.766 -30.453 1 94.31 19 THR B O 1
ATOM 2814 N N . LEU B 1 20 ? 4.938 -20.516 -28.922 1 96.38 20 LEU B N 1
ATOM 2815 C CA . LEU B 1 20 ? 5.09 -21.875 -28.406 1 96.38 20 LEU B CA 1
ATOM 2816 C C . LEU B 1 20 ? 4.715 -22.891 -29.484 1 96.38 20 LEU B C 1
ATOM 2818 O O . LEU B 1 20 ? 5.445 -23.859 -29.703 1 96.38 20 LEU B O 1
ATOM 2822 N N . THR B 1 21 ? 3.652 -22.672 -30.203 1 96.31 21 THR B N 1
ATOM 2823 C CA . THR B 1 21 ? 3.145 -23.656 -31.156 1 96.31 21 THR B CA 1
ATOM 2824 C C . THR B 1 21 ? 3.984 -23.672 -32.438 1 96.31 21 THR B C 1
ATOM 2826 O O . THR B 1 21 ? 4.125 -24.703 -33.062 1 96.31 21 THR B O 1
ATOM 2829 N N . THR B 1 22 ? 4.547 -22.547 -32.719 1 95.06 22 THR B N 1
ATOM 2830 C CA . THR B 1 22 ? 5.398 -22.484 -33.906 1 95.06 22 THR B CA 1
ATOM 2831 C C . THR B 1 22 ? 6.75 -23.141 -33.656 1 95.06 22 THR B C 1
ATOM 2833 O O . THR B 1 22 ? 7.301 -23.812 -34.5 1 95.06 22 THR B O 1
ATOM 2836 N N . ARG B 1 23 ? 7.203 -23.031 -32.469 1 95.25 23 ARG B N 1
ATOM 2837 C CA . ARG B 1 23 ? 8.531 -23.516 -32.125 1 95.25 23 ARG B CA 1
ATOM 2838 C C . ARG B 1 23 ? 8.477 -24.984 -31.719 1 95.25 23 ARG B C 1
ATOM 2840 O O . ARG B 1 23 ? 9.508 -25.672 -31.719 1 95.25 23 ARG B O 1
ATOM 2847 N N . PHE B 1 24 ? 7.375 -25.453 -31.391 1 94.69 24 PHE B N 1
ATOM 2848 C CA . PHE B 1 24 ? 7.234 -26.844 -30.984 1 94.69 24 PHE B CA 1
ATOM 2849 C C . PHE B 1 24 ? 7.559 -27.781 -32.156 1 94.69 24 PHE B C 1
ATOM 2851 O O . PHE B 1 24 ? 7.141 -27.547 -33.281 1 94.69 24 PHE B O 1
ATOM 2858 N N . PRO B 1 25 ? 8.352 -28.797 -31.875 1 92.81 25 PRO B N 1
ATOM 2859 C CA . PRO B 1 25 ? 8.734 -29.406 -30.594 1 92.81 25 PRO B CA 1
ATOM 2860 C C . PRO B 1 25 ? 10.117 -28.953 -30.125 1 92.81 25 PRO B C 1
ATOM 2862 O O . PRO B 1 25 ? 10.719 -29.594 -29.266 1 92.81 25 PRO B O 1
ATOM 2865 N N . ASN B 1 26 ? 10.648 -27.828 -30.766 1 92 26 ASN B N 1
ATOM 2866 C CA . ASN B 1 26 ? 11.977 -27.344 -30.422 1 92 26 ASN B CA 1
ATOM 2867 C C . ASN B 1 26 ? 11.922 -26.312 -29.297 1 92 26 ASN B C 1
ATOM 2869 O O . ASN B 1 26 ? 12.539 -25.25 -29.391 1 92 26 ASN B O 1
ATOM 2873 N N . ILE B 1 27 ? 11.18 -26.5 -28.25 1 90.38 27 ILE B N 1
ATOM 2874 C CA . ILE B 1 27 ? 11.023 -25.547 -27.156 1 90.38 27 ILE B CA 1
ATOM 2875 C C . ILE B 1 27 ? 11.594 -26.141 -25.875 1 90.38 27 ILE B C 1
ATOM 2877 O O . ILE B 1 27 ? 11.57 -25.5 -24.812 1 90.38 27 ILE B O 1
ATOM 2881 N N . GLY B 1 28 ? 12.18 -27.25 -25.984 1 88.25 28 GLY B N 1
ATOM 2882 C CA . GLY B 1 28 ? 12.672 -27.922 -24.781 1 88.25 28 GLY B CA 1
ATOM 2883 C C . GLY B 1 28 ? 11.641 -28.844 -24.141 1 88.25 28 GLY B C 1
ATOM 2884 O O . GLY B 1 28 ? 10.453 -28.781 -24.484 1 88.25 28 GLY B O 1
ATOM 2885 N N . HIS B 1 29 ? 12.078 -29.625 -23.203 1 93.31 29 HIS B N 1
ATOM 2886 C CA . HIS B 1 29 ? 11.195 -30.625 -22.594 1 93.31 29 HIS B CA 1
ATOM 2887 C C . HIS B 1 29 ? 10.562 -30.094 -21.312 1 93.31 29 HIS B C 1
ATOM 2889 O O . HIS B 1 29 ? 9.516 -30.594 -20.875 1 93.31 29 HIS B O 1
ATOM 2895 N N . GLY B 1 30 ? 11.219 -29.141 -20.609 1 95.81 30 GLY B N 1
ATOM 2896 C CA . GLY B 1 30 ? 10.719 -28.547 -19.391 1 95.81 30 GLY B CA 1
ATOM 2897 C C . GLY B 1 30 ? 10.25 -27.125 -19.578 1 95.81 30 GLY B C 1
ATOM 2898 O O . GLY B 1 30 ? 11.039 -26.25 -19.938 1 95.81 30 GLY B O 1
ATOM 2899 N N . LEU B 1 31 ? 8.984 -26.922 -19.328 1 97.44 31 LEU B N 1
ATOM 2900 C CA . LEU B 1 31 ? 8.383 -25.594 -19.484 1 97.44 31 LEU B CA 1
ATOM 2901 C C . LEU B 1 31 ? 7.832 -25.094 -18.156 1 97.44 31 LEU B C 1
ATOM 2903 O O . LEU B 1 31 ? 7.18 -25.844 -17.422 1 97.44 31 LEU B O 1
ATOM 2907 N N . LEU B 1 32 ? 8.109 -23.906 -17.812 1 97.94 32 LEU B N 1
ATOM 2908 C CA . LEU B 1 32 ? 7.527 -23.25 -16.641 1 97.94 32 LEU B CA 1
ATOM 2909 C C . LEU B 1 32 ? 6.566 -22.141 -17.062 1 97.94 32 LEU B C 1
ATOM 2911 O O . LEU B 1 32 ? 6.984 -21.141 -17.656 1 97.94 32 LEU B O 1
ATOM 2915 N N . PHE B 1 33 ? 5.309 -22.375 -16.891 1 98.19 33 PHE B N 1
ATOM 2916 C CA . PHE B 1 33 ? 4.293 -21.328 -17.031 1 98.19 33 PHE B CA 1
ATOM 2917 C C . PHE B 1 33 ? 4.008 -20.672 -15.688 1 98.19 33 PHE B C 1
ATOM 2919 O O . PHE B 1 33 ? 3.479 -21.312 -14.773 1 98.19 33 PHE B O 1
ATOM 2926 N N . TYR B 1 34 ? 4.344 -19.375 -15.555 1 97.06 34 TYR B N 1
ATOM 2927 C CA . TYR B 1 34 ? 4.168 -18.734 -14.258 1 97.06 34 TYR B CA 1
ATOM 2928 C C . TYR B 1 34 ? 3.5 -17.375 -14.406 1 97.06 34 TYR B C 1
ATOM 2930 O O . TYR B 1 34 ? 3.465 -16.812 -15.5 1 97.06 34 TYR B O 1
ATOM 2938 N N . GLY B 1 35 ? 2.891 -16.953 -13.328 1 96.69 35 GLY B N 1
ATOM 2939 C CA . GLY B 1 35 ? 2.197 -15.672 -13.258 1 96.69 35 GLY B CA 1
ATOM 2940 C C . GLY B 1 35 ? 1.246 -15.57 -12.086 1 96.69 35 GLY B C 1
ATOM 2941 O O . GLY B 1 35 ? 0.825 -16.578 -11.523 1 96.69 35 GLY B O 1
ATOM 2942 N N . LYS B 1 36 ? 0.866 -14.367 -11.828 1 94.31 36 LYS B N 1
ATOM 2943 C CA . LYS B 1 36 ? -0.031 -14.086 -10.711 1 94.31 36 LYS B CA 1
ATOM 2944 C C . LYS B 1 36 ? -1.378 -14.773 -10.898 1 94.31 36 LYS B C 1
ATOM 2946 O O . LYS B 1 36 ? -1.757 -15.109 -12.023 1 94.31 36 LYS B O 1
ATOM 2951 N N . GLN B 1 37 ? -2.025 -14.977 -9.766 1 93.38 37 GLN B N 1
ATOM 2952 C CA . GLN B 1 37 ? -3.381 -15.516 -9.836 1 93.38 37 GLN B CA 1
ATOM 2953 C C . GLN B 1 37 ? -4.293 -14.609 -10.648 1 93.38 37 GLN B C 1
ATOM 2955 O O . GLN B 1 37 ? -4.25 -13.383 -10.508 1 93.38 37 GLN B O 1
ATOM 2960 N N . GLY B 1 38 ? -4.98 -15.219 -11.586 1 95.38 38 GLY B N 1
ATOM 2961 C CA . GLY B 1 38 ? -5.926 -14.445 -12.375 1 95.38 38 GLY B CA 1
ATOM 2962 C C . GLY B 1 38 ? -5.402 -14.086 -13.758 1 95.38 38 GLY B C 1
ATOM 2963 O O . GLY B 1 38 ? -6.062 -13.375 -14.508 1 95.38 38 GLY B O 1
ATOM 2964 N N . CYS B 1 39 ? -4.262 -14.617 -14.109 1 96.88 39 CYS B N 1
ATOM 2965 C CA . CYS B 1 39 ? -3.701 -14.297 -15.422 1 96.88 39 CYS B CA 1
ATOM 2966 C C . CYS B 1 39 ? -4.148 -15.312 -16.469 1 96.88 39 CYS B C 1
ATOM 2968 O O . CYS B 1 39 ? -3.959 -15.094 -17.672 1 96.88 39 CYS B O 1
ATOM 2970 N N . GLY B 1 40 ? -4.668 -16.453 -16.078 1 97 40 GLY B N 1
ATOM 2971 C CA . GLY B 1 40 ? -5.148 -17.453 -17.016 1 97 40 GLY B CA 1
ATOM 2972 C C . GLY B 1 40 ? -4.137 -18.562 -17.281 1 97 40 GLY B C 1
ATOM 2973 O O . GLY B 1 40 ? -4.246 -19.281 -18.281 1 97 40 GLY B O 1
ATOM 2974 N N . LYS B 1 41 ? -3.199 -18.703 -16.391 1 97.31 41 LYS B N 1
ATOM 2975 C CA . LYS B 1 41 ? -2.109 -19.641 -16.656 1 97.31 41 LYS B CA 1
ATOM 2976 C C . LYS B 1 41 ? -2.609 -21.078 -16.656 1 97.31 41 LYS B C 1
ATOM 2978 O O . LYS B 1 41 ? -2.127 -21.906 -17.438 1 97.31 41 LYS B O 1
ATOM 2983 N N . HIS B 1 42 ? -3.596 -21.422 -15.859 1 96.62 42 HIS B N 1
ATOM 2984 C CA . HIS B 1 42 ? -4.117 -22.781 -15.82 1 96.62 42 HIS B CA 1
ATOM 2985 C C . HIS B 1 42 ? -4.867 -23.109 -17.109 1 96.62 42 HIS B C 1
ATOM 2987 O O . HIS B 1 42 ? -4.66 -24.188 -17.688 1 96.62 42 HIS B O 1
ATOM 2993 N N . ALA B 1 43 ? -5.68 -22.219 -17.5 1 96.94 43 ALA B N 1
ATOM 2994 C CA . ALA B 1 43 ? -6.41 -22.406 -18.75 1 96.94 43 ALA B CA 1
ATOM 2995 C C . ALA B 1 43 ? -5.453 -22.547 -19.938 1 96.94 43 ALA B C 1
ATOM 2997 O O . ALA B 1 43 ? -5.664 -23.375 -20.828 1 96.94 43 ALA B O 1
ATOM 2998 N N . PHE B 1 44 ? -4.461 -21.719 -19.906 1 97.88 44 PHE B N 1
ATOM 2999 C CA . PHE B 1 44 ? -3.463 -21.75 -20.969 1 97.88 44 PHE B CA 1
ATOM 3000 C C . PHE B 1 44 ? -2.752 -23.094 -21.016 1 97.88 44 PHE B C 1
ATOM 3002 O O . PHE B 1 44 ? -2.594 -23.688 -22.078 1 97.88 44 PHE B O 1
ATOM 3009 N N . ALA B 1 45 ? -2.293 -23.547 -19.875 1 97.5 45 ALA B N 1
ATOM 3010 C CA . ALA B 1 45 ? -1.589 -24.812 -19.781 1 97.5 45 ALA B CA 1
ATOM 3011 C C . ALA B 1 45 ? -2.463 -25.969 -20.281 1 97.5 45 ALA B C 1
ATOM 3013 O O . ALA B 1 45 ? -1.989 -26.844 -21 1 97.5 45 ALA B O 1
ATOM 3014 N N . LYS B 1 46 ? -3.717 -25.953 -19.875 1 96.62 46 LYS B N 1
ATOM 3015 C CA . LYS B 1 46 ? -4.652 -26.984 -20.328 1 96.62 46 LYS B CA 1
ATOM 3016 C C . LYS B 1 46 ? -4.824 -26.953 -21.844 1 96.62 46 LYS B C 1
ATOM 3018 O O . LYS B 1 46 ? -4.871 -28 -22.484 1 96.62 46 LYS B O 1
ATOM 3023 N N . HIS B 1 47 ? -4.879 -25.766 -22.375 1 97.38 47 HIS B N 1
ATOM 3024 C CA . HIS B 1 47 ? -5.012 -25.594 -23.812 1 97.38 47 HIS B CA 1
ATOM 3025 C C . HIS B 1 47 ? -3.783 -26.125 -24.547 1 97.38 47 HIS B C 1
ATOM 3027 O O . HIS B 1 47 ? -3.91 -26.828 -25.547 1 97.38 47 HIS B O 1
ATOM 3033 N N . PHE B 1 48 ? -2.68 -25.844 -24.078 1 97.62 48 PHE B N 1
ATOM 3034 C CA . PHE B 1 48 ? -1.425 -26.234 -24.703 1 97.62 48 PHE B CA 1
ATOM 3035 C C . PHE B 1 48 ? -1.235 -27.75 -24.625 1 97.62 48 PHE B C 1
ATOM 3037 O O . PHE B 1 48 ? -0.868 -28.391 -25.609 1 97.62 48 PHE B O 1
ATOM 3044 N N . LEU B 1 49 ? -1.491 -28.266 -23.438 1 96.81 49 LEU B N 1
ATOM 3045 C CA . LEU B 1 49 ? -1.334 -29.703 -23.25 1 96.81 49 LEU B CA 1
ATOM 3046 C C . LEU B 1 49 ? -2.275 -30.469 -24.188 1 96.81 49 LEU B C 1
ATOM 3048 O O . LEU B 1 49 ? -1.881 -31.469 -24.781 1 96.81 49 LEU B O 1
ATOM 3052 N N . ALA B 1 50 ? -3.506 -29.984 -24.297 1 96.81 50 ALA B N 1
ATOM 3053 C CA . ALA B 1 50 ? -4.461 -30.625 -25.203 1 96.81 50 ALA B CA 1
ATOM 3054 C C . ALA B 1 50 ? -3.961 -30.578 -26.641 1 96.81 50 ALA B C 1
ATOM 3056 O O . ALA B 1 50 ? -4.117 -31.547 -27.391 1 96.81 50 ALA B O 1
ATOM 3057 N N . TRP B 1 51 ? -3.406 -29.484 -26.969 1 97.44 51 TRP B N 1
ATOM 3058 C CA . TRP B 1 51 ? -2.881 -29.312 -28.328 1 97.44 51 TRP B CA 1
ATOM 3059 C C . TRP B 1 51 ? -1.71 -30.25 -28.578 1 97.44 51 TRP B C 1
ATOM 3061 O O . TRP B 1 51 ? -1.651 -30.906 -29.625 1 97.44 51 TRP B O 1
ATOM 3071 N N . VAL B 1 52 ? -0.801 -30.375 -27.656 1 97 52 VAL B N 1
ATOM 3072 C CA . VAL B 1 52 ? 0.385 -31.219 -27.797 1 97 52 VAL B CA 1
ATOM 3073 C C . VAL B 1 52 ? -0.032 -32.688 -28 1 97 52 VAL B C 1
ATOM 3075 O O . VAL B 1 52 ? 0.563 -33.406 -28.812 1 97 52 VAL B O 1
ATOM 3078 N N . LEU B 1 53 ? -1.087 -33.094 -27.297 1 96.56 53 LEU B N 1
ATOM 3079 C CA . LEU B 1 53 ? -1.498 -34.5 -27.312 1 96.56 53 LEU B CA 1
ATOM 3080 C C . LEU B 1 53 ? -2.439 -34.781 -28.484 1 96.56 53 LEU B C 1
ATOM 3082 O O . LEU B 1 53 ? -2.664 -35.938 -28.844 1 96.56 53 LEU B O 1
ATOM 3086 N N . CYS B 1 54 ? -2.969 -33.781 -29.078 1 96.94 54 CYS B N 1
ATOM 3087 C CA . CYS B 1 54 ? -3.973 -33.938 -30.125 1 96.94 54 CYS B CA 1
ATOM 3088 C C . CYS B 1 54 ? -3.381 -34.594 -31.359 1 96.94 54 CYS B C 1
ATOM 3090 O O . CYS B 1 54 ? -2.258 -34.281 -31.766 1 96.94 54 CYS B O 1
ATOM 3092 N N . LEU B 1 55 ? -4.16 -35.406 -32.031 1 95.88 55 LEU B N 1
ATOM 3093 C CA . LEU B 1 55 ? -3.723 -36.094 -33.25 1 95.88 55 LEU B CA 1
ATOM 3094 C C . LEU B 1 55 ? -3.939 -35.219 -34.469 1 95.88 55 LEU B C 1
ATOM 3096 O O . LEU B 1 55 ? -3.359 -35.469 -35.531 1 95.88 55 LEU B O 1
ATOM 3100 N N . ASN B 1 56 ? -4.828 -34.312 -34.406 1 95.62 56 ASN B N 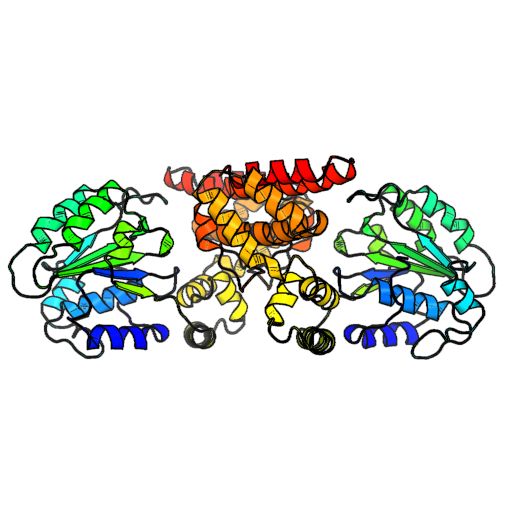1
ATOM 3101 C CA . ASN B 1 56 ? -5.152 -33.375 -35.5 1 95.62 56 ASN B CA 1
ATOM 3102 C C . ASN B 1 56 ? -4.996 -31.922 -35.062 1 95.62 56 ASN B C 1
ATOM 3104 O O . ASN B 1 56 ? -5.969 -31.172 -35.031 1 95.62 56 ASN B O 1
ATOM 3108 N N . LYS B 1 57 ? -3.746 -31.531 -34.844 1 94.88 57 LYS B N 1
ATOM 3109 C CA . LYS B 1 57 ? -3.449 -30.203 -34.312 1 94.88 57 LYS B CA 1
ATOM 3110 C C . LYS B 1 57 ? -3.906 -29.125 -35.281 1 94.88 57 LYS B C 1
ATOM 3112 O O . LYS B 1 57 ? -3.648 -29.203 -36.469 1 94.88 57 LYS B O 1
ATOM 3117 N N . GLN B 1 58 ? -4.598 -28.219 -34.719 1 94.38 58 GLN B N 1
ATOM 3118 C CA . GLN B 1 58 ? -4.973 -27.016 -35.469 1 94.38 58 GLN B CA 1
ATOM 3119 C C . GLN B 1 58 ? -4.215 -25.797 -34.969 1 94.38 58 GLN B C 1
ATOM 3121 O O . GLN B 1 58 ? -3.713 -25.781 -33.844 1 94.38 58 GLN B O 1
ATOM 3126 N N . PRO B 1 59 ? -4.16 -24.812 -35.75 1 92.81 59 PRO B N 1
ATOM 3127 C CA . PRO B 1 59 ? -3.41 -23.625 -35.344 1 92.81 59 PRO B CA 1
ATOM 3128 C C . PRO B 1 59 ? -3.969 -22.984 -34.062 1 92.81 59 PRO B C 1
ATOM 3130 O O . PRO B 1 59 ? -3.205 -22.469 -33.25 1 92.81 59 PRO B O 1
ATOM 3133 N N . GLN B 1 60 ? -5.23 -23.141 -33.875 1 93.31 60 GLN B N 1
ATOM 3134 C CA . GLN B 1 60 ? -5.848 -22.438 -32.75 1 93.31 60 GLN B CA 1
ATOM 3135 C C . GLN B 1 60 ? -6.016 -23.344 -31.531 1 93.31 60 GLN B C 1
ATOM 3137 O O . GLN B 1 60 ? -6.41 -22.891 -30.453 1 93.31 60 GLN B O 1
ATOM 3142 N N . GLY B 1 61 ? -5.805 -24.594 -31.75 1 96.06 61 GLY B N 1
ATOM 3143 C CA . GLY B 1 61 ? -5.973 -25.5 -30.609 1 96.06 61 GLY B CA 1
ATOM 3144 C C . GLY B 1 61 ? -6.16 -26.953 -31.031 1 96.06 61 GLY B C 1
ATOM 3145 O O . GLY B 1 61 ? -5.98 -27.297 -32.188 1 96.06 61 GLY B O 1
ATOM 3146 N N . ALA B 1 62 ? -6.414 -27.781 -30.031 1 96.56 62 ALA B N 1
ATOM 3147 C CA . ALA B 1 62 ? -6.723 -29.188 -30.281 1 96.56 62 ALA B CA 1
ATOM 3148 C C . ALA B 1 62 ? -8.047 -29.328 -31.031 1 96.56 62 ALA B C 1
ATOM 3150 O O . ALA B 1 62 ? -8.914 -28.469 -30.938 1 96.56 62 ALA B O 1
ATOM 3151 N N . CYS B 1 63 ? -8.219 -30.391 -31.75 1 96.38 63 CYS B N 1
ATOM 3152 C CA . CYS B 1 63 ? -9.391 -30.562 -32.594 1 96.38 63 CYS B CA 1
ATOM 3153 C C . CYS B 1 63 ? -10.641 -30.828 -31.781 1 96.38 63 CYS B C 1
ATOM 3155 O O . CYS B 1 63 ? -11.758 -30.562 -32.219 1 96.38 63 CYS B O 1
ATOM 3157 N N . GLY B 1 64 ? -10.555 -31.438 -30.625 1 94.12 64 GLY B N 1
ATOM 3158 C CA . GLY B 1 64 ? -11.664 -31.672 -29.719 1 94.12 64 GLY B CA 1
ATOM 3159 C C . GLY B 1 64 ? -12.438 -32.938 -30.047 1 94.12 64 GLY B C 1
ATOM 3160 O O . GLY B 1 64 ? -13.32 -33.344 -29.297 1 94.12 64 GLY B O 1
ATOM 3161 N N . GLU B 1 65 ? -11.992 -33.656 -31.125 1 94.62 65 GLU B N 1
ATOM 3162 C CA . GLU B 1 65 ? -12.828 -34.75 -31.578 1 94.62 65 GLU B CA 1
ATOM 3163 C C . GLU B 1 65 ? -12.023 -36.031 -31.703 1 94.62 65 GLU B C 1
ATOM 3165 O O . GLU B 1 65 ? -12.586 -37.125 -31.781 1 94.62 65 GLU B O 1
ATOM 3170 N N . CYS B 1 66 ? -10.758 -35.969 -31.797 1 95.94 66 CYS B N 1
ATOM 3171 C CA . CYS B 1 66 ? -9.953 -37.188 -31.953 1 95.94 66 CYS B CA 1
ATOM 3172 C C . CYS B 1 66 ? -9.969 -38 -30.672 1 95.94 66 CYS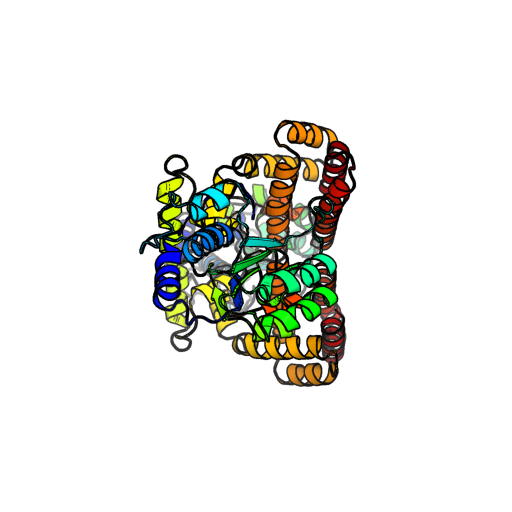 B C 1
ATOM 3174 O O . CYS B 1 66 ? -10.469 -37.562 -29.641 1 95.94 66 CYS B O 1
ATOM 3176 N N . SER B 1 67 ? -9.469 -39.188 -30.781 1 95.06 67 SER B N 1
ATOM 3177 C CA . SER B 1 67 ? -9.477 -40.094 -29.641 1 95.06 67 SER B CA 1
ATOM 3178 C C . SER B 1 67 ? -8.703 -39.531 -28.453 1 95.06 67 SER B C 1
ATOM 3180 O O . SER B 1 67 ? -9.148 -39.625 -27.312 1 95.06 67 SER B O 1
ATOM 3182 N N . SER B 1 68 ? -7.641 -38.875 -28.75 1 95.5 68 SER B N 1
ATOM 3183 C CA . SER B 1 68 ? -6.824 -38.25 -27.719 1 95.5 68 SER B CA 1
ATOM 3184 C C . SER B 1 68 ? -7.602 -37.156 -26.984 1 95.5 68 SER B C 1
ATOM 3186 O O . SER B 1 68 ? -7.605 -37.094 -25.75 1 95.5 68 SER B O 1
ATOM 3188 N N . CYS B 1 69 ? -8.195 -36.312 -27.75 1 96.06 69 CYS B N 1
ATOM 3189 C CA . CYS B 1 69 ? -8.992 -35.219 -27.172 1 96.06 69 CYS B CA 1
ATOM 3190 C C . CYS B 1 69 ? -10.125 -35.781 -26.312 1 96.06 69 CYS B C 1
ATOM 3192 O O . CYS B 1 69 ? -10.43 -35.25 -25.25 1 96.06 69 CYS B O 1
ATOM 3194 N N . GLN B 1 70 ? -10.68 -36.812 -26.719 1 95.06 70 GLN B N 1
ATOM 3195 C CA . GLN B 1 70 ? -11.773 -37.438 -25.969 1 95.06 70 GLN B CA 1
ATOM 3196 C C . GLN B 1 70 ? -11.266 -38.031 -24.656 1 95.06 70 GLN B C 1
ATOM 3198 O O . GLN B 1 70 ? -11.938 -37.906 -23.625 1 95.06 70 GLN B O 1
ATOM 3203 N N . TRP B 1 71 ? -10.148 -38.625 -24.703 1 94.31 71 TRP B N 1
ATOM 3204 C CA . TRP B 1 71 ? -9.547 -39.188 -23.5 1 94.31 71 TRP B CA 1
ATOM 3205 C C . TRP B 1 71 ? -9.266 -38.094 -22.484 1 94.31 71 TRP B C 1
ATOM 3207 O O . TRP B 1 71 ? -9.453 -38.281 -21.281 1 94.31 71 TRP B O 1
ATOM 3217 N N . LEU B 1 72 ? -8.836 -36.969 -22.953 1 94.06 72 LEU B N 1
ATOM 3218 C CA . LEU B 1 72 ? -8.539 -35.844 -22.062 1 94.06 72 LEU B CA 1
ATOM 3219 C C . LEU B 1 72 ? -9.812 -35.344 -21.406 1 94.06 72 LEU B C 1
ATOM 3221 O O . LEU B 1 72 ? -9.812 -35.031 -20.203 1 94.06 72 LEU B O 1
ATOM 3225 N N . LYS B 1 73 ? -10.82 -35.188 -22.125 1 91.06 73 LYS B N 1
ATOM 3226 C CA . LYS B 1 73 ? -12.102 -34.719 -21.609 1 91.06 73 LYS B CA 1
ATOM 3227 C C . LYS B 1 73 ? -12.625 -35.625 -20.5 1 91.06 73 LYS B C 1
ATOM 3229 O O . LYS B 1 73 ? -13.266 -35.156 -19.562 1 91.06 73 LYS B O 1
ATOM 3234 N N . SER B 1 74 ? -12.289 -36.875 -20.625 1 91.31 74 SER B N 1
ATOM 3235 C CA . SER B 1 74 ? -12.766 -37.875 -19.656 1 91.31 74 SER B CA 1
ATOM 3236 C C . SER B 1 74 ? -11.75 -38.062 -18.531 1 91.31 74 SER B C 1
ATOM 3238 O O . SER B 1 74 ? -11.945 -38.906 -17.656 1 91.31 74 SER B O 1
ATOM 3240 N N . ASP B 1 75 ? -10.617 -37.406 -18.641 1 90.5 75 ASP B N 1
ATOM 3241 C CA . ASP B 1 75 ? -9.555 -37.469 -17.641 1 90.5 75 ASP B CA 1
ATOM 3242 C C . ASP B 1 75 ? -8.969 -38.875 -17.547 1 90.5 75 ASP B C 1
ATOM 3244 O O . ASP B 1 75 ? -8.703 -39.375 -16.453 1 90.5 75 ASP B O 1
ATOM 3248 N N . THR B 1 76 ? -8.773 -39.562 -18.703 1 91.94 76 THR B N 1
ATOM 3249 C CA . THR B 1 76 ? -8.266 -40.906 -18.734 1 91.94 76 THR B CA 1
ATOM 3250 C C . THR B 1 76 ? -7.129 -41.031 -19.75 1 91.94 76 THR B C 1
ATOM 3252 O O . THR B 1 76 ? -6.801 -42.156 -20.188 1 91.94 76 THR B O 1
ATOM 3255 N N . HIS B 1 77 ? -6.625 -39.969 -20.141 1 94.12 77 HIS B N 1
ATOM 3256 C CA . HIS B 1 77 ? -5.605 -40.031 -21.172 1 94.12 77 HIS B CA 1
ATOM 3257 C C . HIS B 1 77 ? -4.371 -40.781 -20.703 1 94.12 77 HIS B C 1
ATOM 3259 O O . HIS B 1 77 ? -3.752 -40.406 -19.703 1 94.12 77 HIS B O 1
ATOM 3265 N N . PRO B 1 78 ? -3.912 -41.75 -21.375 1 94.06 78 PRO B N 1
ATOM 3266 C CA . PRO B 1 78 ? -2.801 -42.594 -20.922 1 94.06 78 PRO B CA 1
ATOM 3267 C C . PRO B 1 78 ? -1.455 -41.875 -20.984 1 94.06 78 PRO B C 1
ATOM 3269 O O . PRO B 1 78 ? -0.513 -42.281 -20.297 1 94.06 78 PRO B O 1
ATOM 3272 N N . ASN B 1 79 ? -1.403 -40.844 -21.891 1 95.62 79 ASN B N 1
ATOM 3273 C CA . ASN B 1 79 ? -0.143 -40.156 -22.078 1 95.62 79 ASN B CA 1
ATOM 3274 C C . ASN B 1 79 ? -0.122 -38.844 -21.281 1 95.62 79 ASN B C 1
ATOM 3276 O O . ASN B 1 79 ? 0.678 -37.938 -21.578 1 95.62 79 ASN B O 1
ATOM 3280 N N . TYR B 1 80 ? -1.018 -38.688 -20.328 1 95.75 80 TYR B N 1
ATOM 3281 C CA . TYR B 1 80 ? -1.091 -37.469 -19.531 1 95.75 80 TYR B CA 1
ATOM 3282 C C . TYR B 1 80 ? -1.121 -37.812 -18.031 1 95.75 80 TYR B C 1
ATOM 3284 O O . TYR B 1 80 ? -1.881 -38.688 -17.609 1 95.75 80 TYR B O 1
ATOM 3292 N N . VAL B 1 81 ? -0.259 -37.094 -17.266 1 95 81 VAL B N 1
ATOM 3293 C CA . VAL B 1 81 ? -0.264 -37.219 -15.812 1 95 81 VAL B CA 1
ATOM 3294 C C . VAL B 1 81 ? -0.307 -35.844 -15.172 1 95 81 VAL B C 1
ATOM 3296 O O . VAL B 1 81 ? 0.402 -34.906 -15.602 1 95 81 VAL B O 1
ATOM 3299 N N . HIS B 1 82 ? -1.167 -35.688 -14.266 1 94.75 82 HIS B N 1
ATOM 3300 C CA . HIS B 1 82 ? -1.288 -34.469 -13.477 1 94.75 82 HIS B CA 1
ATOM 3301 C C . HIS B 1 82 ? -0.861 -34.688 -12.031 1 94.75 82 HIS B C 1
ATOM 3303 O O . HIS B 1 82 ? -1.4 -35.562 -11.352 1 94.75 82 HIS B O 1
ATOM 3309 N N . ILE B 1 83 ? 0.11 -33.906 -11.609 1 93.81 83 ILE B N 1
ATOM 3310 C CA . ILE B 1 83 ? 0.605 -34 -10.242 1 93.81 83 ILE B CA 1
ATOM 3311 C C . ILE B 1 83 ? 0.267 -32.75 -9.477 1 93.81 83 ILE B C 1
ATOM 3313 O O . ILE B 1 83 ? 0.579 -31.641 -9.922 1 93.81 83 ILE B O 1
ATOM 3317 N N . THR B 1 84 ? -0.376 -32.844 -8.391 1 92.75 84 THR B N 1
ATOM 3318 C CA . THR B 1 84 ? -0.716 -31.734 -7.512 1 92.75 84 THR B CA 1
ATOM 3319 C C . THR B 1 84 ? -0.681 -32.188 -6.047 1 92.75 84 THR B C 1
ATOM 3321 O O . THR B 1 84 ? -0.33 -33.312 -5.746 1 92.75 84 THR B O 1
ATOM 3324 N N . THR B 1 85 ? -0.889 -31.172 -5.117 1 89 85 THR B N 1
ATOM 3325 C CA . THR B 1 85 ? -0.92 -31.484 -3.691 1 89 85 THR B CA 1
ATOM 3326 C C . THR B 1 85 ? -2.113 -32.375 -3.352 1 89 85 THR B C 1
ATOM 3328 O O . THR B 1 85 ? -3.062 -32.469 -4.133 1 89 85 THR B O 1
ATOM 3331 N N . ASP B 1 86 ? -1.949 -33.125 -2.334 1 76.81 86 ASP B N 1
ATOM 3332 C CA . ASP B 1 86 ? -3.025 -34.031 -1.944 1 76.81 86 ASP B CA 1
ATOM 3333 C C . ASP B 1 86 ? -4.246 -33.281 -1.457 1 76.81 86 ASP B C 1
ATOM 3335 O O . ASP B 1 86 ? -4.109 -32.219 -0.833 1 76.81 86 ASP B O 1
ATOM 3339 N N . GLU B 1 87 ? -5.332 -33.5 -2.164 1 62.22 87 GLU B N 1
ATOM 3340 C CA . GLU B 1 87 ? -6.609 -32.875 -1.831 1 62.22 87 GLU B CA 1
ATOM 3341 C C . GLU B 1 87 ? -6.824 -32.844 -0.321 1 62.22 87 GLU B C 1
ATOM 3343 O O . GLU B 1 87 ? -7.41 -31.891 0.2 1 62.22 87 GLU B O 1
ATOM 3348 N N . GLU B 1 88 ? -6.461 -34 0.289 1 51.53 88 GLU B N 1
ATOM 3349 C CA . GLU B 1 88 ? -6.734 -34.094 1.719 1 51.53 88 GLU B CA 1
ATOM 3350 C C . GLU B 1 88 ? -5.961 -33.062 2.51 1 51.53 88 GLU B C 1
ATOM 3352 O O . GLU B 1 88 ? -6.375 -32.656 3.605 1 51.53 88 GLU B O 1
ATOM 3357 N N . ASN B 1 89 ? -4.93 -32.562 1.863 1 50.47 89 ASN B N 1
ATOM 3358 C CA . ASN B 1 89 ? -4.09 -31.625 2.58 1 50.47 89 ASN B CA 1
ATOM 3359 C C . ASN B 1 89 ? -4.23 -30.219 2.016 1 50.47 89 ASN B C 1
ATOM 3361 O O . ASN B 1 89 ? -3.326 -29.719 1.342 1 50.47 89 ASN B O 1
ATOM 3365 N N . LYS B 1 90 ? -5.48 -29.859 1.828 1 51.62 90 LYS B N 1
ATOM 3366 C CA . LYS B 1 90 ? -5.863 -28.562 1.303 1 51.62 90 LYS B CA 1
ATOM 3367 C C . LYS B 1 90 ? -5.254 -27.438 2.133 1 51.62 90 LYS B C 1
ATOM 3369 O O . LYS B 1 90 ? -5.734 -26.297 2.1 1 51.62 90 LYS B O 1
ATOM 3374 N N . LYS B 1 91 ? -4.23 -27.828 2.883 1 56.81 91 LYS B N 1
ATOM 3375 C CA . LYS B 1 91 ? -3.605 -26.844 3.762 1 56.81 91 LYS B CA 1
ATOM 3376 C C . LYS B 1 91 ? -2.768 -25.844 2.965 1 56.81 91 LYS B C 1
ATOM 3378 O O . LYS B 1 91 ? -2.236 -26.188 1.906 1 56.81 91 LYS B O 1
ATOM 3383 N N . GLN B 1 92 ? -2.887 -24.625 3.125 1 56.97 92 GLN B N 1
ATOM 3384 C CA . GLN B 1 92 ? -2.121 -23.531 2.543 1 56.97 92 GLN B CA 1
ATOM 3385 C C . GLN B 1 92 ? -0.669 -23.938 2.305 1 56.97 92 GLN B C 1
ATOM 3387 O O . GLN B 1 92 ? -0.036 -23.469 1.356 1 56.97 92 GLN B O 1
ATOM 3392 N N . ASN B 1 93 ? -0.175 -24.891 3.008 1 64.88 93 ASN B N 1
ATOM 3393 C CA . ASN B 1 93 ? 1.23 -25.266 2.9 1 64.88 93 ASN B CA 1
ATOM 3394 C C . ASN B 1 93 ? 1.392 -26.734 2.498 1 64.88 93 ASN B C 1
ATOM 3396 O O . ASN B 1 93 ? 2.389 -27.375 2.844 1 64.88 93 ASN B O 1
ATOM 3400 N N . ALA B 1 94 ? 0.435 -27.078 1.72 1 74.5 94 ALA B N 1
ATOM 3401 C CA . ALA B 1 94 ? 0.52 -28.469 1.279 1 74.5 94 ALA B CA 1
ATOM 3402 C C . ALA B 1 94 ? 1.67 -28.672 0.296 1 74.5 94 ALA B C 1
ATOM 3404 O O . ALA B 1 94 ? 1.944 -27.797 -0.53 1 74.5 94 ALA B O 1
ATOM 3405 N N . LYS B 1 95 ? 2.318 -29.781 0.484 1 84.88 95 LYS B N 1
ATOM 3406 C CA . LYS B 1 95 ? 3.486 -30.078 -0.343 1 84.88 95 LYS B CA 1
ATOM 3407 C C . LYS B 1 95 ? 3.225 -31.266 -1.254 1 84.88 95 LYS B C 1
ATOM 3409 O O . LYS B 1 95 ? 2.395 -32.125 -0.94 1 84.88 95 LYS B O 1
ATOM 3414 N N . ILE B 1 96 ? 3.814 -31.281 -2.375 1 90.12 96 ILE B N 1
ATOM 3415 C CA . ILE B 1 96 ? 3.777 -32.406 -3.295 1 90.12 96 ILE B CA 1
ATOM 3416 C C . ILE B 1 96 ? 4.707 -33.5 -2.793 1 90.12 96 ILE B C 1
ATOM 3418 O O . ILE B 1 96 ? 5.906 -33.281 -2.609 1 90.12 96 ILE B O 1
ATOM 3422 N N . LYS B 1 97 ? 4.203 -34.625 -2.611 1 89 97 LYS B N 1
ATOM 3423 C CA . LYS B 1 97 ? 4.949 -35.75 -2.061 1 89 97 LYS B CA 1
ATOM 3424 C C . LYS B 1 97 ? 5.957 -36.281 -3.072 1 89 97 LYS B C 1
ATOM 3426 O O . LYS B 1 97 ? 5.664 -36.375 -4.27 1 89 97 LYS B O 1
ATOM 3431 N N . ILE B 1 98 ? 7.016 -36.781 -2.529 1 91.38 98 ILE B N 1
ATOM 3432 C CA . ILE B 1 98 ? 8.117 -37.219 -3.361 1 91.38 98 ILE B CA 1
ATOM 3433 C C . ILE B 1 98 ? 7.703 -38.469 -4.125 1 91.38 98 ILE B C 1
ATOM 3435 O O . ILE B 1 98 ? 8.156 -38.719 -5.25 1 91.38 98 ILE B O 1
ATOM 3439 N N . GLU B 1 99 ? 6.867 -39.281 -3.557 1 91.31 99 GLU B N 1
ATOM 3440 C CA . GLU B 1 99 ? 6.43 -40.531 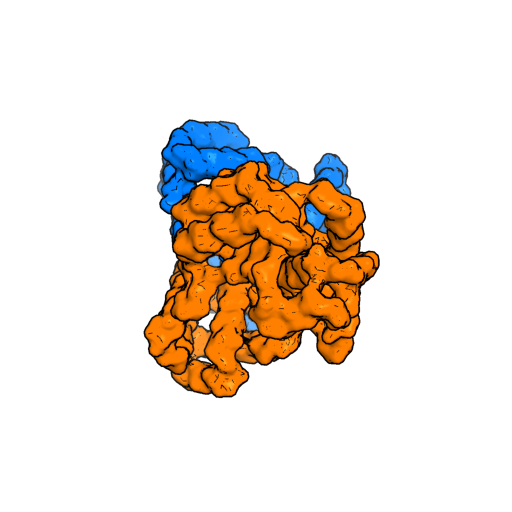-4.18 1 91.31 99 GLU B CA 1
ATOM 3441 C C . GLU B 1 99 ? 5.746 -40.281 -5.52 1 91.31 99 GLU B C 1
ATOM 3443 O O . GLU B 1 99 ? 5.906 -41.031 -6.465 1 91.31 99 GLU B O 1
ATOM 3448 N N . LYS B 1 100 ? 5.027 -39.156 -5.535 1 91.44 100 LYS B N 1
ATOM 3449 C CA . LYS B 1 100 ? 4.344 -38.812 -6.773 1 91.44 100 LYS B CA 1
ATOM 3450 C C . LYS B 1 100 ? 5.34 -38.5 -7.887 1 91.44 100 LYS B C 1
ATOM 3452 O O . LYS B 1 100 ? 5.098 -38.812 -9.055 1 91.44 100 LYS B O 1
ATOM 3457 N N . ILE B 1 101 ? 6.434 -37.969 -7.504 1 92.44 101 ILE B N 1
ATOM 3458 C CA . ILE B 1 101 ? 7.465 -37.562 -8.469 1 92.44 101 ILE B CA 1
ATOM 3459 C C . ILE B 1 101 ? 8.234 -38.812 -8.914 1 92.44 101 ILE B C 1
ATOM 3461 O O . ILE B 1 101 ? 8.539 -38.969 -10.094 1 92.44 101 ILE B O 1
ATOM 3465 N N . ARG B 1 102 ? 8.477 -39.656 -8.055 1 89.81 102 ARG B N 1
ATOM 3466 C CA . ARG B 1 102 ? 9.203 -40.875 -8.375 1 89.81 102 ARG B CA 1
ATOM 3467 C C . ARG B 1 102 ? 8.398 -41.781 -9.312 1 89.81 102 ARG B C 1
ATOM 3469 O O . ARG B 1 102 ? 8.961 -42.438 -10.172 1 89.81 102 ARG B O 1
ATOM 3476 N N . ASP B 1 103 ? 7.141 -41.719 -9.078 1 88.88 103 ASP B N 1
ATOM 3477 C CA . ASP B 1 103 ? 6.254 -42.531 -9.883 1 88.88 103 ASP B CA 1
ATOM 3478 C C . ASP B 1 103 ? 6.184 -42.031 -11.32 1 88.88 103 ASP B C 1
ATOM 3480 O O . ASP B 1 103 ? 5.66 -42.719 -12.203 1 88.88 103 ASP B O 1
ATOM 3484 N N . LEU B 1 104 ? 6.73 -40.938 -11.547 1 89.69 104 LEU B N 1
ATOM 3485 C CA . LEU B 1 104 ? 6.719 -40.312 -12.875 1 89.69 104 LEU B CA 1
ATOM 3486 C C . LEU B 1 104 ? 7.777 -40.969 -13.773 1 89.69 104 LEU B C 1
ATOM 3488 O O . LEU B 1 104 ? 7.652 -40.938 -15 1 89.69 104 LEU B O 1
ATOM 3492 N N . LEU B 1 105 ? 8.828 -41.469 -13.234 1 86.75 105 LEU B N 1
ATOM 3493 C CA . LEU B 1 105 ? 9.992 -41.938 -14 1 86.75 105 LEU B CA 1
ATOM 3494 C C . LEU B 1 105 ? 9.594 -43 -14.992 1 86.75 105 LEU B C 1
ATOM 3496 O O . LEU B 1 105 ? 9.914 -42.906 -16.188 1 86.75 105 LEU B O 1
ATOM 3500 N N . PRO B 1 106 ? 8.844 -44 -14.508 1 87.81 106 PRO B N 1
ATOM 3501 C CA . PRO B 1 106 ? 8.43 -45 -15.477 1 87.81 106 PRO B CA 1
ATOM 3502 C C . PRO B 1 106 ? 7.566 -44.438 -16.594 1 87.81 106 PRO B C 1
ATOM 3504 O O . PRO B 1 106 ? 7.648 -44.906 -17.75 1 87.81 106 PRO B O 1
ATOM 3507 N N . PHE B 1 107 ? 6.812 -43.531 -16.266 1 91.81 107 PHE B N 1
ATOM 3508 C CA . PHE B 1 107 ? 5.914 -42.906 -17.25 1 91.81 107 PHE B CA 1
ATOM 3509 C C . PHE B 1 107 ? 6.707 -42.156 -18.312 1 91.81 107 PHE B C 1
ATOM 3511 O O . PHE B 1 107 ? 6.441 -42.312 -19.516 1 91.81 107 PHE B O 1
ATOM 3518 N N . VAL B 1 108 ? 7.707 -41.406 -17.953 1 90.81 108 VAL B N 1
ATOM 3519 C CA . VAL B 1 108 ? 8.43 -40.562 -18.875 1 90.81 108 VAL B CA 1
ATOM 3520 C C . VAL B 1 108 ? 9.422 -41.375 -19.688 1 90.81 108 VAL B C 1
ATOM 3522 O O . VAL B 1 108 ? 9.883 -40.969 -20.75 1 90.81 108 VAL B O 1
ATOM 3525 N N . GLN B 1 109 ? 9.734 -42.562 -19.203 1 88.12 109 GLN B N 1
ATOM 3526 C CA . GLN B 1 109 ? 10.719 -43.375 -19.875 1 88.12 109 GLN B CA 1
ATOM 3527 C C . GLN B 1 109 ? 10.055 -44.406 -20.812 1 88.12 109 GLN B C 1
ATOM 3529 O O . GLN B 1 109 ? 10.727 -45.094 -21.578 1 88.12 109 GLN B O 1
ATOM 3534 N N . GLN B 1 110 ? 8.828 -44.438 -20.688 1 86.25 110 GLN B N 1
ATOM 3535 C CA . GLN B 1 110 ? 8.102 -45.375 -21.531 1 86.25 110 GLN B CA 1
ATOM 3536 C C . GLN B 1 110 ? 8.312 -45.062 -23.016 1 86.25 110 GLN B C 1
ATOM 3538 O O . GLN B 1 110 ? 8.422 -43.906 -23.391 1 86.25 110 GLN B O 1
ATOM 3543 N N . THR B 1 111 ? 8.445 -46.188 -23.797 1 81.56 111 THR B N 1
ATOM 3544 C CA . THR B 1 111 ? 8.609 -46.062 -25.234 1 81.56 111 THR B CA 1
ATOM 3545 C C . THR B 1 111 ? 7.277 -46.281 -25.953 1 81.56 111 THR B C 1
ATOM 3547 O O . THR B 1 111 ? 6.594 -47.281 -25.719 1 81.56 111 THR B O 1
ATOM 3550 N N . GLY B 1 112 ? 6.504 -45.375 -26.125 1 77.06 112 GLY B N 1
ATOM 3551 C CA . GLY B 1 112 ? 5.234 -45.469 -26.812 1 77.06 112 GLY B CA 1
ATOM 3552 C C . GLY B 1 112 ? 5.062 -44.406 -27.906 1 77.06 112 GLY B C 1
ATOM 3553 O O . GLY B 1 112 ? 6.004 -43.688 -28.219 1 77.06 112 GLY B O 1
ATOM 3554 N N . GLU B 1 113 ? 3.865 -44.594 -28.469 1 85.5 113 GLU B N 1
ATOM 3555 C CA . GLU B 1 113 ? 3.566 -43.656 -29.562 1 85.5 113 GLU B CA 1
ATOM 3556 C C . GLU B 1 113 ? 3.039 -42.344 -29.031 1 85.5 113 GLU B C 1
ATOM 3558 O O . GLU B 1 113 ? 2.318 -42.312 -28.031 1 85.5 113 GLU B O 1
ATOM 3563 N N . GLY B 1 114 ? 3.586 -41.281 -29.594 1 90.06 114 GLY B N 1
ATOM 3564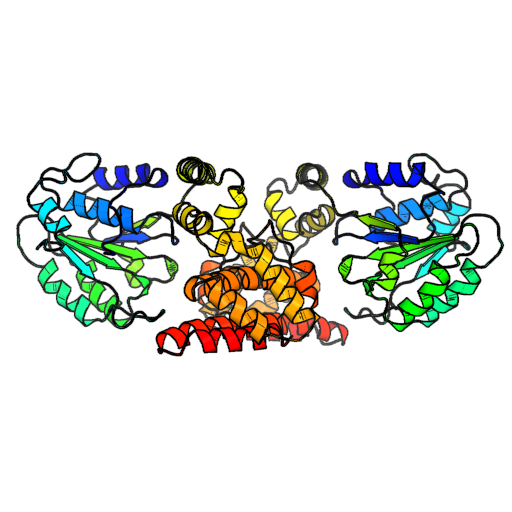 C CA . GLY B 1 114 ? 3.033 -39.969 -29.328 1 90.06 114 GLY B CA 1
ATOM 3565 C C . GLY B 1 114 ? 3.762 -39.219 -28.234 1 90.06 114 GLY B C 1
ATOM 3566 O O . GLY B 1 114 ? 4.723 -39.719 -27.656 1 90.06 114 GLY B O 1
ATOM 3567 N N . TRP B 1 115 ? 3.277 -38.062 -28.016 1 94.5 115 TRP B N 1
ATOM 3568 C CA . TRP B 1 115 ? 3.838 -37.219 -26.969 1 94.5 115 TRP B CA 1
ATOM 3569 C C . TRP B 1 115 ? 3.266 -37.594 -25.594 1 94.5 115 TRP B C 1
ATOM 3571 O O . TRP B 1 115 ? 2.123 -38.062 -25.5 1 94.5 115 TRP B O 1
ATOM 3581 N N . ARG B 1 116 ? 4.074 -37.469 -24.578 1 95.25 116 ARG B N 1
ATOM 3582 C CA . ARG B 1 116 ? 3.645 -37.562 -23.188 1 95.25 116 ARG B CA 1
ATOM 3583 C C . ARG B 1 116 ? 3.795 -36.219 -22.469 1 95.25 116 ARG B C 1
ATOM 3585 O O . ARG B 1 116 ? 4.801 -35.531 -22.641 1 95.25 116 ARG B O 1
ATOM 3592 N N . VAL B 1 117 ? 2.762 -35.875 -21.734 1 96.12 117 VAL B N 1
ATOM 3593 C CA . VAL B 1 117 ? 2.773 -34.594 -21.062 1 96.12 117 VAL B CA 1
ATOM 3594 C C . VAL B 1 117 ? 2.543 -34.781 -19.562 1 96.12 117 VAL B C 1
ATOM 3596 O O . VAL B 1 117 ? 1.661 -35.562 -19.156 1 96.12 117 VAL B O 1
ATOM 3599 N N . VAL B 1 118 ? 3.361 -34.156 -18.734 1 96.25 118 VAL B N 1
ATOM 3600 C CA . VAL B 1 118 ? 3.199 -34.125 -17.297 1 96.25 118 VAL B CA 1
ATOM 3601 C C . VAL B 1 118 ? 2.984 -32.688 -16.828 1 96.25 118 VAL B C 1
ATOM 3603 O O . VAL B 1 118 ? 3.729 -31.781 -17.234 1 96.25 118 VAL B O 1
ATOM 3606 N N . VAL B 1 119 ? 1.963 -32.469 -16.062 1 96.81 119 VAL B N 1
ATOM 3607 C CA . VAL B 1 119 ? 1.729 -31.156 -15.469 1 96.81 119 VAL B CA 1
ATOM 3608 C C . VAL B 1 119 ? 1.89 -31.234 -13.953 1 96.81 119 VAL B C 1
ATOM 3610 O O . VAL B 1 119 ? 1.295 -32.094 -13.305 1 96.81 119 VAL B O 1
ATOM 3613 N N . ILE B 1 120 ? 2.699 -30.344 -13.43 1 96 120 ILE B N 1
ATOM 3614 C CA . ILE B 1 120 ? 2.928 -30.281 -11.992 1 96 120 ILE B CA 1
ATOM 3615 C C . ILE B 1 120 ? 2.514 -28.906 -11.469 1 96 120 ILE B C 1
ATOM 3617 O O . ILE B 1 120 ? 3.059 -27.875 -11.898 1 96 120 ILE B O 1
ATOM 3621 N N . GLU B 1 121 ? 1.606 -28.891 -10.531 1 94.62 121 GLU B N 1
ATOM 3622 C CA . GLU B 1 121 ? 1.129 -27.625 -9.984 1 94.62 121 GLU B CA 1
ATOM 3623 C C . GLU B 1 121 ? 0.58 -27.797 -8.57 1 94.62 121 GLU B C 1
ATOM 3625 O O . GLU B 1 121 ? 0.053 -28.859 -8.234 1 94.62 121 GLU B O 1
ATOM 3630 N N . PRO B 1 122 ? 0.717 -26.781 -7.723 1 94.56 122 PRO B N 1
ATOM 3631 C CA . PRO B 1 122 ? 1.623 -25.641 -7.891 1 94.56 122 PRO B CA 1
ATOM 3632 C C . PRO B 1 122 ? 3.09 -26.016 -7.715 1 94.56 122 PRO B C 1
ATOM 3634 O O . PRO B 1 122 ? 3.434 -26.75 -6.785 1 94.56 122 PRO B O 1
ATOM 3637 N N . ALA B 1 123 ? 3.895 -25.469 -8.57 1 94.88 123 ALA B N 1
ATOM 3638 C CA . ALA B 1 123 ? 5.305 -25.844 -8.562 1 94.88 123 ALA B CA 1
ATOM 3639 C C . ALA B 1 123 ? 5.977 -25.438 -7.258 1 94.88 123 ALA B C 1
ATOM 3641 O O . ALA B 1 123 ? 6.949 -26.062 -6.828 1 94.88 123 ALA B O 1
ATOM 3642 N N . GLU B 1 124 ? 5.426 -24.422 -6.664 1 91.56 124 GLU B N 1
ATOM 3643 C CA . GLU B 1 124 ? 5.961 -23.922 -5.398 1 91.56 124 GLU B CA 1
ATOM 3644 C C . GLU B 1 124 ? 5.777 -24.953 -4.285 1 91.56 124 GLU B C 1
ATOM 3646 O O . GLU B 1 124 ? 6.422 -24.859 -3.236 1 91.56 124 GLU B O 1
ATOM 3651 N N . ALA B 1 125 ? 4.945 -25.859 -4.484 1 91.75 125 ALA B N 1
ATOM 3652 C CA . ALA B 1 125 ? 4.641 -26.875 -3.471 1 91.75 125 ALA B CA 1
ATOM 3653 C C . ALA B 1 125 ? 5.656 -28.016 -3.506 1 91.75 125 ALA B C 1
ATOM 3655 O O . ALA B 1 125 ? 5.602 -28.922 -2.678 1 91.75 125 ALA B O 1
ATOM 3656 N N . LEU B 1 126 ? 6.574 -27.969 -4.422 1 91.62 126 LEU B N 1
ATOM 3657 C CA . LEU B 1 126 ? 7.656 -28.953 -4.438 1 91.62 126 LEU B CA 1
ATOM 3658 C C . LEU B 1 126 ? 8.648 -28.688 -3.307 1 91.62 126 LEU B C 1
ATOM 3660 O O . LEU B 1 126 ? 9.25 -27.609 -3.238 1 91.62 126 LEU B O 1
ATOM 3664 N N . ASN B 1 127 ? 8.773 -29.609 -2.445 1 88.19 127 ASN B N 1
ATOM 3665 C CA . ASN B 1 127 ? 9.805 -29.484 -1.42 1 88.19 127 ASN B CA 1
ATOM 3666 C C . ASN B 1 127 ? 11.18 -29.875 -1.951 1 88.19 127 ASN B C 1
ATOM 3668 O O . ASN B 1 127 ? 11.312 -30.25 -3.115 1 88.19 127 ASN B O 1
ATOM 3672 N N . LEU B 1 128 ? 12.109 -29.828 -1.075 1 88.31 128 LEU B N 1
ATOM 3673 C CA . LEU B 1 128 ? 13.484 -30.078 -1.49 1 88.31 128 LEU B CA 1
ATOM 3674 C C . LEU B 1 128 ? 13.641 -31.5 -2.021 1 88.31 128 LEU B C 1
ATOM 3676 O O . LEU B 1 128 ? 14.266 -31.719 -3.062 1 88.31 128 LEU B O 1
ATOM 3680 N N . ALA B 1 129 ? 13.094 -32.406 -1.386 1 91.06 129 ALA B N 1
ATOM 3681 C CA . ALA B 1 129 ? 13.195 -33.812 -1.783 1 91.06 129 ALA B CA 1
ATOM 3682 C C . ALA B 1 129 ? 12.531 -34.062 -3.137 1 91.06 129 ALA B C 1
ATOM 3684 O O . ALA B 1 129 ? 13.117 -34.688 -4.023 1 91.06 129 ALA B O 1
ATOM 3685 N N . SER B 1 130 ? 11.336 -33.531 -3.262 1 91.94 130 SER B N 1
ATOM 3686 C CA . SER B 1 130 ? 10.602 -33.688 -4.512 1 91.94 130 SER B CA 1
ATOM 3687 C C . SER B 1 130 ? 11.297 -32.969 -5.66 1 91.94 130 SER B C 1
ATOM 3689 O O . SER B 1 130 ? 11.336 -33.5 -6.785 1 91.94 130 SER B O 1
ATOM 3691 N N . SER B 1 131 ? 11.867 -31.844 -5.344 1 93 131 SER B N 1
ATOM 3692 C CA . SER B 1 131 ? 12.609 -31.078 -6.344 1 93 131 SER B CA 1
ATOM 3693 C C . SER B 1 131 ? 13.828 -31.859 -6.84 1 93 131 SER B C 1
ATOM 3695 O O . SER B 1 131 ? 14.07 -31.938 -8.047 1 93 131 SER B O 1
ATOM 3697 N N . ASN B 1 132 ? 14.469 -32.438 -5.949 1 91.12 132 ASN B N 1
ATOM 3698 C CA . ASN B 1 132 ? 15.648 -33.219 -6.312 1 91.12 132 ASN B CA 1
ATOM 3699 C C . ASN B 1 132 ? 15.273 -34.438 -7.148 1 91.12 132 ASN B C 1
ATOM 3701 O O . ASN B 1 132 ? 15.992 -34.812 -8.086 1 91.12 132 ASN B O 1
ATOM 3705 N N . ALA B 1 133 ? 14.25 -35.062 -6.773 1 91.69 133 ALA B N 1
ATOM 3706 C CA . ALA B 1 133 ? 13.773 -36.219 -7.523 1 91.69 133 ALA B CA 1
ATOM 3707 C C . ALA B 1 133 ? 13.398 -35.812 -8.953 1 91.69 133 ALA B C 1
ATOM 3709 O O . ALA B 1 133 ? 13.547 -36.625 -9.875 1 91.69 133 ALA B O 1
ATOM 3710 N N . LEU B 1 134 ? 12.93 -34.625 -9.117 1 93.44 134 LEU B N 1
ATOM 3711 C CA . LEU B 1 134 ? 12.469 -34.156 -10.414 1 93.44 134 LEU B CA 1
ATOM 3712 C C . LEU B 1 134 ? 13.656 -33.844 -11.336 1 93.44 134 LEU B C 1
ATOM 3714 O O . LEU B 1 134 ? 13.523 -33.906 -12.555 1 93.44 134 LEU B O 1
ATOM 3718 N N . LEU B 1 135 ? 14.805 -33.562 -10.734 1 91.62 135 LEU B N 1
ATOM 3719 C CA . LEU B 1 135 ? 15.984 -33.188 -11.508 1 91.62 135 LEU B CA 1
ATOM 3720 C C . LEU B 1 135 ? 16.375 -34.281 -12.469 1 91.62 135 LEU B C 1
ATOM 3722 O O . LEU B 1 135 ? 16.75 -34.031 -13.617 1 91.62 135 LEU B O 1
ATOM 3726 N N . LYS B 1 136 ? 16.266 -35.438 -12.039 1 86 136 LYS B N 1
ATOM 3727 C CA . LYS B 1 136 ? 16.609 -36.562 -12.898 1 86 136 LYS B CA 1
ATOM 3728 C C . LYS B 1 136 ? 15.758 -36.594 -14.164 1 86 136 LYS B C 1
ATOM 3730 O O . LYS B 1 136 ? 16.281 -36.781 -15.258 1 86 136 LYS B O 1
ATOM 3735 N N . THR B 1 137 ? 14.555 -36.406 -13.945 1 87.5 137 THR B N 1
ATOM 3736 C CA . THR B 1 137 ? 13.609 -36.406 -15.055 1 87.5 137 THR B CA 1
ATOM 3737 C C . THR B 1 137 ? 13.852 -35.188 -15.961 1 87.5 137 THR B C 1
ATOM 3739 O O . THR B 1 137 ? 13.742 -35.312 -17.188 1 87.5 137 THR B O 1
ATOM 3742 N N . LEU B 1 138 ? 14.219 -34.062 -15.398 1 90.56 138 LEU B N 1
ATOM 3743 C CA . LEU B 1 138 ? 14.453 -32.844 -16.1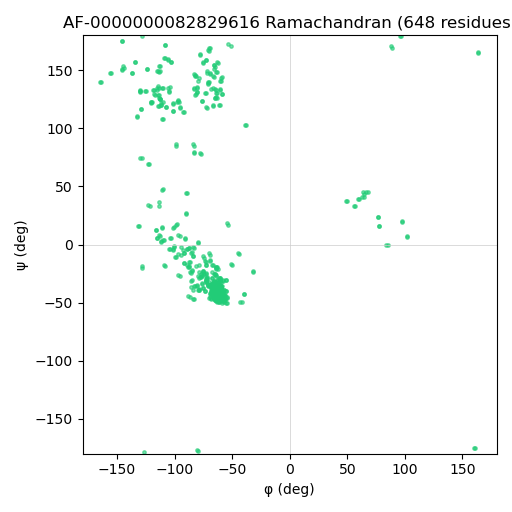56 1 90.56 138 LEU B CA 1
ATOM 3744 C C . LEU B 1 138 ? 15.734 -32.938 -16.969 1 90.56 138 LEU B C 1
ATOM 3746 O O . LEU B 1 138 ? 15.828 -32.375 -18.062 1 90.56 138 LEU B O 1
ATOM 3750 N N . GLU B 1 139 ? 16.625 -33.656 -16.516 1 87.44 139 GLU B N 1
ATOM 3751 C CA . GLU B 1 139 ? 17.922 -33.812 -17.203 1 87.44 139 GLU B CA 1
ATOM 3752 C C . GLU B 1 139 ? 17.844 -34.875 -18.297 1 87.44 139 GLU B C 1
ATOM 3754 O O . GLU B 1 139 ? 18.469 -34.719 -19.344 1 87.44 139 GLU B O 1
ATOM 3759 N N . GLU B 1 140 ? 17.172 -35.875 -18.031 1 84.31 140 GLU B N 1
ATOM 3760 C CA . GLU B 1 140 ? 17.047 -37 -18.969 1 84.31 140 GLU B CA 1
ATOM 3761 C C . GLU B 1 140 ? 15.594 -37.375 -19.203 1 84.31 140 GLU B C 1
ATOM 3763 O O . GLU B 1 140 ? 15.172 -38.469 -18.828 1 84.31 140 GLU B O 1
ATOM 3768 N N . PRO B 1 141 ? 15.078 -36.469 -19.953 1 80.38 141 PRO B N 1
ATOM 3769 C CA . PRO B 1 141 ? 13.688 -36.844 -20.203 1 80.38 141 PRO B CA 1
ATOM 3770 C C . PRO B 1 141 ? 13.562 -37.906 -21.297 1 80.38 141 PRO B C 1
ATOM 3772 O O . PRO B 1 141 ? 14.484 -38.094 -22.094 1 80.38 141 PRO B O 1
ATOM 3775 N N . GLY B 1 142 ? 12.672 -38.906 -21.203 1 84.31 142 GLY B N 1
ATOM 3776 C CA . GLY B 1 142 ? 12.398 -39.812 -22.312 1 84.31 142 GLY B CA 1
ATOM 3777 C C . GLY B 1 142 ? 12.086 -39.062 -23.609 1 84.31 142 GLY B C 1
ATOM 3778 O O . GLY B 1 142 ? 12.078 -37.844 -23.656 1 84.31 142 GLY B O 1
ATOM 3779 N N . GLU B 1 143 ? 12.016 -39.781 -24.688 1 88.44 143 GLU B N 1
ATOM 3780 C CA . GLU B 1 143 ? 11.672 -39.219 -25.984 1 88.44 143 GLU B CA 1
ATOM 3781 C C . GLU B 1 143 ? 10.234 -38.719 -26 1 88.44 143 GLU B C 1
ATOM 3783 O O . GLU B 1 143 ? 9.336 -39.344 -25.438 1 88.44 143 GLU B O 1
ATOM 3788 N N . ARG B 1 144 ? 10 -37.5 -26.547 1 93.56 144 ARG B N 1
ATOM 3789 C CA . ARG B 1 144 ? 8.68 -36.938 -26.766 1 93.56 144 ARG B CA 1
ATOM 3790 C C . ARG B 1 144 ? 7.953 -36.688 -25.453 1 93.56 144 ARG B C 1
ATOM 3792 O O . ARG B 1 144 ? 6.801 -37.125 -25.297 1 93.56 144 ARG B O 1
ATOM 3799 N N . VAL B 1 145 ? 8.633 -36.156 -24.469 1 94.56 145 VAL B N 1
ATOM 3800 C CA . VAL B 1 145 ? 8.055 -35.812 -23.172 1 94.56 145 VAL B CA 1
ATOM 3801 C C . VAL B 1 145 ? 8.102 -34.312 -22.953 1 94.56 145 VAL B C 1
ATOM 3803 O O . VAL B 1 145 ? 9.102 -33.656 -23.266 1 94.56 145 VAL B O 1
ATOM 3806 N N . VAL B 1 146 ? 7.02 -33.781 -22.531 1 96.06 146 VAL B N 1
ATOM 3807 C CA . VAL B 1 146 ? 6.961 -32.375 -22.125 1 96.06 146 VAL B CA 1
ATOM 3808 C C . VAL B 1 146 ? 6.547 -32.281 -20.656 1 96.06 146 VAL B C 1
ATOM 3810 O O . VAL B 1 146 ? 5.512 -32.844 -20.266 1 96.06 146 VAL B O 1
ATOM 3813 N N . LEU B 1 147 ? 7.371 -31.656 -19.859 1 96.62 147 LEU B N 1
ATOM 3814 C CA . LEU B 1 147 ? 7.062 -31.359 -18.469 1 96.62 147 LEU B CA 1
ATOM 3815 C C . LEU B 1 147 ? 6.637 -29.906 -18.297 1 96.62 147 LEU B C 1
ATOM 3817 O O . LEU B 1 147 ? 7.391 -29 -18.625 1 96.62 147 LEU B O 1
ATOM 3821 N N . ILE B 1 148 ? 5.43 -29.719 -17.797 1 97.62 148 ILE B N 1
ATOM 3822 C CA . ILE B 1 148 ? 4.91 -28.359 -17.594 1 97.62 148 ILE B CA 1
ATOM 3823 C C . ILE B 1 148 ? 4.738 -28.094 -16.109 1 97.62 148 ILE B C 1
ATOM 3825 O O . ILE B 1 148 ? 3.977 -28.781 -15.422 1 97.62 148 ILE B O 1
ATOM 3829 N N . LEU B 1 149 ? 5.414 -27.141 -15.617 1 97.88 149 LEU B N 1
ATOM 3830 C CA . LEU B 1 149 ? 5.238 -26.672 -14.25 1 97.88 149 LEU B CA 1
ATOM 3831 C C . LEU B 1 149 ? 4.465 -25.359 -14.219 1 97.88 149 LEU B C 1
ATOM 3833 O O . LEU B 1 149 ? 4.711 -24.469 -15.039 1 97.88 149 LEU B O 1
ATOM 3837 N N . LEU B 1 150 ? 3.539 -25.25 -13.336 1 97.38 150 LEU B N 1
ATOM 3838 C CA . LEU B 1 150 ? 2.785 -24.016 -13.125 1 97.38 150 LEU B CA 1
ATOM 3839 C C . LEU B 1 150 ? 3.131 -23.391 -11.781 1 97.38 150 LEU B C 1
ATOM 3841 O O . LEU B 1 150 ? 3.199 -24.094 -10.766 1 97.38 150 LEU B O 1
ATOM 3845 N N . ALA B 1 151 ? 3.355 -22.078 -11.773 1 96.31 151 ALA B N 1
ATOM 3846 C CA . ALA B 1 151 ? 3.689 -21.391 -10.523 1 96.31 151 ALA B CA 1
ATOM 3847 C C . ALA B 1 151 ? 3.104 -19.984 -10.508 1 96.31 151 ALA B C 1
ATOM 3849 O O . ALA B 1 151 ? 2.941 -19.344 -11.555 1 96.31 151 ALA B O 1
ATOM 3850 N N . ASP B 1 152 ? 2.789 -19.484 -9.297 1 93.31 152 ASP B N 1
ATOM 3851 C CA . ASP B 1 152 ? 2.389 -18.094 -9.117 1 93.31 152 ASP B CA 1
ATOM 3852 C C . ASP B 1 152 ? 3.609 -17.188 -9.023 1 93.31 152 ASP B C 1
ATOM 3854 O O . ASP B 1 152 ? 3.586 -16.047 -9.516 1 93.31 152 ASP B O 1
ATOM 3858 N N . HIS B 1 153 ? 4.605 -17.781 -8.391 1 89.56 153 HIS B N 1
ATOM 3859 C CA . HIS B 1 153 ? 5.785 -16.969 -8.102 1 89.56 153 HIS B CA 1
ATOM 3860 C C . HIS B 1 153 ? 7.059 -17.672 -8.578 1 89.56 153 HIS B C 1
ATOM 3862 O O . HIS B 1 153 ? 7.52 -18.625 -7.949 1 89.56 153 HIS B O 1
ATOM 3868 N N . TYR B 1 154 ? 7.695 -17.031 -9.516 1 89.62 154 TYR B N 1
ATOM 3869 C CA . TYR B 1 154 ? 8.875 -17.578 -10.18 1 89.62 154 TYR B CA 1
ATOM 3870 C C . TYR B 1 154 ? 10.008 -17.797 -9.18 1 89.62 154 TYR B C 1
ATOM 3872 O O . TYR B 1 154 ? 10.633 -18.859 -9.156 1 89.62 154 TYR B O 1
ATOM 3880 N N . LEU B 1 155 ? 10.156 -16.859 -8.266 1 86.12 155 LEU B N 1
ATOM 3881 C CA . LEU B 1 155 ? 11.336 -16.844 -7.41 1 86.12 155 LEU B CA 1
ATOM 3882 C C . LEU B 1 155 ? 11.148 -17.75 -6.207 1 86.12 155 LEU B C 1
ATOM 3884 O O . LEU B 1 155 ? 12.109 -18.031 -5.48 1 86.12 155 LEU B O 1
ATOM 3888 N N . LYS B 1 156 ? 10 -18.266 -6.047 1 86.88 156 LYS B N 1
ATOM 3889 C CA . LYS B 1 156 ? 9.766 -19.203 -4.941 1 86.88 156 LYS B CA 1
ATOM 3890 C C . LYS B 1 156 ? 10.18 -20.609 -5.312 1 86.88 156 LYS B C 1
ATOM 3892 O O . LYS B 1 156 ? 10.273 -21.484 -4.445 1 86.88 156 LYS B O 1
ATOM 3897 N N . LEU B 1 157 ? 10.461 -20.828 -6.516 1 91.56 157 LEU B N 1
ATOM 3898 C CA . LEU B 1 157 ? 10.977 -22.109 -6.965 1 91.56 157 LEU B CA 1
ATOM 3899 C C . LEU B 1 157 ? 12.477 -22.219 -6.707 1 91.56 157 LEU B C 1
ATOM 3901 O O . LEU B 1 157 ? 13.211 -21.25 -6.863 1 91.56 157 LEU B O 1
ATOM 3905 N N . PRO B 1 158 ? 12.906 -23.375 -6.387 1 89.5 158 PRO B N 1
ATOM 3906 C CA . PRO B 1 158 ? 14.352 -23.562 -6.238 1 89.5 158 PRO B CA 1
ATOM 3907 C C . PRO B 1 158 ? 15.125 -23.234 -7.516 1 89.5 158 PRO B C 1
ATOM 3909 O O . PRO B 1 158 ? 14.656 -23.547 -8.617 1 89.5 158 PRO B O 1
ATOM 3912 N N . ALA B 1 159 ? 16.281 -22.672 -7.34 1 88.88 159 ALA B N 1
ATOM 3913 C CA . ALA B 1 159 ? 17.109 -22.281 -8.477 1 88.88 159 ALA B CA 1
ATOM 3914 C C . ALA B 1 159 ? 17.469 -23.5 -9.328 1 88.88 159 ALA B C 1
ATOM 3916 O O . ALA B 1 159 ? 17.562 -23.391 -10.555 1 88.88 159 ALA B O 1
ATOM 3917 N N . THR B 1 160 ? 17.656 -24.609 -8.734 1 91.12 160 THR B N 1
ATOM 3918 C CA . THR B 1 160 ? 18.062 -25.828 -9.414 1 91.12 160 THR B CA 1
ATOM 3919 C C . THR B 1 160 ? 16.984 -26.297 -10.383 1 91.12 160 THR B C 1
ATOM 3921 O O . THR B 1 160 ? 17.281 -26.922 -11.406 1 91.12 160 THR B O 1
ATOM 3924 N N . ILE B 1 161 ? 15.766 -25.922 -10.109 1 93.5 161 ILE B N 1
ATOM 3925 C CA . ILE B 1 161 ? 14.656 -26.281 -10.977 1 93.5 161 ILE B CA 1
ATOM 3926 C C . ILE B 1 161 ? 14.484 -25.219 -12.062 1 93.5 161 ILE B C 1
ATOM 3928 O O . ILE B 1 161 ? 14.406 -25.547 -13.25 1 93.5 161 ILE B O 1
ATOM 3932 N N . ARG B 1 162 ? 14.555 -24.031 -11.633 1 93.31 162 ARG B N 1
ATOM 3933 C CA . ARG B 1 162 ? 14.344 -22.906 -12.555 1 93.31 162 ARG B CA 1
ATOM 3934 C C . ARG B 1 162 ? 15.383 -22.922 -13.672 1 93.31 162 ARG B C 1
ATOM 3936 O O . ARG B 1 162 ? 15.055 -22.641 -14.828 1 93.31 162 ARG B O 1
ATOM 3943 N N . SER B 1 163 ? 16.594 -23.266 -13.344 1 92 163 SER B N 1
ATOM 3944 C CA . SER B 1 163 ? 17.703 -23.203 -14.305 1 92 163 SER B CA 1
ATOM 3945 C C . SER B 1 163 ? 17.547 -24.25 -15.398 1 92 163 SER B C 1
ATOM 3947 O O . SER B 1 163 ? 18.188 -24.156 -16.453 1 92 163 SER B O 1
ATOM 3949 N N . ARG B 1 164 ? 16.719 -25.203 -15.25 1 91.81 164 ARG B N 1
ATOM 3950 C CA . ARG B 1 164 ? 16.609 -26.312 -16.188 1 91.81 164 ARG B CA 1
ATOM 3951 C C . ARG B 1 164 ? 15.305 -26.219 -16.984 1 91.81 164 ARG B C 1
ATOM 3953 O O . ARG B 1 164 ? 14.984 -27.125 -17.766 1 91.81 164 ARG B O 1
ATOM 3960 N N . LEU B 1 165 ? 14.609 -25.172 -16.75 1 95.88 165 LEU B N 1
ATOM 3961 C CA . LEU B 1 165 ? 13.312 -25 -17.406 1 95.88 165 LEU B CA 1
ATOM 3962 C C . LEU B 1 165 ? 13.344 -23.797 -18.359 1 95.88 165 LEU B C 1
ATOM 3964 O O . LEU B 1 165 ? 14.125 -22.859 -18.156 1 95.88 165 LEU B O 1
ATOM 3968 N N . GLN B 1 166 ? 12.547 -23.922 -19.406 1 95.44 166 GLN B N 1
ATOM 3969 C CA . GLN B 1 166 ? 12.227 -22.719 -20.188 1 95.44 166 GLN B CA 1
ATOM 3970 C C . GLN B 1 166 ? 11.125 -21.906 -19.516 1 95.44 166 GLN B C 1
ATOM 3972 O O . GLN B 1 166 ? 10.102 -22.469 -19.109 1 95.44 166 GLN B O 1
ATOM 3977 N N . HIS B 1 167 ? 11.305 -20.625 -19.453 1 95.81 167 HIS B N 1
ATOM 3978 C CA . HIS B 1 167 ? 10.414 -19.797 -18.641 1 95.81 167 HIS B CA 1
ATOM 3979 C C . HIS B 1 167 ? 9.445 -19.016 -19.516 1 95.81 167 HIS B C 1
ATOM 3981 O O . HIS B 1 167 ? 9.859 -18.359 -20.484 1 95.81 167 HIS B O 1
ATOM 3987 N N . PHE B 1 168 ? 8.195 -19.047 -19.188 1 96.81 168 PHE B N 1
ATOM 3988 C CA . PHE B 1 168 ? 7.16 -18.297 -19.891 1 96.81 168 PHE B CA 1
ATOM 3989 C C . PHE B 1 168 ? 6.258 -17.562 -18.906 1 96.81 168 PHE B C 1
ATOM 3991 O O . PHE B 1 168 ? 5.461 -18.188 -18.203 1 96.81 168 PHE B O 1
ATOM 3998 N N . ALA B 1 169 ? 6.359 -16.234 -18.875 1 96.56 169 ALA B N 1
ATOM 3999 C CA . ALA B 1 169 ? 5.52 -15.406 -18.016 1 96.56 169 ALA B CA 1
ATOM 4000 C C . ALA B 1 169 ? 4.152 -15.172 -18.656 1 96.56 169 ALA B C 1
ATOM 4002 O O . ALA B 1 169 ? 4.062 -14.719 -19.797 1 96.56 169 ALA B O 1
ATOM 4003 N N . LEU B 1 170 ? 3.162 -15.422 -17.875 1 97.31 170 LEU B N 1
ATOM 4004 C CA . LEU B 1 170 ? 1.831 -15.289 -18.453 1 97.31 170 LEU B CA 1
ATOM 4005 C C . LEU B 1 170 ? 1.067 -14.141 -17.812 1 97.31 170 LEU B C 1
ATOM 4007 O O . LEU B 1 170 ? -0.114 -13.938 -18.094 1 97.31 170 LEU B O 1
ATOM 4011 N N . ASP B 1 171 ? 1.711 -13.289 -16.938 1 96.31 171 ASP B N 1
ATOM 4012 C CA . ASP B 1 171 ? 1.036 -12.203 -16.219 1 96.31 171 ASP B CA 1
ATOM 4013 C C . ASP B 1 171 ? 1.503 -10.844 -16.734 1 96.31 171 ASP B C 1
ATOM 4015 O O . ASP B 1 171 ? 1.361 -9.836 -16.031 1 96.31 171 ASP B O 1
ATOM 4019 N N . ARG B 1 172 ? 2.16 -10.82 -17.875 1 94.56 172 ARG B N 1
ATOM 4020 C CA . ARG B 1 172 ? 2.518 -9.555 -18.5 1 94.56 172 ARG B CA 1
ATOM 4021 C C . ARG B 1 172 ? 1.352 -8.992 -19.312 1 94.56 172 ARG B C 1
ATOM 4023 O O . ARG B 1 172 ? 1.342 -9.086 -20.547 1 94.56 172 ARG B O 1
ATOM 4030 N N . ILE B 1 173 ? 0.444 -8.414 -18.641 1 97.06 173 ILE B N 1
ATOM 4031 C CA . ILE B 1 173 ? -0.794 -7.914 -19.234 1 97.06 173 ILE B CA 1
ATOM 4032 C C . ILE B 1 173 ? -0.816 -6.387 -19.172 1 97.06 173 ILE B C 1
ATOM 4034 O O . ILE B 1 173 ? -0.651 -5.797 -18.109 1 97.06 173 ILE B O 1
ATOM 4038 N N . SER B 1 174 ? -1.005 -5.75 -20.312 1 95.31 174 SER B N 1
ATOM 4039 C CA . SER B 1 174 ? -1.063 -4.293 -20.328 1 95.31 174 SER B CA 1
ATOM 4040 C C . SER B 1 174 ? -2.365 -3.783 -19.734 1 95.31 174 SER B C 1
ATOM 4042 O O . SER B 1 174 ? -3.359 -4.508 -19.672 1 95.31 174 SER B O 1
ATOM 4044 N N . TYR B 1 175 ? -2.338 -2.539 -19.312 1 93.5 175 TYR B N 1
ATOM 4045 C CA . TYR B 1 175 ? -3.533 -1.909 -18.75 1 93.5 175 TYR B CA 1
ATOM 4046 C C . TYR B 1 175 ? -4.664 -1.904 -19.781 1 93.5 175 TYR B C 1
ATOM 4048 O O . TYR B 1 175 ? -5.82 -2.17 -19.438 1 93.5 175 TYR B O 1
ATOM 4056 N N . THR B 1 176 ? -4.336 -1.676 -20.953 1 95 176 THR B N 1
ATOM 4057 C CA . THR B 1 176 ? -5.324 -1.607 -22.031 1 95 176 THR B CA 1
ATOM 4058 C C . THR B 1 176 ? -5.957 -2.975 -22.266 1 95 176 THR B C 1
ATOM 4060 O O . THR B 1 176 ? -7.176 -3.084 -22.438 1 95 176 THR B O 1
ATOM 4063 N N . GLU B 1 177 ? -5.168 -4.008 -22.25 1 96.25 177 GLU B N 1
ATOM 4064 C CA . GLU B 1 177 ? -5.688 -5.363 -22.422 1 96.25 177 GLU B CA 1
ATOM 4065 C C . GLU B 1 177 ? -6.621 -5.742 -21.266 1 96.25 177 GLU B C 1
ATOM 4067 O O . GLU B 1 177 ? -7.703 -6.281 -21.5 1 96.25 177 GLU B O 1
ATOM 4072 N N . ALA B 1 178 ? -6.195 -5.43 -20.125 1 96.75 178 ALA B N 1
ATOM 4073 C CA . ALA B 1 178 ? -6.969 -5.773 -18.938 1 96.75 178 ALA B CA 1
ATOM 4074 C C . ALA B 1 178 ? -8.305 -5.035 -18.922 1 96.75 178 ALA B C 1
ATOM 4076 O O . ALA B 1 178 ? -9.352 -5.641 -18.672 1 96.75 178 ALA B O 1
ATOM 4077 N N . THR B 1 179 ? -8.281 -3.746 -19.219 1 94.88 179 THR B N 1
ATOM 4078 C CA . THR B 1 179 ? -9.5 -2.938 -19.188 1 94.88 179 THR B CA 1
ATOM 4079 C C . THR B 1 179 ? -10.461 -3.359 -20.297 1 94.88 179 THR B C 1
ATOM 4081 O O . THR B 1 179 ? -11.68 -3.383 -20.078 1 94.88 179 THR B O 1
ATOM 4084 N N . SER B 1 180 ? -9.914 -3.617 -21.438 1 94.38 180 SER B N 1
ATOM 4085 C CA . SER B 1 180 ? -10.75 -4.109 -22.531 1 94.38 180 SER B CA 1
ATOM 4086 C C . SER B 1 180 ? -11.477 -5.391 -22.141 1 94.38 180 SER B C 1
ATOM 4088 O O . SER B 1 180 ? -12.664 -5.543 -22.406 1 94.38 180 SER B O 1
ATOM 4090 N N . TYR B 1 181 ? -10.805 -6.27 -21.516 1 95.5 181 TYR B N 1
ATOM 4091 C CA . TYR B 1 181 ? -11.406 -7.523 -21.078 1 95.5 181 TYR B CA 1
ATOM 4092 C C . TYR B 1 181 ? -12.5 -7.266 -20.047 1 95.5 181 TYR B C 1
ATOM 4094 O O . TYR B 1 181 ? -13.57 -7.871 -20.109 1 95.5 181 TYR B O 1
ATOM 4102 N N . LEU B 1 182 ? -12.219 -6.418 -19.109 1 95.12 182 LEU B N 1
ATOM 4103 C CA . LEU B 1 182 ? -13.203 -6.086 -18.078 1 95.12 182 LEU B CA 1
ATOM 4104 C C . LEU B 1 182 ? -14.453 -5.488 -18.703 1 95.12 182 LEU B C 1
ATOM 4106 O O . LEU B 1 182 ? -15.57 -5.848 -18.328 1 95.12 182 LEU B O 1
ATOM 4110 N N . ASN B 1 183 ? -14.25 -4.59 -19.609 1 92.12 183 ASN B N 1
ATOM 4111 C CA . ASN B 1 183 ? -15.383 -3.945 -20.266 1 92.12 183 ASN B CA 1
ATOM 4112 C C . ASN B 1 183 ? -16.25 -4.957 -21 1 92.12 183 ASN B C 1
ATOM 4114 O O . ASN B 1 183 ? -17.484 -4.812 -21.047 1 92.12 183 ASN B O 1
ATOM 4118 N N . GLU B 1 184 ? -15.688 -5.887 -21.531 1 91.31 184 GLU B N 1
ATOM 4119 C CA . GLU B 1 184 ? -16.406 -6.918 -22.266 1 91.31 184 GLU B CA 1
ATOM 4120 C C . GLU B 1 184 ? -17.172 -7.848 -21.328 1 91.31 184 GLU B C 1
ATOM 4122 O O . GLU B 1 184 ? -18.234 -8.359 -21.688 1 91.31 184 GLU B O 1
ATOM 4127 N N . HIS B 1 185 ? -16.688 -8.047 -20.172 1 91.88 185 HIS B N 1
ATOM 4128 C CA . HIS B 1 185 ? -17.219 -9.109 -19.328 1 91.88 185 HIS B CA 1
ATOM 4129 C C . HIS B 1 185 ? -18.016 -8.531 -18.172 1 91.88 185 HIS B C 1
ATOM 4131 O O . HIS B 1 185 ? -18.734 -9.266 -17.469 1 91.88 185 HIS B O 1
ATOM 4137 N N . LEU B 1 186 ? -17.797 -7.285 -17.906 1 88.5 186 LEU B N 1
ATOM 4138 C CA . LEU B 1 186 ? -18.531 -6.656 -16.812 1 88.5 186 LEU B CA 1
ATOM 4139 C C . LEU B 1 186 ? -19.484 -5.578 -17.328 1 88.5 186 LEU B C 1
ATOM 4141 O O . LEU B 1 186 ? -19.688 -4.562 -16.672 1 88.5 186 LEU B O 1
ATOM 4145 N N . ALA B 1 187 ? -20.062 -5.641 -18.422 1 70.31 187 ALA B N 1
ATOM 4146 C CA . ALA B 1 187 ? -20.953 -4.668 -19.047 1 70.31 187 ALA B CA 1
ATOM 4147 C C . ALA B 1 187 ? -21.922 -4.062 -18.031 1 70.31 187 ALA B C 1
ATOM 4149 O O . ALA B 1 187 ? -22.156 -2.855 -18.047 1 70.31 187 ALA B O 1
ATOM 4150 N N . GLU B 1 188 ? -22.609 -4.801 -17.234 1 62.88 188 GLU B N 1
ATOM 4151 C CA . GLU B 1 188 ? -23.672 -4.312 -16.359 1 62.88 188 GLU B CA 1
ATOM 4152 C C . GLU B 1 188 ? -23.109 -3.615 -15.133 1 62.88 188 GLU B C 1
ATOM 4154 O O . GLU B 1 188 ? -23.797 -2.838 -14.477 1 62.88 188 GLU B O 1
ATOM 4159 N N . THR B 1 189 ? -21.906 -3.986 -14.789 1 60.94 189 THR B N 1
ATOM 4160 C CA . THR B 1 189 ? -21.328 -3.441 -13.562 1 60.94 189 THR B CA 1
ATOM 4161 C C . THR B 1 189 ? -20.562 -2.146 -13.859 1 60.94 189 THR B C 1
ATOM 4163 O O . THR B 1 189 ? -19.594 -1.826 -13.188 1 60.94 189 THR B O 1
ATOM 4166 N N . ALA B 1 190 ? -21.125 -1.53 -15.016 1 57.12 190 ALA B N 1
ATOM 4167 C CA . ALA B 1 190 ? -20.609 -0.359 -15.719 1 57.12 190 ALA B CA 1
ATOM 4168 C C . ALA B 1 190 ? -20.188 0.728 -14.734 1 57.12 190 ALA B C 1
ATOM 4170 O O . ALA B 1 190 ? -19.422 1.625 -15.086 1 57.12 190 ALA B O 1
ATOM 4171 N N . SER B 1 191 ? -20.5 0.534 -13.469 1 75.88 191 SER B N 1
ATOM 4172 C CA . SER B 1 191 ? -20.297 1.721 -12.648 1 75.88 191 SER B CA 1
ATOM 4173 C C . SER B 1 191 ? -19 1.626 -11.859 1 75.88 191 SER B C 1
ATOM 4175 O O . SER B 1 191 ? -18.531 2.623 -11.305 1 75.88 191 SER B O 1
ATOM 4177 N N . VAL B 1 192 ? -18.297 0.421 -11.977 1 87.31 192 VAL B N 1
ATOM 4178 C CA . VAL B 1 192 ? -17.078 0.331 -11.18 1 87.31 192 VAL B CA 1
ATOM 4179 C C . VAL B 1 192 ? -15.875 0.673 -12.039 1 87.31 192 VAL B C 1
ATOM 4181 O O . VAL B 1 192 ? -15.664 0.075 -13.102 1 87.31 192 VAL B O 1
ATOM 4184 N N . PRO B 1 193 ? -15.125 1.63 -11.602 1 90.25 193 PRO B N 1
ATOM 4185 C CA . PRO B 1 193 ? -13.945 1.989 -12.383 1 90.25 193 PRO B CA 1
ATOM 4186 C C . PRO B 1 193 ? -12.953 0.833 -12.531 1 90.25 193 PRO B C 1
ATOM 4188 O O . PRO B 1 193 ? -12.664 0.142 -11.547 1 90.25 193 PRO B O 1
ATOM 4191 N N . PRO B 1 194 ? -12.477 0.583 -13.742 1 92.94 194 PRO B N 1
ATOM 4192 C CA . PRO B 1 194 ? -11.508 -0.498 -13.953 1 92.94 194 PRO B CA 1
ATOM 4193 C C . PRO B 1 194 ? -10.273 -0.369 -13.062 1 92.94 194 PRO B C 1
ATOM 4195 O O . PRO B 1 194 ? -9.688 -1.379 -12.656 1 92.94 194 PRO B O 1
ATOM 4198 N N . GLU B 1 195 ? -9.938 0.826 -12.766 1 92.75 195 GLU B N 1
ATOM 4199 C CA . GLU B 1 195 ? -8.766 1.065 -11.93 1 92.75 195 GLU B CA 1
ATOM 4200 C C . GLU B 1 195 ? -8.938 0.443 -10.547 1 92.75 195 GLU B C 1
ATOM 4202 O O . GLU B 1 195 ? -7.984 -0.109 -9.984 1 92.75 195 GLU B O 1
ATOM 4207 N N . LEU B 1 196 ? -10.141 0.565 -10.031 1 95.75 196 LEU B N 1
ATOM 4208 C CA . LEU B 1 196 ? -10.43 -0.02 -8.727 1 95.75 196 LEU B CA 1
ATOM 4209 C C . LEU B 1 196 ? -10.312 -1.539 -8.773 1 95.75 196 LEU B C 1
ATOM 4211 O O . LEU B 1 196 ? -9.617 -2.139 -7.957 1 95.75 196 LEU B O 1
ATOM 4215 N N . LEU B 1 197 ? -10.891 -2.16 -9.742 1 96.25 197 LEU B N 1
ATOM 4216 C CA . LEU B 1 197 ? -10.922 -3.613 -9.852 1 96.25 197 LEU B CA 1
ATOM 4217 C C . LEU B 1 197 ? -9.523 -4.164 -10.125 1 96.25 197 LEU B C 1
ATOM 4219 O O . LEU B 1 197 ? -9.133 -5.184 -9.555 1 96.25 197 LEU B O 1
ATOM 4223 N N . LEU B 1 198 ? -8.781 -3.518 -10.977 1 95.88 198 LEU B N 1
ATOM 4224 C CA . LEU B 1 198 ? -7.43 -3.961 -11.289 1 95.88 198 LEU B CA 1
ATOM 4225 C C . LEU B 1 198 ? -6.5 -3.762 -10.102 1 95.88 198 LEU B C 1
ATOM 4227 O O . LEU B 1 198 ? -5.621 -4.586 -9.844 1 95.88 198 LEU B O 1
ATOM 4231 N N . GLY B 1 199 ? -6.719 -2.727 -9.375 1 95 199 GLY B N 1
ATOM 4232 C CA . GLY B 1 199 ? -5.973 -2.553 -8.141 1 95 199 GLY B CA 1
ATOM 4233 C C . GLY B 1 199 ? -6.203 -3.67 -7.145 1 95 199 GLY B C 1
ATOM 4234 O O . GLY B 1 199 ? -5.25 -4.188 -6.555 1 95 199 GLY B O 1
ATOM 4235 N N . LEU B 1 200 ? -7.422 -4.051 -7.043 1 96.88 200 LEU B N 1
ATOM 4236 C CA . LEU B 1 200 ? -7.816 -5.074 -6.082 1 96.88 200 LEU B CA 1
ATOM 4237 C C . LEU B 1 200 ? -7.328 -6.449 -6.527 1 96.88 200 LEU B C 1
ATOM 4239 O O . LEU B 1 200 ? -7.234 -7.371 -5.715 1 96.88 200 LEU B O 1
ATOM 4243 N N . SER B 1 201 ? -6.996 -6.566 -7.758 1 96.75 201 SER B N 1
ATOM 4244 C CA . SER B 1 201 ? -6.684 -7.879 -8.312 1 96.75 201 SER B CA 1
ATOM 4245 C C . SER B 1 201 ? -5.227 -7.961 -8.758 1 96.75 201 SER B C 1
ATOM 4247 O O . SER B 1 201 ? -4.867 -8.82 -9.562 1 96.75 201 SER B O 1
ATOM 4249 N N . ASN B 1 202 ? -4.43 -6.973 -8.359 1 93.69 202 ASN B N 1
ATOM 4250 C CA . ASN B 1 202 ? -3.033 -6.902 -8.773 1 93.69 202 ASN B CA 1
ATOM 4251 C C . ASN B 1 202 ? -2.898 -6.902 -10.289 1 93.69 202 ASN B C 1
ATOM 4253 O O . ASN B 1 202 ? -2.061 -7.613 -10.844 1 93.69 202 ASN B O 1
ATOM 4257 N N . ASP B 1 203 ? -3.871 -6.297 -11 1 94.44 203 ASP B N 1
ATOM 4258 C CA . ASP B 1 203 ? -3.881 -6 -12.43 1 94.44 203 ASP B CA 1
ATOM 4259 C C . ASP B 1 203 ? -4.184 -7.25 -13.25 1 94.44 203 ASP B C 1
ATOM 4261 O O . ASP B 1 203 ? -3.854 -7.32 -14.438 1 94.44 203 ASP B O 1
ATOM 4265 N N . MET B 1 204 ? -4.695 -8.273 -12.57 1 97.12 204 MET B N 1
ATOM 4266 C CA . MET B 1 204 ? -5.066 -9.5 -13.273 1 97.12 204 MET B CA 1
ATOM 4267 C C . MET B 1 204 ? -6.547 -9.5 -13.641 1 97.12 204 MET B C 1
ATOM 4269 O O . MET B 1 204 ? -7.406 -9.508 -12.758 1 97.12 204 MET B O 1
ATOM 4273 N N . PRO B 1 205 ? -6.879 -9.531 -14.867 1 96.38 205 PRO B N 1
ATOM 4274 C CA . PRO B 1 205 ? -8.25 -9.305 -15.32 1 96.38 205 PRO B CA 1
ATOM 4275 C C . PRO B 1 205 ? -9.219 -10.383 -14.836 1 96.38 205 PRO B C 1
ATOM 4277 O O . PRO B 1 205 ? -10.352 -10.07 -14.461 1 96.38 205 PRO B O 1
ATOM 4280 N N . LEU B 1 206 ? -8.812 -11.664 -14.883 1 96.62 206 LEU B N 1
ATOM 4281 C CA . LEU B 1 206 ? -9.734 -12.719 -14.477 1 96.62 206 LEU B CA 1
ATOM 4282 C C . LEU B 1 206 ? -10.07 -12.609 -12.992 1 96.62 206 LEU B C 1
ATOM 4284 O O . LEU B 1 206 ? -11.219 -12.828 -12.594 1 96.62 206 LEU B O 1
ATOM 4288 N N . GLN B 1 207 ? -9.078 -12.297 -12.25 1 96.31 207 GLN B N 1
ATOM 4289 C CA . GLN B 1 207 ? -9.32 -12.07 -10.828 1 96.31 207 GLN B CA 1
ATOM 4290 C C . GLN B 1 207 ? -10.211 -10.852 -10.609 1 96.31 207 GLN B C 1
ATOM 4292 O O . GLN B 1 207 ? -11.039 -10.836 -9.703 1 96.31 207 GLN B O 1
ATOM 4297 N N . ALA B 1 208 ? -10.016 -9.82 -11.398 1 96.62 208 ALA B N 1
ATOM 4298 C CA . ALA B 1 208 ? -10.828 -8.609 -11.312 1 96.62 208 ALA B CA 1
ATOM 4299 C C . ALA B 1 208 ? -12.305 -8.922 -11.547 1 96.62 208 ALA B C 1
ATOM 4301 O O . ALA B 1 208 ? -13.172 -8.43 -10.828 1 96.62 208 ALA B O 1
ATOM 4302 N N . VAL B 1 209 ? -12.547 -9.734 -12.508 1 94.94 209 VAL B N 1
ATOM 4303 C CA . VAL B 1 209 ? -13.914 -10.133 -12.805 1 94.94 209 VAL B CA 1
ATOM 4304 C C . VAL B 1 209 ? -14.492 -10.922 -11.633 1 94.94 209 VAL B C 1
ATOM 4306 O O . VAL B 1 209 ? -15.641 -10.719 -11.242 1 94.94 209 VAL B O 1
ATOM 4309 N N . GLU B 1 210 ? -13.672 -11.82 -11.102 1 94.81 210 GLU B N 1
ATOM 4310 C CA . GLU B 1 210 ? -14.102 -12.609 -9.953 1 94.81 210 GLU B CA 1
ATOM 4311 C C . GLU B 1 210 ? -14.445 -11.719 -8.766 1 94.81 210 GLU B C 1
ATOM 4313 O O . GLU B 1 210 ? -15.453 -11.93 -8.094 1 94.81 210 GLU B O 1
ATOM 4318 N N . ILE B 1 211 ? -13.656 -10.734 -8.516 1 95.88 211 ILE B N 1
ATOM 4319 C CA . ILE B 1 211 ? -13.867 -9.812 -7.406 1 95.88 211 ILE B CA 1
ATOM 4320 C C . ILE B 1 211 ? -15.148 -9.016 -7.633 1 95.88 211 ILE B C 1
ATOM 4322 O O . ILE B 1 211 ? -15.992 -8.914 -6.738 1 95.88 211 ILE B O 1
ATOM 4326 N N . ALA B 1 212 ? -15.32 -8.516 -8.805 1 94.88 212 ALA B N 1
ATOM 4327 C CA . ALA B 1 212 ? -16.469 -7.676 -9.141 1 94.88 212 ALA B CA 1
ATOM 4328 C C . ALA B 1 212 ? -17.781 -8.438 -8.953 1 94.88 212 ALA B C 1
ATOM 4330 O O . ALA B 1 212 ? -18.812 -7.844 -8.625 1 94.88 212 ALA B O 1
ATOM 4331 N N . THR B 1 213 ? -17.703 -9.719 -9.117 1 93.06 213 THR B N 1
ATOM 4332 C CA . THR B 1 213 ? -18.922 -10.523 -9.086 1 93.06 213 THR B CA 1
ATOM 4333 C C . THR B 1 213 ? -19.078 -11.203 -7.727 1 93.06 213 THR B C 1
ATOM 4335 O O . THR B 1 213 ? -20.031 -11.953 -7.508 1 93.06 213 THR B O 1
ATOM 4338 N N . SER B 1 214 ? -18.172 -11.0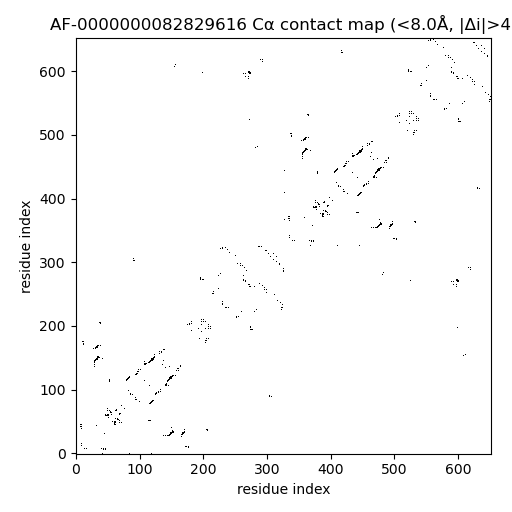16 -6.879 1 94.81 214 SER B N 1
ATOM 4339 C CA . SER B 1 214 ? -18.25 -11.625 -5.559 1 94.81 214 SER B CA 1
ATOM 4340 C C . SER B 1 214 ? -19.266 -10.914 -4.672 1 94.81 214 SER B C 1
ATOM 4342 O O . SER B 1 214 ? -19.547 -9.734 -4.875 1 94.81 214 SER B O 1
ATOM 4344 N N . ASP B 1 215 ? -19.766 -11.562 -3.691 1 95.5 215 ASP B N 1
ATOM 4345 C CA . ASP B 1 215 ? -20.766 -11 -2.791 1 95.5 215 ASP B CA 1
ATOM 4346 C C . ASP B 1 215 ? -20.156 -9.961 -1.856 1 95.5 215 ASP B C 1
ATOM 4348 O O . ASP B 1 215 ? -20.812 -8.992 -1.48 1 95.5 215 ASP B O 1
ATOM 4352 N N . TRP B 1 216 ? -18.938 -10.227 -1.553 1 96.75 216 TRP B N 1
ATOM 4353 C CA . TRP B 1 216 ? -18.328 -9.383 -0.537 1 96.75 216 TRP B CA 1
ATOM 4354 C C . TRP B 1 216 ? -17.969 -8.016 -1.111 1 96.75 216 TRP B C 1
ATOM 4356 O O . TRP B 1 216 ? -17.844 -7.035 -0.37 1 96.75 216 TRP B O 1
ATOM 4366 N N . PHE B 1 217 ? -17.797 -7.898 -2.402 1 97 217 PHE B N 1
ATOM 4367 C CA . PHE B 1 217 ? -17.297 -6.676 -3.025 1 97 217 PHE B CA 1
ATOM 4368 C C . PHE B 1 217 ? -18.281 -5.52 -2.803 1 97 217 PHE B C 1
ATOM 4370 O O . PHE B 1 217 ? -17.875 -4.426 -2.408 1 97 217 PHE B O 1
ATOM 4377 N N . ALA B 1 218 ? -19.469 -5.758 -2.984 1 95 218 ALA B N 1
ATOM 4378 C CA . ALA B 1 218 ? -20.484 -4.715 -2.889 1 95 218 ALA B CA 1
ATOM 4379 C C . ALA B 1 218 ? -20.75 -4.34 -1.435 1 95 218 ALA B C 1
ATOM 4381 O O . ALA B 1 218 ? -21.375 -3.312 -1.156 1 95 218 ALA B O 1
ATOM 4382 N N . LYS B 1 219 ? -20.25 -5.105 -0.509 1 97.69 219 LYS B N 1
ATOM 4383 C CA . LYS B 1 219 ? -20.578 -4.918 0.898 1 97.69 219 LYS B CA 1
ATOM 4384 C C . LYS B 1 219 ? -19.453 -4.227 1.649 1 97.69 219 LYS B C 1
ATOM 4386 O O . LYS B 1 219 ? -19.531 -4.035 2.865 1 97.69 219 LYS B O 1
ATOM 4391 N N . ARG B 1 220 ? -18.422 -3.805 0.954 1 98.06 220 ARG B N 1
ATOM 4392 C CA . ARG B 1 220 ? -17.219 -3.256 1.576 1 98.06 220 ARG B CA 1
ATOM 4393 C C . ARG B 1 220 ? -17.547 -2.002 2.379 1 98.06 220 ARG B C 1
ATOM 4395 O O . ARG B 1 220 ? -17.156 -1.886 3.543 1 98.06 220 ARG B O 1
ATOM 4402 N N . GLN B 1 221 ? -18.312 -1.128 1.814 1 97.75 221 GLN B N 1
ATOM 4403 C CA . GLN B 1 221 ? -18.656 0.128 2.475 1 97.75 221 GLN B CA 1
ATOM 4404 C C . GLN B 1 221 ? -19.484 -0.118 3.73 1 97.75 221 GLN B C 1
ATOM 4406 O O . GLN B 1 221 ? -19.234 0.477 4.777 1 97.75 221 GLN B O 1
ATOM 4411 N N . SER B 1 222 ? -20.484 -0.962 3.605 1 97.88 222 SER B N 1
ATOM 4412 C CA . SER B 1 222 ? -21.359 -1.287 4.734 1 97.88 222 SER B CA 1
ATOM 4413 C C . SER B 1 222 ? -20.562 -1.912 5.875 1 97.88 222 SER B C 1
ATOM 4415 O O . SER B 1 222 ? -20.781 -1.588 7.043 1 97.88 222 SER B O 1
ATOM 4417 N N . PHE B 1 223 ? -19.688 -2.787 5.562 1 98.31 223 PHE B N 1
ATOM 4418 C CA . PHE B 1 223 ? -18.891 -3.426 6.598 1 98.31 223 PHE B CA 1
ATOM 4419 C C . PHE B 1 223 ? -17.984 -2.41 7.285 1 98.31 223 PHE B C 1
ATOM 4421 O O . PHE B 1 223 ? -17.844 -2.424 8.508 1 98.31 223 PHE B O 1
ATOM 4428 N N . LEU B 1 224 ? -17.312 -1.572 6.488 1 97.94 224 LEU B N 1
ATOM 4429 C CA . LEU B 1 224 ? -16.438 -0.546 7.043 1 97.94 224 LEU B CA 1
ATOM 4430 C C . LEU B 1 224 ? -17.188 0.341 8.023 1 97.94 224 LEU B C 1
ATOM 4432 O O . LEU B 1 224 ? -16.656 0.709 9.07 1 97.94 224 LEU B O 1
ATOM 4436 N N . GLU B 1 225 ? -18.391 0.666 7.715 1 96.88 225 GLU B N 1
ATOM 4437 C CA . GLU B 1 225 ? -19.234 1.464 8.602 1 96.88 225 GLU B CA 1
ATOM 4438 C C . GLU B 1 225 ? -19.516 0.723 9.906 1 96.88 225 GLU B C 1
ATOM 4440 O O . GLU B 1 225 ? -19.406 1.299 10.992 1 96.88 225 GLU B O 1
ATOM 4445 N N . ASP B 1 226 ? -19.891 -0.559 9.766 1 96.81 226 ASP B N 1
ATOM 4446 C CA . ASP B 1 226 ? -20.141 -1.362 10.953 1 96.81 226 ASP B CA 1
ATOM 4447 C C . ASP B 1 226 ? -18.891 -1.519 11.797 1 96.81 226 ASP B C 1
ATOM 4449 O O . ASP B 1 226 ? -18.938 -1.453 13.023 1 96.81 226 ASP B O 1
ATOM 4453 N N . TRP B 1 227 ? -17.75 -1.779 11.125 1 96.88 227 TRP B N 1
ATOM 4454 C CA . TRP B 1 227 ? -16.469 -1.88 11.812 1 96.88 227 TRP B CA 1
ATOM 4455 C C . TRP B 1 227 ? -16.172 -0.613 12.609 1 96.88 227 TRP B C 1
ATOM 4457 O O . TRP B 1 227 ? -15.773 -0.682 13.773 1 96.88 227 TRP B O 1
ATOM 4467 N N . THR B 1 228 ? -16.406 0.529 12.031 1 95.38 228 THR B N 1
ATOM 4468 C CA . THR B 1 228 ? -16.188 1.813 12.688 1 95.38 228 THR B CA 1
ATOM 4469 C C . THR B 1 228 ? -17.078 1.961 13.906 1 95.38 228 THR B C 1
ATOM 4471 O O . THR B 1 228 ? -16.641 2.43 14.961 1 95.38 228 THR B O 1
ATOM 4474 N N . LYS B 1 229 ? -18.328 1.505 13.789 1 94.12 229 LYS B N 1
ATOM 4475 C CA . LYS B 1 229 ? -19.266 1.561 14.906 1 94.12 229 LYS B CA 1
ATOM 4476 C C . LYS B 1 229 ? -18.797 0.669 16.047 1 94.12 229 LYS B C 1
ATOM 4478 O O . LYS B 1 229 ? -18.859 1.069 17.219 1 94.12 229 LYS B O 1
ATOM 4483 N N . VAL B 1 230 ? -18.375 -0.534 15.742 1 94.12 230 VAL B N 1
ATOM 4484 C CA . VAL B 1 230 ? -17.938 -1.498 16.734 1 94.12 230 VAL B CA 1
ATOM 4485 C C . VAL B 1 230 ? -16.781 -0.908 17.547 1 94.12 230 VAL B C 1
ATOM 4487 O O . VAL B 1 230 ? -16.734 -1.031 18.766 1 94.12 230 VAL B O 1
ATOM 4490 N N . VAL B 1 231 ? -15.875 -0.208 16.859 1 93.31 231 VAL B N 1
ATOM 4491 C CA . VAL B 1 231 ? -14.672 0.3 17.516 1 93.31 231 VAL B CA 1
ATOM 4492 C C . VAL B 1 231 ? -15 1.572 18.281 1 93.31 231 VAL B C 1
ATOM 4494 O O . VAL B 1 231 ? -14.477 1.791 19.375 1 93.31 231 VAL B O 1
ATOM 4497 N N . ASN B 1 232 ? -15.805 2.375 17.734 1 88.81 232 ASN B N 1
ATOM 4498 C CA . ASN B 1 232 ? -16.156 3.635 18.375 1 88.81 232 ASN B CA 1
ATOM 4499 C C . ASN B 1 232 ? -17 3.408 19.641 1 88.81 232 ASN B C 1
ATOM 4501 O O . ASN B 1 232 ? -16.781 4.059 20.656 1 88.81 232 ASN B O 1
ATOM 4505 N N . GLN B 1 233 ? -17.891 2.541 19.531 1 87.06 233 GLN B N 1
ATOM 4506 C CA . GLN B 1 233 ? -18.828 2.32 20.625 1 87.06 233 GLN B CA 1
ATOM 4507 C C . GLN B 1 233 ? -18.312 1.28 21.609 1 87.06 233 GLN B C 1
ATOM 4509 O O . GLN B 1 233 ? -18.766 1.204 22.75 1 87.06 233 GLN B O 1
ATOM 4514 N N . LYS B 1 234 ? -17.344 0.514 21.141 1 84.88 234 LYS B N 1
ATOM 4515 C CA . LYS B 1 234 ? -16.734 -0.554 21.938 1 84.88 234 LYS B CA 1
ATOM 4516 C C . LYS B 1 234 ? -17.797 -1.438 22.578 1 84.88 234 LYS B C 1
ATOM 4518 O O . LYS B 1 234 ? -17.719 -1.753 23.766 1 84.88 234 LYS B O 1
ATOM 4523 N N . ASN B 1 235 ? -18.859 -1.634 21.781 1 80.31 235 ASN B N 1
ATOM 4524 C CA . ASN B 1 235 ? -19.938 -2.457 22.344 1 80.31 235 ASN B CA 1
ATOM 4525 C C . ASN B 1 235 ? -20.594 -3.324 21.266 1 80.31 235 ASN B C 1
ATOM 4527 O O . ASN B 1 235 ? -20.422 -3.07 20.062 1 80.31 235 ASN B O 1
ATOM 4531 N N . MET B 1 236 ? -21.141 -4.457 21.594 1 87.25 236 MET B N 1
ATOM 4532 C CA . MET B 1 236 ? -22.016 -5.371 20.859 1 87.25 236 MET B CA 1
ATOM 4533 C C . MET B 1 236 ? -21.25 -6.012 19.703 1 87.25 236 MET B C 1
ATOM 4535 O O . MET B 1 236 ? -21.75 -6.047 18.578 1 87.25 236 MET B O 1
ATOM 4539 N N . PRO B 1 237 ? -20.078 -6.449 19.984 1 89.81 237 PRO B N 1
ATOM 4540 C CA . PRO B 1 237 ? -19.359 -7.113 18.891 1 89.81 237 PRO B CA 1
ATOM 4541 C C . PRO B 1 237 ? -20.094 -8.344 18.359 1 89.81 237 PRO B C 1
ATOM 4543 O O . PRO B 1 237 ? -20.062 -8.609 17.156 1 89.81 237 PRO B O 1
ATOM 4546 N N . LEU B 1 238 ? -20.828 -9.055 19.172 1 91.81 238 LEU B N 1
ATOM 4547 C CA . LEU B 1 238 ? -21.484 -10.289 18.766 1 91.81 238 LEU B CA 1
ATOM 4548 C C . LEU B 1 238 ? -22.719 -9.992 17.922 1 91.81 238 LEU B C 1
ATOM 4550 O O . LEU B 1 238 ? -23.125 -10.812 17.094 1 91.81 238 LEU B O 1
ATOM 4554 N N . PHE B 1 239 ? -23.281 -8.805 18.156 1 94.38 239 PHE B N 1
ATOM 4555 C CA . PHE B 1 239 ? -24.375 -8.367 17.297 1 94.38 239 PHE B CA 1
ATOM 4556 C C . PHE B 1 239 ? -23.922 -8.234 15.859 1 94.38 239 PHE B C 1
ATOM 4558 O O . PHE B 1 239 ? -24.562 -8.758 14.945 1 94.38 239 PHE B O 1
ATOM 4565 N N . TYR B 1 240 ? -22.859 -7.586 15.656 1 95.94 240 TYR B N 1
ATOM 4566 C CA . TYR B 1 240 ? -22.344 -7.379 14.312 1 95.94 240 TYR B CA 1
ATOM 4567 C C . TYR B 1 240 ? -21.797 -8.68 13.734 1 95.94 240 TYR B C 1
ATOM 4569 O O . TYR B 1 240 ? -21.906 -8.922 12.531 1 95.94 240 TYR B O 1
ATOM 4577 N N . SER B 1 241 ? -21.203 -9.5 14.609 1 96.62 241 SER B N 1
ATOM 4578 C CA . SER B 1 241 ? -20.766 -10.82 14.172 1 96.62 241 SER B CA 1
ATOM 4579 C C . SER B 1 241 ? -21.922 -11.617 13.578 1 96.62 241 SER B C 1
ATOM 4581 O O . SER B 1 241 ? -21.812 -12.172 12.477 1 96.62 241 SER B O 1
ATOM 4583 N N . ALA B 1 242 ? -23.031 -11.648 14.234 1 96.5 242 ALA B N 1
ATOM 4584 C CA . ALA B 1 242 ? -24.219 -12.375 13.781 1 96.5 242 ALA B CA 1
ATOM 4585 C C . ALA B 1 242 ? -24.75 -11.812 12.469 1 96.5 242 ALA B C 1
ATOM 4587 O O . ALA B 1 242 ? -25.141 -12.57 11.578 1 96.5 242 ALA B O 1
ATOM 4588 N N . LYS B 1 243 ? -24.75 -10.539 12.367 1 97.31 243 LYS B N 1
ATOM 4589 C CA . LYS B 1 243 ? -25.203 -9.875 11.148 1 97.31 243 LYS B CA 1
ATOM 4590 C C . LYS B 1 243 ? -24.391 -10.328 9.945 1 97.31 243 LYS B C 1
ATOM 4592 O O . LYS B 1 243 ? -24.953 -10.758 8.93 1 97.31 243 LYS B O 1
ATOM 4597 N N . TRP B 1 244 ? -23.156 -10.375 10.102 1 97.5 244 TRP B N 1
ATOM 4598 C CA . TRP B 1 244 ? -22.297 -10.586 8.945 1 97.5 244 TRP B CA 1
ATOM 4599 C C . TRP B 1 244 ? -22.156 -12.078 8.633 1 97.5 244 TRP B C 1
ATOM 4601 O O . TRP B 1 244 ? -21.891 -12.461 7.492 1 97.5 244 TRP B O 1
ATOM 4611 N N . GLN B 1 245 ? -22.391 -12.938 9.633 1 96.94 245 GLN B N 1
ATOM 4612 C CA . GLN B 1 245 ? -22.469 -14.367 9.375 1 96.94 245 GLN B CA 1
ATOM 4613 C C . GLN B 1 245 ? -23.672 -14.711 8.508 1 96.94 245 GLN B C 1
ATOM 4615 O O . GLN B 1 245 ? -23.672 -15.719 7.797 1 96.94 245 GLN B O 1
ATOM 4620 N N . LYS B 1 246 ? -24.656 -13.836 8.602 1 96.94 246 LYS B N 1
ATOM 4621 C CA . LYS B 1 246 ? -25.844 -14.016 7.77 1 96.94 246 LYS B CA 1
ATOM 4622 C C . LYS B 1 246 ? -25.641 -13.398 6.387 1 96.94 246 LYS B C 1
ATOM 4624 O O . LYS B 1 246 ? -26.156 -13.914 5.391 1 96.94 246 LYS B O 1
ATOM 4629 N N . GLU B 1 247 ? -24.859 -12.359 6.297 1 97.25 247 GLU B N 1
ATOM 4630 C CA . GLU B 1 247 ? -24.703 -11.586 5.066 1 97.25 247 GLU B CA 1
ATOM 4631 C C . GLU B 1 247 ? -23.734 -12.273 4.109 1 97.25 247 GLU B C 1
ATOM 4633 O O . GLU B 1 247 ? -23.891 -12.18 2.889 1 97.25 247 GLU B O 1
ATOM 4638 N N . LEU B 1 248 ? -22.672 -12.938 4.648 1 97.75 248 LEU B N 1
ATOM 4639 C CA . LEU B 1 248 ? -21.625 -13.523 3.822 1 97.75 248 LEU B CA 1
ATOM 4640 C C . LEU B 1 248 ? -21.25 -14.914 4.332 1 97.75 248 LEU B C 1
ATOM 4642 O O . LEU B 1 248 ? -21.281 -15.172 5.535 1 97.75 248 LEU B O 1
ATOM 4646 N N . ASN B 1 249 ? -20.891 -15.734 3.434 1 95.94 249 ASN B N 1
ATOM 4647 C CA . ASN B 1 249 ? -20.266 -16.969 3.867 1 95.94 249 ASN B CA 1
ATOM 4648 C C . ASN B 1 249 ? -18.875 -16.734 4.434 1 95.94 249 ASN B C 1
ATOM 4650 O O . ASN B 1 249 ? -18.312 -15.648 4.277 1 95.94 249 ASN B O 1
ATOM 4654 N N . PHE B 1 250 ? -18.297 -17.641 5.078 1 95 250 PHE B N 1
ATOM 4655 C CA . PHE B 1 250 ? -17.047 -17.516 5.828 1 95 250 PHE B CA 1
ATOM 4656 C C . PHE B 1 250 ? -15.922 -17.062 4.91 1 95 250 PHE B C 1
ATOM 4658 O O . PHE B 1 250 ? -15.172 -16.141 5.238 1 95 250 PHE B O 1
ATOM 4665 N N . SER B 1 251 ? -15.766 -17.734 3.777 1 94.5 251 SER B N 1
ATOM 4666 C CA . SER B 1 251 ? -14.68 -17.422 2.855 1 94.5 251 SER B CA 1
ATOM 4667 C C . SER B 1 251 ? -14.75 -15.984 2.365 1 94.5 251 SER B C 1
ATOM 4669 O O . SER B 1 251 ? -13.742 -15.273 2.352 1 94.5 251 SER B O 1
ATOM 4671 N N . ASP B 1 252 ? -15.938 -15.555 2.043 1 96.81 252 ASP B N 1
ATOM 4672 C CA . ASP B 1 252 ? -16.141 -14.188 1.564 1 96.81 252 ASP B CA 1
ATOM 4673 C C . ASP B 1 252 ? -15.883 -13.172 2.674 1 96.81 252 ASP B C 1
ATOM 4675 O O . ASP B 1 252 ? -15.312 -12.109 2.43 1 96.81 252 ASP B O 1
ATOM 4679 N N . PHE B 1 253 ? -16.328 -13.547 3.846 1 97.81 253 PHE B N 1
ATOM 4680 C CA . PHE B 1 253 ? -16.109 -12.648 4.969 1 97.81 253 PHE B CA 1
ATOM 4681 C C . PHE B 1 253 ? -14.609 -12.484 5.23 1 97.81 253 PHE B C 1
ATOM 4683 O O . PHE B 1 253 ? -14.133 -11.367 5.43 1 97.81 253 PHE B O 1
ATOM 4690 N N . MET B 1 254 ? -13.883 -13.578 5.207 1 96.75 254 MET B N 1
ATOM 4691 C CA . MET B 1 254 ? -12.445 -13.547 5.445 1 96.75 254 MET B CA 1
ATOM 4692 C C . MET B 1 254 ? -11.734 -12.719 4.379 1 96.75 254 MET B C 1
ATOM 4694 O O . MET B 1 254 ? -10.82 -11.945 4.688 1 96.75 254 MET B O 1
ATOM 4698 N N . MET B 1 255 ? -12.164 -12.844 3.178 1 96.38 255 MET B N 1
ATOM 4699 C CA . MET B 1 255 ? -11.594 -12.078 2.076 1 96.38 255 MET B CA 1
ATOM 4700 C C . MET B 1 255 ? -11.859 -10.586 2.254 1 96.38 255 MET B C 1
ATOM 4702 O O . MET B 1 255 ? -10.953 -9.766 2.105 1 96.38 255 MET B O 1
ATOM 4706 N N . LEU B 1 256 ? -13.07 -10.297 2.555 1 98.12 256 LEU B N 1
ATOM 4707 C CA . LEU B 1 256 ? -13.469 -8.914 2.791 1 98.12 256 LEU B CA 1
ATOM 4708 C C . LEU B 1 256 ? -12.609 -8.273 3.877 1 98.12 256 LEU B C 1
ATOM 4710 O O . LEU B 1 256 ? -12.055 -7.191 3.68 1 98.12 256 LEU B O 1
ATOM 4714 N N . LEU B 1 257 ? -12.508 -8.969 4.965 1 98.12 257 LEU B N 1
ATOM 4715 C CA . LEU B 1 257 ? -11.758 -8.445 6.105 1 98.12 257 LEU B CA 1
ATOM 4716 C C . LEU B 1 257 ? -10.281 -8.281 5.758 1 98.12 257 LEU B C 1
ATOM 4718 O O . LEU B 1 257 ? -9.648 -7.301 6.16 1 98.12 257 LEU B O 1
ATOM 4722 N N . GLU B 1 258 ? -9.742 -9.195 5.023 1 97.19 258 GLU B N 1
ATOM 4723 C CA . GLU B 1 258 ? -8.328 -9.148 4.656 1 97.19 258 GLU B CA 1
ATOM 4724 C C . GLU B 1 258 ? -8.023 -7.934 3.783 1 97.19 258 GLU B C 1
ATOM 4726 O O . GLU B 1 258 ? -7.035 -7.234 4.008 1 97.19 258 GLU B O 1
ATOM 4731 N N . TYR B 1 259 ? -8.828 -7.648 2.814 1 97.88 259 TYR B N 1
ATOM 4732 C CA . TYR B 1 259 ? -8.641 -6.512 1.919 1 97.88 259 TYR B CA 1
ATOM 4733 C C . TYR B 1 259 ? -8.742 -5.195 2.678 1 97.88 259 TYR B C 1
ATOM 4735 O O . TYR B 1 259 ? -7.93 -4.289 2.471 1 97.88 259 TYR B O 1
ATOM 4743 N N . LEU B 1 260 ? -9.719 -5.125 3.539 1 98.38 260 LEU B N 1
ATOM 4744 C CA . LEU B 1 260 ? -9.922 -3.871 4.258 1 98.38 260 LEU B CA 1
ATOM 4745 C C . LEU B 1 260 ? -8.852 -3.67 5.324 1 98.38 260 LEU B C 1
ATOM 4747 O O . LEU B 1 260 ? -8.367 -2.551 5.52 1 98.38 260 LEU B O 1
ATOM 4751 N N . LEU B 1 261 ? -8.492 -4.762 6.008 1 97.81 261 LEU B N 1
ATOM 4752 C CA . LEU B 1 261 ? -7.441 -4.684 7.016 1 97.81 261 LEU B CA 1
ATOM 4753 C C . LEU B 1 261 ? -6.109 -4.305 6.383 1 97.81 261 LEU B C 1
ATOM 4755 O O . LEU B 1 261 ? -5.355 -3.504 6.941 1 97.81 261 LEU B O 1
ATOM 4759 N N . GLY B 1 262 ? -5.777 -4.902 5.223 1 97.38 262 GLY B N 1
ATOM 4760 C CA . GLY B 1 262 ? -4.582 -4.516 4.488 1 97.38 262 GLY B CA 1
ATOM 4761 C C . GLY B 1 262 ? -4.523 -3.029 4.188 1 97.38 262 GLY B C 1
ATOM 4762 O O . GLY B 1 262 ? -3.486 -2.391 4.383 1 97.38 262 GLY B O 1
ATOM 4763 N N . ASP B 1 263 ? -5.609 -2.475 3.73 1 97.88 263 ASP B N 1
ATOM 4764 C CA . ASP B 1 263 ? -5.672 -1.05 3.416 1 97.88 263 ASP B CA 1
ATOM 4765 C C . ASP B 1 263 ? -5.543 -0.202 4.68 1 97.88 263 ASP B C 1
ATOM 4767 O O . ASP B 1 263 ? -4.934 0.868 4.656 1 97.88 263 ASP B O 1
ATOM 4771 N N . LEU B 1 264 ? -6.191 -0.691 5.711 1 97.25 264 LEU B N 1
ATOM 4772 C CA . LEU B 1 264 ? -6.086 0.04 6.969 1 97.25 264 LEU B CA 1
ATOM 4773 C C . LEU B 1 264 ? -4.633 0.133 7.426 1 97.25 264 LEU B C 1
ATOM 4775 O O . LEU B 1 264 ? -4.188 1.188 7.887 1 97.25 264 LEU B O 1
ATOM 4779 N N . ILE B 1 265 ? -3.912 -0.933 7.309 1 96.56 265 ILE B N 1
ATOM 4780 C CA . ILE B 1 265 ? -2.486 -0.946 7.617 1 96.56 265 ILE B CA 1
ATOM 4781 C C . ILE B 1 265 ? -1.753 0.036 6.707 1 96.56 265 ILE B C 1
ATOM 4783 O O . ILE B 1 265 ? -0.909 0.808 7.168 1 96.56 265 ILE B O 1
ATOM 4787 N N . CYS B 1 266 ? -2.092 0.045 5.461 1 96.12 266 CYS B N 1
ATOM 4788 C CA . CYS B 1 266 ? -1.459 0.937 4.496 1 96.12 266 CYS B CA 1
ATOM 4789 C C . CYS B 1 266 ? -1.688 2.396 4.867 1 96.12 266 CYS B C 1
ATOM 4791 O O . CYS B 1 266 ? -0.785 3.225 4.738 1 96.12 266 CYS B O 1
ATOM 4793 N N . VAL B 1 267 ? -2.881 2.678 5.301 1 94.62 267 VAL B N 1
ATOM 4794 C CA . VAL B 1 267 ? -3.18 4.043 5.727 1 94.62 267 VAL B CA 1
ATOM 4795 C C . VAL B 1 267 ? -2.221 4.461 6.836 1 94.62 267 VAL B C 1
ATOM 4797 O O . VAL B 1 267 ? -1.633 5.543 6.785 1 94.62 267 VAL B O 1
ATOM 4800 N N . LYS B 1 268 ? -2.055 3.564 7.777 1 92.88 268 LYS B N 1
ATOM 4801 C CA . LYS B 1 268 ? -1.195 3.865 8.922 1 92.88 268 LYS B CA 1
ATOM 4802 C C . LYS B 1 268 ? 0.264 3.99 8.492 1 92.88 268 LYS B C 1
ATOM 4804 O O . LYS B 1 268 ? 1.023 4.766 9.078 1 92.88 268 LYS B O 1
ATOM 4809 N N . LEU B 1 269 ? 0.604 3.299 7.465 1 93.25 269 LEU B N 1
ATOM 4810 C CA . LEU B 1 269 ? 1.969 3.324 6.953 1 93.25 269 LEU B CA 1
ATOM 4811 C C . LEU B 1 269 ? 2.156 4.465 5.961 1 93.25 269 LEU B C 1
ATOM 4813 O O . LEU B 1 269 ? 3.256 4.668 5.438 1 93.25 269 LEU B O 1
ATOM 4817 N N . ASN B 1 270 ? 1.06 5.184 5.695 1 91.31 270 ASN B N 1
ATOM 4818 C CA . ASN B 1 270 ? 1.064 6.215 4.668 1 91.31 270 ASN B CA 1
ATOM 4819 C C . ASN B 1 270 ? 1.413 5.641 3.297 1 91.31 270 ASN B C 1
ATOM 4821 O O . ASN B 1 270 ? 2.238 6.203 2.576 1 91.31 270 ASN B O 1
ATOM 4825 N N . GLN B 1 271 ? 0.886 4.453 3.045 1 94.06 271 GLN B N 1
ATOM 4826 C CA . GLN B 1 271 ? 1.047 3.754 1.774 1 94.06 271 GLN B CA 1
ATOM 4827 C C . GLN B 1 271 ? -0.238 3.803 0.953 1 94.06 271 GLN B C 1
ATOM 4829 O O . GLN B 1 271 ? -1.309 4.105 1.482 1 94.06 271 GLN B O 1
ATOM 4834 N N . PRO B 1 272 ? -0.124 3.607 -0.332 1 92.81 272 PRO B N 1
ATOM 4835 C CA . PRO B 1 272 ? -1.333 3.592 -1.159 1 92.81 272 PRO B CA 1
ATOM 4836 C C . PRO B 1 272 ? -2.279 2.449 -0.798 1 92.81 272 PRO B C 1
ATOM 4838 O O . PRO B 1 272 ? -1.829 1.368 -0.408 1 92.81 272 PRO B O 1
ATOM 4841 N N . GLN B 1 273 ? -3.51 2.723 -0.982 1 94.44 273 GLN B N 1
ATOM 4842 C CA . GLN B 1 273 ? -4.551 1.736 -0.711 1 94.44 273 GLN B CA 1
ATOM 4843 C C . GLN B 1 273 ? -5.078 1.122 -2.004 1 94.44 273 GLN B C 1
ATOM 4845 O O . GLN B 1 273 ? -4.98 1.732 -3.072 1 94.44 273 GLN B O 1
ATOM 4850 N N . LYS B 1 274 ? -5.648 -0.09 -1.867 1 96.25 274 LYS B N 1
ATOM 4851 C CA . LYS B 1 274 ? -6.301 -0.729 -3.008 1 96.25 274 LYS B CA 1
ATOM 4852 C C . LYS B 1 274 ? -7.727 -0.222 -3.18 1 96.25 274 LYS B C 1
ATOM 4854 O O . LYS B 1 274 ? -8.156 0.075 -4.297 1 96.25 274 LYS B O 1
ATOM 4859 N N . ASN B 1 275 ? -8.461 -0.181 -2.088 1 97 275 ASN B N 1
ATOM 4860 C CA . ASN B 1 275 ? -9.844 0.293 -2.129 1 97 275 ASN B CA 1
ATOM 4861 C C . ASN B 1 275 ? -9.906 1.816 -2.195 1 97 275 ASN B C 1
ATOM 4863 O O . ASN B 1 275 ? -10.312 2.467 -1.229 1 97 275 ASN B O 1
ATOM 4867 N N . ILE B 1 276 ? -9.688 2.359 -3.355 1 93.75 276 ILE B N 1
ATOM 4868 C CA . ILE B 1 276 ? -9.523 3.795 -3.557 1 93.75 276 ILE B CA 1
ATOM 4869 C C . ILE B 1 276 ? -10.875 4.488 -3.424 1 93.75 276 ILE B C 1
ATOM 4871 O O . ILE B 1 276 ? -10.945 5.719 -3.344 1 93.75 276 ILE B O 1
ATOM 4875 N N . ASP B 1 277 ? -11.953 3.742 -3.453 1 95 277 ASP B N 1
ATOM 4876 C CA . ASP B 1 277 ? -13.305 4.297 -3.375 1 95 277 ASP B CA 1
ATOM 4877 C C . ASP B 1 277 ? -13.766 4.402 -1.925 1 95 277 ASP B C 1
ATOM 4879 O O . ASP B 1 277 ? -14.852 4.93 -1.652 1 95 277 ASP B O 1
ATOM 4883 N N . LEU B 1 278 ? -12.977 3.932 -0.988 1 96.56 278 LEU B N 1
ATOM 4884 C CA . LEU B 1 278 ? -13.367 3.902 0.416 1 96.56 278 LEU B CA 1
ATOM 4885 C C . LEU B 1 278 ? -12.516 4.859 1.241 1 96.56 278 LEU B C 1
ATOM 4887 O O . LEU B 1 278 ? -11.375 5.145 0.878 1 96.56 278 LEU B O 1
ATOM 4891 N N . GLN B 1 279 ? -13.055 5.34 2.334 1 93.94 279 GLN B N 1
ATOM 4892 C CA . GLN B 1 279 ? -12.359 6.219 3.27 1 93.94 279 GLN B CA 1
ATOM 4893 C C . GLN B 1 279 ? -12.102 5.516 4.598 1 93.94 279 GLN B C 1
ATOM 4895 O O . GLN B 1 279 ? -13.039 5.117 5.289 1 93.94 279 GLN B O 1
ATOM 4900 N N . PHE B 1 280 ? -10.844 5.395 4.965 1 95.38 280 PHE B N 1
ATOM 4901 C CA . PHE B 1 280 ? -10.461 4.617 6.137 1 95.38 280 PHE B CA 1
ATOM 4902 C C . PHE B 1 280 ? -10.094 5.531 7.301 1 95.38 280 PHE B C 1
ATOM 4904 O O . PHE B 1 280 ? -9.852 5.062 8.414 1 95.38 280 PHE B O 1
ATOM 4911 N N . ASP B 1 281 ? -10.078 6.84 7.129 1 89 281 ASP B N 1
ATOM 4912 C CA . ASP B 1 281 ? -9.477 7.797 8.055 1 89 281 ASP B CA 1
ATOM 4913 C C . ASP B 1 281 ? -10.125 7.707 9.438 1 89 281 ASP B C 1
ATOM 4915 O O . ASP B 1 281 ? -9.422 7.703 10.453 1 89 281 ASP B O 1
ATOM 4919 N N . GLN B 1 282 ? -11.43 7.648 9.461 1 89.25 282 GLN B N 1
ATOM 4920 C CA . GLN B 1 282 ? -12.133 7.59 10.742 1 89.25 282 GLN B CA 1
ATOM 4921 C C . GLN B 1 282 ? -11.766 6.32 11.516 1 89.25 282 GLN B C 1
ATOM 4923 O O . GLN B 1 282 ? -11.492 6.375 12.711 1 89.25 282 GLN B O 1
ATOM 4928 N N . LEU B 1 283 ? -11.773 5.238 10.852 1 94.62 283 LEU B N 1
ATOM 4929 C CA . LEU B 1 283 ? -11.445 3.957 11.477 1 94.62 283 LEU B CA 1
ATOM 4930 C C . LEU B 1 283 ? -9.984 3.91 11.898 1 94.62 283 LEU B C 1
ATOM 4932 O O . LEU B 1 283 ? -9.656 3.412 12.977 1 94.62 283 LEU B O 1
ATOM 4936 N N . ALA B 1 284 ? -9.125 4.434 11.102 1 93.56 284 ALA B N 1
ATOM 4937 C CA . ALA B 1 284 ? -7.684 4.391 11.312 1 93.56 284 ALA B CA 1
ATOM 4938 C C . ALA B 1 284 ? -7.301 5.117 12.602 1 93.56 284 ALA B C 1
ATOM 4940 O O . ALA B 1 284 ? -6.316 4.758 13.25 1 93.56 284 ALA B O 1
ATOM 4941 N N . GLN B 1 285 ? -8.094 6.117 12.93 1 88.19 285 GLN B N 1
ATOM 4942 C CA . GLN B 1 285 ? -7.789 6.914 14.117 1 88.19 285 GLN B CA 1
ATOM 4943 C C . GLN B 1 285 ? -7.867 6.066 15.383 1 88.19 285 GLN B C 1
ATOM 4945 O O . GLN B 1 285 ? -7.238 6.391 16.391 1 88.19 285 GLN B O 1
ATOM 4950 N N . ASN B 1 286 ? -8.539 4.961 15.305 1 91.12 286 ASN B N 1
ATOM 4951 C CA . ASN B 1 286 ? -8.781 4.141 16.484 1 91.12 286 ASN B CA 1
ATOM 4952 C C . ASN B 1 286 ? -7.703 3.078 16.672 1 91.12 286 ASN B C 1
ATOM 4954 O O . ASN B 1 286 ? -7.668 2.387 17.688 1 91.12 286 ASN B O 1
ATOM 4958 N N . TYR B 1 287 ? -6.816 2.951 15.695 1 93.94 287 TYR B N 1
ATOM 4959 C CA . TYR B 1 287 ? -5.84 1.87 15.734 1 93.94 287 TYR B CA 1
ATOM 4960 C C . TYR B 1 287 ? -4.422 2.416 15.648 1 93.94 287 TYR B C 1
ATOM 4962 O O . TYR B 1 287 ? -4.195 3.504 15.117 1 93.94 287 TYR B O 1
ATOM 4970 N N . ASN B 1 288 ? -3.518 1.703 16.234 1 92.38 288 ASN B N 1
ATOM 4971 C CA . ASN B 1 288 ? -2.096 1.869 15.945 1 92.38 288 ASN B CA 1
ATOM 4972 C C . ASN B 1 288 ? -1.544 0.69 15.148 1 92.38 288 ASN B C 1
ATOM 4974 O O . ASN B 1 288 ? -2.246 -0.299 14.93 1 92.38 288 ASN B O 1
ATOM 4978 N N . LEU B 1 289 ? -0.407 0.8 14.727 1 91.44 289 LEU B N 1
ATOM 4979 C CA . LEU B 1 289 ? 0.167 -0.217 13.852 1 91.44 289 LEU B CA 1
ATOM 4980 C C . LEU B 1 289 ? 0.319 -1.544 14.594 1 91.44 289 LEU B C 1
ATOM 4982 O O . LEU B 1 289 ? 0.069 -2.607 14.016 1 91.44 289 LEU B O 1
ATOM 4986 N N . GLU B 1 290 ? 0.71 -1.508 15.797 1 90.62 290 GLU B N 1
ATOM 4987 C CA . GLU B 1 290 ? 0.901 -2.725 16.578 1 90.62 290 GLU B CA 1
ATOM 4988 C C . GLU B 1 290 ? -0.389 -3.537 16.656 1 90.62 290 GLU B C 1
ATOM 4990 O O . GLU B 1 290 ? -0.378 -4.75 16.438 1 90.62 290 GLU B O 1
ATOM 4995 N N . SER B 1 291 ? -1.445 -2.84 16.922 1 94.25 291 SER B N 1
ATOM 4996 C CA . SER B 1 291 ? -2.729 -3.525 17.031 1 94.25 291 SER B CA 1
ATOM 4997 C C . SER B 1 291 ? -3.174 -4.07 15.672 1 94.25 291 SER B C 1
ATOM 4999 O O . SER B 1 291 ? -3.758 -5.152 15.594 1 94.25 291 SER B O 1
ATOM 5001 N N . LEU B 1 292 ? -2.926 -3.363 14.656 1 96.12 292 LEU B N 1
ATOM 5002 C CA . LEU B 1 292 ? -3.314 -3.799 13.32 1 96.12 292 LEU B CA 1
ATOM 5003 C C . LEU B 1 292 ? -2.512 -5.023 12.891 1 96.12 292 LEU B C 1
ATOM 5005 O O . LEU B 1 292 ? -3.055 -5.945 12.273 1 96.12 292 LEU B O 1
ATOM 5009 N N . PHE B 1 293 ? -1.248 -4.984 13.219 1 93.19 293 PHE B N 1
ATOM 5010 C CA . PHE B 1 293 ? -0.408 -6.137 12.914 1 93.19 293 PHE B CA 1
ATOM 5011 C C . PHE B 1 293 ? -0.903 -7.375 13.648 1 93.19 293 PHE B C 1
ATOM 5013 O O . PHE B 1 293 ? -0.96 -8.469 13.07 1 93.19 293 PHE B O 1
ATOM 5020 N N . SER B 1 294 ? -1.25 -7.172 14.867 1 93.44 294 SER B N 1
ATOM 5021 C CA . SER B 1 294 ? -1.788 -8.273 15.656 1 93.44 294 SER B CA 1
ATOM 5022 C C . SER B 1 294 ? -3.09 -8.797 15.055 1 93.44 294 SER B C 1
ATOM 5024 O O . SER B 1 294 ? -3.32 -10.008 15.023 1 93.44 294 SER B O 1
ATOM 5026 N N . LEU B 1 295 ? -3.92 -7.906 14.656 1 95.31 295 LEU B N 1
ATOM 5027 C CA . LEU B 1 295 ? -5.18 -8.281 14.031 1 95.31 295 LEU B CA 1
ATOM 5028 C C . LEU B 1 295 ? -4.93 -9.078 12.75 1 95.31 295 LEU B C 1
ATOM 5030 O O . LEU B 1 295 ? -5.633 -10.047 12.469 1 95.31 295 LEU B O 1
ATOM 5034 N N . TYR B 1 296 ? -3.986 -8.664 12 1 95.38 296 TYR B N 1
ATOM 5035 C CA . TYR B 1 296 ? -3.654 -9.367 10.766 1 95.38 296 TYR B CA 1
ATOM 5036 C C . TYR B 1 296 ? -3.154 -10.781 11.055 1 95.38 296 TYR B C 1
ATOM 5038 O O . TYR B 1 296 ? -3.51 -11.727 10.352 1 95.38 296 TYR B O 1
ATOM 5046 N N . GLU B 1 297 ? -2.32 -10.891 12.031 1 92.5 297 GLU B N 1
ATOM 5047 C CA . GLU B 1 297 ? -1.849 -12.211 12.445 1 92.5 297 GLU B CA 1
ATOM 5048 C C . GLU B 1 297 ? -3.012 -13.109 12.859 1 92.5 297 GLU B C 1
ATOM 5050 O O . GLU B 1 297 ? -3.031 -14.297 12.531 1 92.5 297 GLU B O 1
ATOM 5055 N N . GLU B 1 298 ? -3.916 -12.531 13.578 1 93.38 298 GLU B N 1
ATOM 5056 C CA . GLU B 1 298 ? -5.105 -13.273 13.992 1 93.38 298 GLU B CA 1
ATOM 5057 C C . GLU B 1 298 ? -5.902 -13.75 12.781 1 93.38 298 GLU B C 1
ATOM 5059 O O . GLU B 1 298 ? -6.41 -14.867 12.766 1 93.38 298 GLU B O 1
ATOM 5064 N N . LEU B 1 299 ? -6.012 -12.906 11.875 1 95.06 299 LEU B N 1
ATOM 5065 C CA . LEU B 1 299 ? -6.73 -13.25 10.656 1 95.06 299 LEU B CA 1
ATOM 5066 C C . LEU B 1 299 ? -6.062 -14.422 9.938 1 95.06 299 LEU B C 1
ATOM 5068 O O . LEU B 1 299 ? -6.742 -15.344 9.492 1 95.06 299 LEU B O 1
ATOM 5072 N N . GLN B 1 300 ? -4.785 -14.383 9.867 1 91.81 300 GLN B N 1
ATOM 5073 C CA . GLN B 1 300 ? -4.051 -15.469 9.227 1 91.81 300 GLN B CA 1
ATOM 5074 C C . GLN B 1 300 ? -4.203 -16.766 10.008 1 91.81 300 GLN B C 1
ATOM 5076 O O . GLN B 1 300 ? -4.371 -17.844 9.414 1 91.81 300 GLN B O 1
ATOM 5081 N N . GLN B 1 301 ? -4.148 -16.672 11.281 1 91.12 301 GLN B N 1
ATOM 5082 C CA . GLN B 1 301 ? -4.332 -17.844 12.125 1 91.12 301 GLN B CA 1
ATOM 5083 C C . GLN B 1 301 ? -5.734 -18.438 11.961 1 91.12 301 GLN B C 1
ATOM 5085 O O . GLN B 1 301 ? -5.91 -19.656 11.977 1 91.12 301 GLN B O 1
ATOM 5090 N N . SER B 1 302 ? -6.676 -17.578 11.844 1 92.69 302 SER B N 1
ATOM 5091 C CA . SER B 1 302 ? -8.062 -18 11.672 1 92.69 302 SER B CA 1
ATOM 5092 C C . SER B 1 302 ? -8.234 -18.828 10.398 1 92.69 302 SER B C 1
ATOM 5094 O O . SER B 1 302 ? -9.016 -19.781 10.375 1 92.69 302 SER B O 1
ATOM 5096 N N . LYS B 1 303 ? -7.5 -18.484 9.383 1 88.5 303 LYS B N 1
ATOM 5097 C CA . LYS B 1 303 ? -7.551 -19.25 8.133 1 88.5 303 LYS B CA 1
ATOM 5098 C C . LYS B 1 303 ? -7.035 -20.672 8.328 1 88.5 303 LYS B C 1
ATOM 5100 O O . LYS B 1 303 ? -7.574 -21.609 7.758 1 88.5 303 LYS B O 1
ATOM 5105 N N . ARG B 1 304 ? -6.102 -20.781 9.18 1 86.19 304 ARG B N 1
ATOM 5106 C CA . ARG B 1 304 ? -5.527 -22.094 9.477 1 86.19 304 ARG B CA 1
ATOM 5107 C C . ARG B 1 304 ? -6.469 -22.922 10.344 1 86.19 304 ARG B C 1
ATOM 5109 O O . ARG B 1 304 ? -6.559 -24.141 10.18 1 86.19 304 ARG B O 1
ATOM 5116 N N . LEU B 1 305 ? -7.137 -22.281 11.266 1 86.31 305 LEU B N 1
ATOM 5117 C CA . LEU B 1 305 ? -8.055 -22.953 12.172 1 86.31 305 LEU B CA 1
ATOM 5118 C C . LEU B 1 305 ? -9.219 -23.578 11.406 1 86.31 305 LEU B C 1
ATOM 5120 O O . LEU B 1 305 ? -9.703 -24.656 11.758 1 86.31 305 LEU B O 1
ATOM 5124 N N . VAL B 1 306 ? -9.633 -23 10.422 1 85.19 306 VAL B N 1
ATOM 5125 C CA . VAL B 1 306 ? -10.719 -23.531 9.602 1 85.19 306 VAL B CA 1
ATOM 5126 C C . VAL B 1 306 ? -10.281 -24.844 8.961 1 85.19 306 VAL B C 1
ATOM 5128 O O . VAL B 1 306 ? -11.078 -25.781 8.867 1 85.19 306 VAL B O 1
ATOM 5131 N N . GLU B 1 307 ? -9.031 -24.797 8.586 1 78.31 307 GLU B N 1
ATOM 5132 C CA . GLU B 1 307 ? -8.484 -26.016 8.016 1 78.31 307 GLU B CA 1
ATOM 5133 C C . GLU B 1 307 ? -8.461 -27.141 9.031 1 78.31 307 GLU B C 1
ATOM 5135 O O . GLU B 1 307 ? -8.484 -28.328 8.664 1 78.31 307 GLU B O 1
ATOM 5140 N N . GLN B 1 308 ? -8.516 -26.797 10.297 1 81.31 308 GLN B N 1
ATOM 5141 C CA . GLN B 1 308 ? -8.508 -27.781 11.375 1 81.31 308 GLN B CA 1
ATOM 5142 C C . GLN B 1 308 ? -9.93 -28.078 11.844 1 81.31 308 GLN B C 1
ATOM 5144 O O . GLN B 1 308 ? -10.125 -28.609 12.945 1 81.31 308 GLN B O 1
ATOM 5149 N N . ASN B 1 309 ? -10.906 -27.594 11.172 1 81.81 309 ASN B N 1
ATOM 5150 C CA . ASN B 1 309 ? -12.32 -27.906 11.344 1 81.81 309 ASN B CA 1
ATOM 5151 C C . ASN B 1 309 ? -12.898 -27.203 12.562 1 81.81 309 ASN B C 1
ATOM 5153 O O . ASN B 1 309 ? -13.789 -27.734 13.227 1 81.81 309 ASN B O 1
ATOM 5157 N N . VAL B 1 310 ? -12.297 -26.188 12.914 1 84.75 310 VAL B N 1
ATOM 5158 C CA . VAL B 1 310 ? -12.906 -25.344 13.93 1 84.75 310 VAL B CA 1
ATOM 5159 C C . VAL B 1 310 ? -14.156 -24.656 13.359 1 84.75 310 VAL B C 1
ATOM 5161 O O . VAL B 1 310 ? -14.188 -24.297 12.188 1 84.75 310 VAL B O 1
ATOM 5164 N N . GLN B 1 311 ? -15.133 -24.453 14.25 1 91.06 311 GLN B N 1
ATOM 5165 C CA . GLN B 1 311 ? -16.391 -23.859 13.828 1 91.06 311 GLN B CA 1
ATOM 5166 C C . GLN B 1 311 ? -16.203 -22.422 13.359 1 91.06 311 GLN B C 1
ATOM 5168 O O . GLN B 1 311 ? -15.711 -21.578 14.117 1 91.06 311 GLN B O 1
ATOM 5173 N N . THR B 1 312 ? -16.672 -22.188 12.156 1 93.5 312 THR B N 1
ATOM 5174 C CA . THR B 1 312 ? -16.438 -20.891 11.516 1 93.5 312 THR B CA 1
ATOM 5175 C C . THR B 1 312 ? -17.156 -19.781 12.273 1 93.5 312 THR B C 1
ATOM 5177 O O . THR B 1 312 ? -16.656 -18.656 12.352 1 93.5 312 THR B O 1
ATOM 5180 N N . GLN B 1 313 ? -18.281 -20.062 12.883 1 94.19 313 GLN B N 1
ATOM 5181 C CA . GLN B 1 313 ? -19.031 -19.062 13.633 1 94.19 313 GLN B CA 1
ATOM 5182 C C . GLN B 1 313 ? -18.219 -18.547 14.812 1 94.19 313 GLN B C 1
ATOM 5184 O O . GLN B 1 313 ? -18.219 -17.344 15.086 1 94.19 313 GLN B O 1
ATOM 5189 N N . LEU B 1 314 ? -17.594 -19.406 15.477 1 93.69 314 LEU B N 1
ATOM 5190 C CA . LEU B 1 314 ? -16.781 -19.047 16.625 1 93.69 314 LEU B CA 1
ATOM 5191 C C . LEU B 1 314 ? -15.602 -18.172 16.203 1 93.69 314 LEU B C 1
ATOM 5193 O O . LEU B 1 314 ? -15.227 -17.234 16.906 1 93.69 314 LEU B O 1
ATOM 5197 N N . ILE B 1 315 ? -15.055 -18.531 15.109 1 95.38 315 ILE B N 1
ATOM 5198 C CA . ILE B 1 315 ? -13.914 -17.797 14.594 1 95.38 315 ILE B CA 1
ATOM 5199 C C . ILE B 1 315 ? -14.328 -16.359 14.297 1 95.38 315 ILE B C 1
ATOM 5201 O O . ILE B 1 315 ? -13.633 -15.414 14.688 1 95.38 315 ILE B O 1
ATOM 5205 N N . ILE B 1 316 ? -15.484 -16.188 13.672 1 96.62 316 ILE B N 1
ATOM 5206 C CA . ILE B 1 316 ? -15.961 -14.859 13.328 1 96.62 316 ILE B CA 1
ATOM 5207 C C . ILE B 1 316 ? -16.281 -14.07 14.602 1 96.62 316 ILE B C 1
ATOM 5209 O O . ILE B 1 316 ? -15.953 -12.891 14.695 1 96.62 316 ILE B O 1
ATOM 5213 N N . ASP B 1 317 ? -16.891 -14.75 15.562 1 95.56 317 ASP B N 1
ATOM 5214 C CA . ASP B 1 317 ? -17.156 -14.109 16.844 1 95.56 317 ASP B CA 1
ATOM 5215 C C . ASP B 1 317 ? -15.875 -13.57 17.469 1 95.56 317 ASP B C 1
ATOM 5217 O O . ASP B 1 317 ? -15.836 -12.422 17.938 1 95.56 317 ASP B O 1
ATOM 5221 N N . GLN B 1 318 ? -14.875 -14.344 17.484 1 94.12 318 GLN B N 1
ATOM 5222 C CA . GLN B 1 318 ? -13.602 -13.969 18.062 1 94.12 318 GLN B CA 1
ATOM 5223 C C . GLN B 1 318 ? -12.977 -12.789 17.328 1 94.12 318 GLN B C 1
ATOM 5225 O O . GLN B 1 318 ? -12.391 -11.898 17.938 1 94.12 318 GLN B O 1
ATOM 5230 N N . LEU B 1 319 ? -13.047 -12.812 16.047 1 96.19 319 LEU B N 1
ATOM 5231 C CA . LEU B 1 319 ? -12.484 -11.734 15.234 1 96.19 319 LEU B CA 1
ATOM 5232 C C . LEU B 1 319 ? -13.156 -10.398 15.562 1 96.19 319 LEU B C 1
ATOM 5234 O O . LEU B 1 319 ? -12.484 -9.375 15.672 1 96.19 319 LEU B O 1
ATOM 5238 N N . PHE B 1 320 ? -14.453 -10.43 15.781 1 96.44 320 PHE B N 1
ATOM 5239 C CA . PHE B 1 320 ? -15.164 -9.195 16.094 1 96.44 320 PHE B CA 1
ATOM 5240 C C . PHE B 1 320 ? -14.758 -8.672 17.469 1 96.44 320 PHE B C 1
ATOM 5242 O O . PHE B 1 320 ? -14.695 -7.457 17.672 1 96.44 320 PHE B O 1
ATOM 5249 N N . ILE B 1 321 ? -14.531 -9.562 18.344 1 94.5 321 ILE B N 1
ATOM 5250 C CA . ILE B 1 321 ? -14.047 -9.156 19.656 1 94.5 321 ILE B CA 1
ATOM 5251 C C . ILE B 1 321 ? -12.688 -8.484 19.531 1 94.5 321 ILE B C 1
ATOM 5253 O O . ILE B 1 321 ? -12.438 -7.441 20.141 1 94.5 321 ILE B O 1
ATOM 5257 N N . LYS B 1 322 ? -11.844 -9.016 18.656 1 94.38 322 LYS B N 1
ATOM 5258 C CA . LYS B 1 322 ? -10.508 -8.477 18.453 1 94.38 322 LYS B CA 1
ATOM 5259 C C . LYS B 1 322 ? -10.562 -7.129 17.734 1 94.38 322 LYS B C 1
ATOM 5261 O O . LYS B 1 322 ? -9.75 -6.242 18 1 94.38 322 LYS B O 1
ATOM 5266 N N . LEU B 1 323 ? -11.531 -7.012 16.812 1 95.25 323 LEU B N 1
ATOM 5267 C CA . LEU B 1 323 ? -11.703 -5.758 16.094 1 95.25 323 LEU B CA 1
ATOM 5268 C C . LEU B 1 323 ? -12.016 -4.617 17.047 1 95.25 323 LEU B C 1
ATOM 5270 O O . LEU B 1 323 ? -11.602 -3.477 16.828 1 95.25 323 LEU B O 1
ATOM 5274 N N . MET B 1 324 ? -12.773 -4.965 18.031 1 91.31 324 MET B N 1
ATOM 5275 C CA . MET B 1 324 ? -13.227 -3.967 19 1 91.31 324 MET B CA 1
ATOM 5276 C C . MET B 1 324 ? -12.078 -3.543 19.922 1 91.31 324 MET B C 1
ATOM 5278 O O . MET B 1 324 ? -12.055 -2.412 20.406 1 91.31 324 MET B O 1
ATOM 5282 N N . ASN B 1 325 ? -11.156 -4.59 20.141 1 77.25 325 ASN B N 1
ATOM 5283 C CA . ASN B 1 325 ? -10.102 -4.348 21.109 1 77.25 325 ASN B CA 1
ATOM 5284 C C . ASN B 1 325 ? -8.922 -3.596 20.5 1 77.25 325 ASN B C 1
ATOM 5286 O O . ASN B 1 325 ? -8.133 -4.18 19.766 1 77.25 325 ASN B O 1
ATOM 5290 N N . VAL B 1 326 ? -9.016 -2.293 20.453 1 72.75 326 VAL B N 1
ATOM 5291 C CA . VAL B 1 326 ? -8 -1.404 19.906 1 72.75 326 VAL B CA 1
ATOM 5292 C C . VAL B 1 326 ? -6.949 -1.105 20.984 1 72.75 326 VAL B C 1
ATOM 5294 O O . VAL B 1 326 ? -7.246 -1.139 22.172 1 72.75 326 VAL B O 1
#

pLDDT: mean 91.62, std 8.67, range [50.06, 98.38]

Solvent-accessible surface area (backbone atoms only — not comparable to full-atom values): 35884 Å² total; per-residue (Å²): 110,71,83,85,53,62,66,38,77,53,82,82,40,48,68,57,49,52,51,52,63,68,41,51,85,73,64,66,42,33,38,33,46,27,31,49,74,32,44,50,59,67,19,34,50,50,32,48,52,46,25,67,53,23,85,57,64,43,98,90,34,42,65,69,71,46,71,52,36,48,27,50,77,68,71,62,35,87,50,54,49,69,46,52,48,54,75,91,42,72,49,96,77,36,49,34,58,43,67,66,48,60,62,40,52,65,64,41,58,47,88,67,86,67,50,32,40,37,38,34,38,58,44,63,27,47,41,73,67,27,48,56,58,43,45,56,49,66,73,58,58,32,75,56,39,38,38,36,32,33,30,59,52,76,82,68,40,57,64,82,55,55,74,65,37,42,81,42,77,51,51,76,58,51,71,66,59,33,46,52,51,44,55,70,73,39,62,88,57,68,80,58,57,60,67,47,37,26,48,68,25,78,56,13,46,55,34,18,54,51,45,72,70,37,78,43,57,82,40,49,66,61,50,52,52,51,54,37,48,27,42,72,64,60,50,63,39,60,60,54,31,55,52,46,62,70,74,34,56,69,70,43,45,52,51,45,48,50,58,52,50,51,30,46,50,20,54,76,65,73,42,62,56,45,64,75,89,59,85,56,66,76,53,45,71,62,50,55,67,70,56,48,52,50,50,50,51,50,53,56,50,50,60,52,40,48,76,70,68,46,61,65,67,58,53,47,42,52,50,32,49,51,62,35,60,101,108,73,82,84,54,62,66,39,79,52,82,82,41,48,69,58,50,51,51,52,64,67,41,51,85,74,63,66,44,32,38,33,46,28,29,50,74,32,43,49,59,67,19,33,50,49,32,49,53,44,25,66,54,25,85,57,62,44,97,89,34,41,65,69,69,47,71,52,37,48,27,50,76,67,71,63,35,88,49,52,48,69,45,53,48,52,73,91,44,72,49,96,78,37,51,33,58,45,66,64,50,60,63,42,52,66,65,43,57,47,88,65,86,67,50,32,41,37,39,35,36,58,44,60,26,47,40,72,67,25,46,57,59,43,47,56,50,68,74,56,56,32,75,56,41,38,40,37,32,32,32,57,51,75,83,66,39,56,65,80,56,56,75,65,36,42,81,42,78,51,53,78,57,52,69,67,58,32,46,53,51,44,56,71,72,40,62,87,57,68,80,59,56,60,67,46,38,26,48,67,25,78,56,14,45,57,34,19,54,51,46,71,70,37,78,42,57,81,40,48,67,61,47,52,52,50,53,37,47,28,42,72,65,61,50,63,39,62,59,55,30,54,52,46,61,71,73,34,56,68,70,44,44,52,49,46,49,50,57,53,50,51,30,46,50,20,55,77,64,73,42,62,58,44,64,74,90,60,84,56,66,76,53,45,72,62,51,53,68,69,56,48,52,51,50,49,52,48,53,57,50,50,59,54,40,49,75,70,67,46,62,63,66,59,53,46,41,50,49,31,49,52,63,33,61,101

Sequence (652 aa):
MNQNVTSKVYPWQQTMWETLTTRFPNIGHGLLFYGKQGCGKHAFAKHFLAWVLCLNKQPQGACGECSSCQWLKSDTHPNYVHITTDEENKKQNAKIKIEKIRDLLPFVQQTGEGWRVVVIEPAEALNLASSNALLKTLEEPGERVVLILLADHYLKLPATIRSRLQHFALDRISYTEATSYLNEHLAETASVPPELLLGLSNDMPLQAVEIATSDWFAKRQSFLEDWTKVVNQKNMPLFYSAKWQKELNFSDFMMLLEYLLGDLICVKLNQPQKNIDLQFDQLAQNYNLESLFSLYEELQQSKRLVEQNVQTQLIIDQLFIKLMNVMNQNVTSKVYPWQQTMWETLTTRFPNIGHGLLFYGKQGCGKHAFAKHFLAWVLCLNKQPQGACGECSSCQWLKSDTHPNYVHITTDEENKKQNAKIKIEKIRDLLPFVQQTGEGWRVVVIEPAEALNLASSNALLKTLEEPGERVVLILLADHYLKLPATIRSRLQHFALDRISYTEATSYLNEHLAETASVPPELLLGLSNDMPLQAVEIATSDWFAKRQSFLEDWTKVVNQKNMPLFYSAKWQKELNFSDFMMLLEYLLGDLICVKLNQPQKNIDLQFDQLAQNYNLESLFSLYEELQQSKRLVEQNVQTQLIIDQLFIKLMNV

Nearest PDB structures (foldseek):
  1a5t-assembly1_A-2  TM=7.463E-01  e=7.950E-17  Escherichia coli K-12
  3glf-assembly2_J  TM=7.494E-01  e=7.775E-16  Escherichia coli K-12
  3glh-assembly3_O  TM=7.122E-01  e=1.372E-16  Escherichia coli K-12
  8vap-assembly1_D  TM=5.490E-01  e=4.530E-14  Escherichia coli
  8uii-assembly1_B  TM=4.887E-01  e=1.180E-07  Homo sapiens

Foldseek 3Di:
DPLPAAQDDAPLCVVVLQVDVVCPPVQAQFAEEEAAPQLCSVNPVLFVVQQQQAPDHDSRGHPCPDPQNVCVNVPNRLQEEEFEFDPLCPDPQTAGDLVSLLVCVCSQADDDDGAHEYEYPQQLRYDPNNQVSCLVCLVDTHPRHHYYHYHHDLVSHDPSNSVSHDYDYSHPADLVSLVVLCCVLVVPLVPDDSQLLCLLRVNRNRSSSVLSPDQLNVCLAVVLVVLLVCQVVVDDLVVVLVVVVVSDPLVSVLSSCLLVLVQLLCVLVVHDHSNPVDDCVSVNVSDHNVLSVVLNVLSVVLVNVVSVVPDSSVSSSVSSNSSNVD/DPLPAAQDDAPLCVVVLQVDVVCPPVQAQFAEEEAAPQLCSVNPVLFVVQQQQAPDHDSHGHPCPDPQNVCVNVPNRLQEEEFEFDPLCPDPQTAGDLVVLLVCVCSQADDDDGAHEYEYPQQLRYDPNNQVSNLVCLVDTHPRHHYYHYHHDLVSHDPSNSVSHDYDYRHPADLVSLVVLCCVLVVPLVPDDSQLLCLLRVNRNRSSSVLSPDQLNVCLQVVLVVLLVCQVVVDDLLVVLVVVVVSDPLVSVLSSCLLVLVQLLCVLVVHDHSNPVDDCVSVNVSDHNVLSVVLNVLSVVLVNVVSVVDDSSVSSSVSSNSSNVD

Radius of gyration: 30.68 Å; Cα contacts (8 Å, |Δi|>4): 935; chains: 2; bounding box: 56×96×65 Å

Organism: Acinetobacter baumannii (strain ATCC 19606 / DSM 30007 / JCM 6841 / CCUG 19606 / CIP 70.34 / NBRC 109757 / NCIMB 12457 / NCTC 12156 / 81) (NCBI:txid575584)